Protein AF-A0A967LN74-F1 (afdb_monomer_lite)

Radius of gyration: 33.96 Å; chains: 1; bounding box: 82×92×125 Å

Foldseek 3Di:
DDDDDPDDDDPPPPDVVVVVVVVVVVVVVVVVVVVVVPDAFFAKDKWWQEPVRATDLEHEAELVQWDCPADFFQWFTKGKTFIFMAGADDAWFDFQKKKKKWFPQKFKAAPLRHGADWDDDQQDRIIIGMDGQPDDTRHHPDGTHTRVRGNIIMIIGGGFQWFWDQDPLRATDTDGDDFPDLVVVQWIKMKMWTDDDGNVDIHIDIRTYGYDSVSGDDDRDDGKDDWDKAFAFDDDDDPVQKAWPDKDFFWGDDSNDTFTWIWTWIAGPQGWIWIFIDGPNAGFKIFTRPNPPQFTQKMWGDRNRPNTGGMITTTGHRHGRSNPDPDPSDPPPVVVVVPDDPVVVVVVCPPPPDDDDDDDDDDDDPDPPPPDPDPDDDDDDPPDDDDDDDDDDDDDDDDDDDDDDDDDDDDPDDD

pLDDT: mean 72.59, std 20.06, range [27.53, 96.31]

Sequence (415 aa):
MEFRHLLLRLSPRLDGRWLLGLLLVGALVAAASFIRWSGPAPPLHLLALGPEGQFRDTLRVPASWGDTAVTTAGAEVRVPLILGVRNAGTRPVRPATLSLSVPLRYRLLAAGGEELTVRSVPGSPLVTYILETGLGPVEPQRLPTLLPAHDSVWLEVVIPSYYCVALADSIPEFVPAPPPPLRTLSDVRLFYSFEGGDLGERRTGTLTVLMDTTLVDVSMPDPPPSFPMEIGPAAGPPLGALRYAGSRRTMCGEPESPMELLSTVWETAEGGRFITLDYGGKVRKHLFDLDRDGVIERESWDPDGDGTFEATRRARLELPGFLLPASPAGRYDMARFDTLPNDSLARLDPFRRAMPGPGPVPAAVPDSVPARAPARTGLPSMDSLPQPRIRPTAPLGRPVPRDTTPRPPPDTGGG

Secondary structure (DSSP, 8-state):
---------------HHHHHHHHHHHHHHHHHHHHHHSSPPPPEEEEEE-TTS-EESEEEE-GGG-B----STTEEEEEEE-EEEEE-SSS-B---EEEEEEETTEEEEETTSPBPPEE--TT-SEEEEEEE-----B-BTSPPEE-TT-S-EEEEEE--SEEEEE-TT--EEEEEPPPPPHHHHHEEEEEEEEESTT-SS-EEEEEEEEE-GGG---PPPPPPPP--EEES------GGGPEEEEEEEEEES-TTSPEEEEEEEEE-TTS-EEEEEESSSSEEEEEEESSSSSEEEEEEE-SSSSS---EEEEEEEE--GGGSPPPPS----HHHHTTS-HHHHTTS-GGGG-PPP-PPPPPPPS-------------------PPP-PPPPPPPPPPPPPP-PPPPPPP----

Structure (mmCIF, N/CA/C/O backbone):
data_AF-A0A967LN74-F1
#
_entry.id   AF-A0A967LN74-F1
#
loop_
_atom_site.group_PDB
_atom_site.id
_atom_site.type_symbol
_atom_site.label_atom_id
_atom_site.label_alt_id
_atom_site.label_comp_id
_atom_site.label_asym_id
_atom_site.label_entity_id
_atom_sit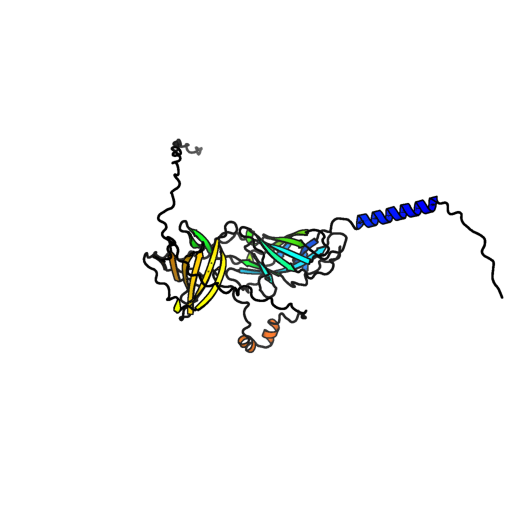e.label_seq_id
_atom_site.pdbx_PDB_ins_code
_atom_site.Cartn_x
_atom_site.Cartn_y
_atom_site.Cartn_z
_atom_site.occupancy
_atom_site.B_iso_or_equiv
_atom_site.auth_seq_id
_atom_site.auth_comp_id
_atom_site.auth_asym_id
_atom_site.auth_atom_id
_atom_site.pdbx_PDB_model_num
ATOM 1 N N . MET A 1 1 ? -28.730 -33.485 84.396 1.00 38.38 1 MET A N 1
ATOM 2 C CA . MET A 1 1 ? -28.916 -34.200 83.113 1.00 38.38 1 MET A CA 1
ATOM 3 C C . MET A 1 1 ? -30.399 -34.532 83.038 1.00 38.38 1 MET A C 1
ATOM 5 O O . MET A 1 1 ? -30.870 -35.095 84.008 1.00 38.38 1 MET A O 1
ATOM 9 N N . GLU A 1 2 ? -31.242 -34.147 82.085 1.00 36.47 2 GLU A N 1
ATOM 10 C CA . GLU A 1 2 ? -31.172 -33.543 80.744 1.00 36.47 2 GLU A CA 1
ATOM 11 C C . GLU A 1 2 ? -32.495 -32.745 80.585 1.00 36.47 2 GLU A C 1
ATOM 13 O O . GLU A 1 2 ? -33.540 -33.213 81.019 1.00 36.47 2 GLU A O 1
ATOM 18 N N . PHE A 1 3 ? -32.534 -31.466 80.203 1.00 43.34 3 PHE A N 1
ATOM 19 C CA . PHE A 1 3 ? -32.578 -30.947 78.825 1.00 43.34 3 PHE A CA 1
ATOM 20 C C . PHE A 1 3 ? -33.157 -31.893 77.761 1.00 43.34 3 PHE A C 1
ATOM 22 O O . PHE A 1 3 ? -32.421 -32.391 76.919 1.00 43.34 3 PHE A O 1
ATOM 29 N N . ARG A 1 4 ? -34.483 -32.083 77.729 1.00 47.34 4 ARG A N 1
ATOM 30 C CA . ARG A 1 4 ? -35.212 -32.396 76.484 1.00 47.34 4 ARG A CA 1
ATOM 31 C C . ARG A 1 4 ? -36.722 -32.226 76.658 1.00 47.34 4 ARG A C 1
ATOM 33 O O . ARG A 1 4 ? -37.280 -32.613 77.673 1.00 47.34 4 ARG A O 1
ATOM 40 N N . HIS A 1 5 ? -37.350 -31.673 75.621 1.00 46.25 5 HIS A N 1
ATOM 41 C CA . HIS A 1 5 ? -38.800 -31.505 75.417 1.00 46.25 5 HIS A CA 1
ATOM 42 C C . HIS A 1 5 ? -39.425 -30.166 75.829 1.00 46.25 5 HIS A C 1
ATOM 44 O O . HIS A 1 5 ? -40.548 -30.087 76.311 1.00 46.25 5 HIS A O 1
ATOM 50 N N . LEU A 1 6 ? -38.732 -29.085 75.478 1.00 48.00 6 LEU A N 1
ATOM 51 C CA . LEU A 1 6 ? -39.341 -27.798 75.148 1.00 48.00 6 LEU A CA 1
ATOM 52 C C . LEU A 1 6 ? -39.075 -27.583 73.656 1.00 48.00 6 LEU A C 1
ATOM 54 O O . LEU A 1 6 ? -37.973 -27.179 73.326 1.00 48.00 6 LEU A O 1
ATOM 58 N N . LEU A 1 7 ? -39.999 -27.991 72.772 1.00 43.41 7 LEU A N 1
ATOM 59 C CA . LEU A 1 7 ? -40.081 -27.620 71.340 1.00 43.41 7 LEU A CA 1
ATOM 60 C C . LEU A 1 7 ? -41.210 -28.423 70.660 1.00 43.41 7 LEU A C 1
ATOM 62 O O . LEU A 1 7 ? -40.970 -29.331 69.877 1.00 43.41 7 LEU A O 1
ATOM 66 N N . LEU A 1 8 ? -42.465 -28.113 70.990 1.00 45.69 8 LEU A N 1
ATOM 67 C CA . LEU A 1 8 ? -43.645 -28.569 70.237 1.00 45.69 8 LEU A CA 1
ATOM 68 C C . LEU A 1 8 ? -44.738 -27.495 70.317 1.00 45.69 8 LEU A C 1
ATOM 70 O O . LEU A 1 8 ? -45.850 -27.717 70.783 1.00 45.69 8 LEU A O 1
ATOM 74 N N . ARG A 1 9 ? -44.402 -26.274 69.899 1.00 49.94 9 ARG A N 1
ATOM 75 C CA . ARG A 1 9 ? -45.380 -25.245 69.533 1.00 49.94 9 ARG A CA 1
ATOM 76 C C . ARG A 1 9 ? -44.821 -24.451 68.363 1.00 49.94 9 ARG A C 1
ATOM 78 O O . ARG A 1 9 ? -43.650 -24.096 68.391 1.00 49.94 9 ARG A O 1
ATOM 85 N N . LEU A 1 10 ? -45.708 -24.159 67.409 1.00 42.78 10 LEU A N 1
ATOM 86 C CA . LEU A 1 10 ? -45.518 -23.405 66.161 1.00 42.78 10 LEU A CA 1
ATOM 87 C C . LEU A 1 10 ? -45.159 -24.270 64.946 1.00 42.78 10 LEU A C 1
ATOM 89 O O . LEU A 1 10 ? -44.082 -24.175 64.373 1.00 42.78 10 LEU A O 1
ATOM 93 N N . SER A 1 11 ? -46.130 -25.062 64.495 1.00 45.09 11 SER A N 1
ATOM 94 C CA . SER A 1 11 ? -46.269 -25.364 63.069 1.00 45.09 11 SER A CA 1
ATOM 95 C C . SER A 1 11 ? -47.081 -24.219 62.452 1.00 45.09 11 SER A C 1
ATOM 97 O O . SER A 1 11 ? -48.302 -24.197 62.638 1.00 45.09 11 SER A O 1
ATOM 99 N N . PRO A 1 12 ? -46.478 -23.227 61.771 1.00 50.47 12 PRO A N 1
ATOM 100 C CA . PRO A 1 12 ? -47.277 -22.309 60.986 1.00 50.47 12 PRO A CA 1
ATOM 101 C C . PRO A 1 12 ? -47.835 -23.115 59.814 1.00 50.47 12 PRO A C 1
ATOM 103 O O . PRO A 1 12 ? -47.089 -23.725 59.046 1.00 50.47 12 PRO A O 1
ATOM 106 N N . ARG A 1 13 ? -49.164 -23.145 59.691 1.00 53.09 13 ARG A N 1
ATOM 107 C CA . ARG A 1 13 ? -49.825 -23.467 58.427 1.00 53.09 13 ARG A CA 1
ATOM 108 C C . ARG A 1 13 ? -49.354 -22.418 57.420 1.00 53.09 13 ARG A C 1
ATOM 110 O O . ARG A 1 13 ? -49.910 -21.329 57.348 1.00 53.09 13 ARG A O 1
ATOM 117 N N . LEU A 1 14 ? -48.264 -22.716 56.721 1.00 50.72 14 LEU A N 1
ATOM 118 C CA . LEU A 1 14 ? -47.824 -21.964 55.559 1.00 50.72 14 LEU A CA 1
ATOM 119 C C . LEU A 1 14 ? -48.865 -22.215 54.472 1.00 50.72 14 LEU A C 1
ATOM 121 O O . LEU A 1 14 ? -48.844 -23.243 53.799 1.00 50.72 14 LEU A O 1
ATOM 125 N N . ASP A 1 15 ? -49.821 -21.294 54.367 1.00 58.06 15 ASP A N 1
ATOM 126 C CA . ASP A 1 15 ? -50.773 -21.238 53.266 1.00 58.06 15 ASP A CA 1
ATOM 127 C C . ASP A 1 15 ? -50.006 -21.363 51.946 1.00 58.06 15 ASP A C 1
ATOM 129 O O . ASP A 1 15 ? -49.142 -20.537 51.641 1.00 58.06 15 ASP A O 1
ATOM 133 N N . GLY A 1 16 ? -50.338 -22.373 51.133 1.00 57.47 16 GLY A N 1
ATOM 134 C CA . GLY A 1 16 ? -49.679 -22.646 49.845 1.00 57.47 16 GLY A CA 1
ATOM 135 C C . GLY A 1 16 ? -49.675 -21.458 48.870 1.00 57.47 16 GLY A C 1
ATOM 136 O O . GLY A 1 16 ? -48.902 -21.433 47.917 1.00 57.47 16 GLY A O 1
ATOM 137 N N . ARG A 1 17 ? -50.476 -20.424 49.152 1.00 63.50 17 ARG A N 1
ATOM 138 C CA . ARG A 1 17 ? -50.481 -19.129 48.461 1.00 63.50 17 ARG A CA 1
ATOM 139 C C . ARG A 1 17 ? -49.173 -18.343 48.614 1.00 63.50 17 ARG A C 1
ATOM 141 O O . ARG A 1 17 ? -48.766 -17.685 47.662 1.00 63.50 17 ARG A O 1
ATOM 148 N N . TRP A 1 18 ? -48.485 -18.442 49.753 1.00 64.25 18 TRP A N 1
ATOM 149 C CA . TRP A 1 18 ? -47.198 -17.764 49.972 1.00 64.25 18 TRP A CA 1
ATOM 150 C C . TRP A 1 18 ? -46.050 -18.420 49.200 1.00 64.25 18 TRP A C 1
ATOM 152 O O . TRP A 1 18 ? -45.214 -17.725 48.625 1.00 64.25 18 TRP A O 1
ATOM 162 N N . LEU A 1 19 ? -46.047 -19.754 49.125 1.00 70.50 19 LEU A N 1
ATOM 163 C CA . LEU A 1 19 ? -45.091 -20.510 48.310 1.00 70.50 19 LEU A CA 1
ATOM 164 C C . LEU A 1 19 ? -45.270 -20.219 46.817 1.00 70.50 19 LEU A C 1
ATOM 166 O O . LEU A 1 19 ? -44.281 -20.034 46.108 1.00 70.50 19 LEU A O 1
ATOM 170 N N . LEU A 1 20 ? -46.519 -20.105 46.352 1.00 74.50 20 LEU A N 1
ATOM 171 C CA . LEU A 1 20 ? -46.808 -19.729 44.970 1.00 74.50 20 LEU A CA 1
ATOM 172 C C . LEU A 1 20 ? -46.324 -18.304 44.659 1.00 74.50 20 LEU A C 1
ATOM 174 O O . LEU A 1 20 ? -45.722 -18.079 43.614 1.00 74.50 20 LEU A O 1
ATOM 178 N N . GLY A 1 21 ? -46.532 -17.359 45.583 1.00 75.06 21 GLY A N 1
ATOM 179 C CA . GLY A 1 21 ? -46.047 -15.983 45.452 1.00 75.06 21 GLY A CA 1
ATOM 180 C C . GLY A 1 21 ? -44.521 -15.895 45.353 1.00 75.06 21 GLY A C 1
ATOM 181 O O . GLY A 1 21 ? -44.004 -15.212 44.473 1.00 75.06 21 GLY A O 1
ATOM 182 N N . LEU A 1 22 ? -43.793 -16.639 46.191 1.00 80.50 22 LEU A N 1
ATOM 183 C CA . LEU A 1 22 ? -42.326 -16.690 46.150 1.00 80.50 22 LEU A CA 1
ATOM 184 C C . LEU A 1 22 ? -41.790 -17.338 44.869 1.00 80.50 22 LEU A C 1
ATOM 186 O O . LEU A 1 22 ? -40.816 -16.841 44.308 1.00 80.50 22 LEU A O 1
ATOM 190 N N . LEU A 1 23 ? -42.433 -18.398 44.372 1.00 81.44 23 LEU A N 1
ATOM 191 C CA . LEU A 1 23 ? -42.076 -19.015 43.090 1.00 81.44 23 LEU A CA 1
ATOM 192 C C . LEU A 1 23 ? -42.296 -18.061 41.916 1.00 81.44 23 LEU A C 1
ATOM 194 O O . LEU A 1 23 ? -41.466 -18.006 41.015 1.00 81.44 23 LEU A O 1
ATOM 198 N N . LEU A 1 24 ? -43.380 -17.285 41.935 1.00 82.31 24 LEU A N 1
ATOM 199 C CA . LEU A 1 24 ? -43.713 -16.349 40.863 1.00 82.31 24 LEU A CA 1
ATOM 200 C C . LEU A 1 24 ? -42.767 -15.140 40.859 1.00 82.31 24 LEU A C 1
ATOM 202 O O . LEU A 1 24 ? -42.302 -14.728 39.800 1.00 82.31 24 LEU A O 1
ATOM 206 N N . VAL A 1 25 ? -42.401 -14.630 42.041 1.00 81.31 25 VAL A N 1
ATOM 207 C CA . VAL A 1 25 ? -41.353 -13.606 42.189 1.00 81.31 25 VAL A CA 1
ATOM 208 C C . VAL A 1 25 ? -39.992 -14.160 41.771 1.00 81.31 25 VAL A C 1
ATOM 210 O O . VAL A 1 25 ? -39.283 -13.507 41.012 1.00 81.31 25 VAL A O 1
ATOM 213 N N . GLY A 1 26 ? -39.640 -15.376 42.192 1.00 80.94 26 GLY A N 1
ATOM 214 C CA . GLY A 1 26 ? -38.407 -16.045 41.777 1.00 80.94 26 GLY A CA 1
ATOM 215 C C . GLY A 1 26 ? -38.332 -16.242 40.262 1.00 80.94 26 GLY A C 1
ATOM 216 O O . GLY A 1 26 ? -37.307 -15.940 39.659 1.00 80.94 26 GLY A O 1
ATOM 217 N N . ALA A 1 27 ? -39.432 -16.658 39.631 1.00 80.81 27 ALA A N 1
ATOM 218 C CA . ALA A 1 27 ? -39.539 -16.811 38.184 1.00 80.81 27 ALA A CA 1
ATOM 219 C C . ALA A 1 27 ? -39.460 -15.466 37.449 1.00 80.81 27 ALA A C 1
ATOM 221 O O . ALA A 1 27 ? -38.787 -15.381 36.429 1.00 80.81 27 ALA A O 1
ATOM 222 N N . LEU A 1 28 ? -40.080 -14.403 37.973 1.00 80.50 28 LEU A N 1
ATOM 223 C CA . LEU A 1 28 ? -39.976 -13.051 37.414 1.00 80.50 28 LEU A CA 1
ATOM 224 C C . LEU A 1 28 ? -38.556 -12.488 37.530 1.00 80.50 28 LEU A C 1
ATOM 226 O O . LEU A 1 28 ? -38.051 -11.912 36.571 1.00 80.50 28 LEU A O 1
ATOM 230 N N . VAL A 1 29 ? -37.891 -12.684 38.670 1.00 78.06 29 VAL A N 1
ATOM 231 C CA . VAL A 1 29 ? -36.498 -12.261 38.879 1.00 78.06 29 VAL A CA 1
ATOM 232 C C . VAL A 1 29 ? -35.555 -13.062 37.982 1.00 78.06 29 VAL A C 1
ATOM 234 O O . VAL A 1 29 ? -34.687 -12.469 37.342 1.00 78.06 29 VAL A O 1
ATOM 237 N N . ALA A 1 30 ? -35.747 -14.380 37.871 1.00 71.94 30 ALA A N 1
ATOM 238 C CA . ALA A 1 30 ? -34.986 -15.245 36.973 1.00 71.94 30 ALA A CA 1
ATOM 239 C C . ALA A 1 30 ? -35.209 -14.867 35.501 1.00 71.94 30 ALA A C 1
ATOM 241 O O . ALA A 1 30 ? -34.246 -14.705 34.762 1.00 71.94 30 ALA A O 1
ATOM 242 N N . ALA A 1 31 ? -36.454 -14.634 35.079 1.00 69.38 31 ALA A N 1
ATOM 243 C CA . ALA A 1 31 ? -36.774 -14.194 33.724 1.00 69.38 31 ALA A CA 1
ATOM 244 C C . ALA A 1 31 ? -36.171 -12.813 33.419 1.00 69.38 31 ALA A C 1
ATOM 246 O O . ALA A 1 31 ? -35.540 -12.638 32.380 1.00 69.38 31 ALA A O 1
ATOM 247 N N . ALA A 1 32 ? -36.276 -11.848 34.337 1.00 66.25 32 ALA A N 1
ATOM 248 C CA . ALA A 1 32 ? -35.689 -10.518 34.173 1.00 66.25 32 ALA A CA 1
ATOM 249 C C . ALA A 1 32 ? -34.150 -10.556 34.096 1.00 66.25 32 ALA A C 1
ATOM 251 O O . ALA A 1 32 ? -33.546 -9.810 33.323 1.00 66.25 32 ALA A O 1
ATOM 252 N N . SER A 1 33 ? -33.504 -11.445 34.855 1.00 61.72 33 SER A N 1
ATOM 253 C CA . SER A 1 33 ? -32.050 -11.639 34.793 1.00 61.72 33 SER A CA 1
ATOM 254 C C . SER A 1 33 ? -31.606 -12.406 33.540 1.00 61.72 33 SER A C 1
ATOM 256 O O . SER A 1 33 ? -30.584 -12.050 32.955 1.00 61.72 33 SER A O 1
ATOM 258 N N . PHE A 1 34 ? -32.401 -13.358 33.043 1.00 58.50 34 PHE A N 1
ATOM 259 C CA . PHE A 1 34 ? -32.134 -14.073 31.787 1.00 58.50 34 PHE A CA 1
ATOM 260 C C . PHE A 1 34 ? -32.322 -13.183 30.545 1.00 58.50 34 PHE A C 1
ATOM 262 O O . PHE A 1 34 ? -31.518 -13.236 29.613 1.00 58.50 34 PHE A O 1
ATOM 269 N N . ILE A 1 35 ? -33.329 -12.300 30.543 1.00 56.91 35 ILE A N 1
ATOM 270 C CA . ILE A 1 35 ? -33.555 -11.303 29.478 1.00 56.91 35 ILE A CA 1
ATOM 271 C C . ILE A 1 35 ? -32.405 -10.284 29.433 1.00 56.91 35 ILE A C 1
ATOM 273 O O . ILE A 1 35 ? -31.958 -9.891 28.359 1.00 56.91 35 ILE A O 1
ATOM 277 N N . ARG A 1 36 ? -31.848 -9.905 30.592 1.00 52.25 36 ARG A N 1
ATOM 278 C CA . ARG A 1 36 ? -30.664 -9.032 30.657 1.00 52.25 36 ARG A CA 1
ATOM 279 C C . ARG A 1 36 ? -29.393 -9.709 30.121 1.00 52.25 36 ARG A C 1
ATOM 281 O O . ARG A 1 36 ? -28.495 -9.012 29.656 1.00 52.25 36 ARG A O 1
ATOM 288 N N . TRP A 1 37 ? -29.319 -11.042 30.164 1.00 51.75 37 TRP A N 1
ATOM 289 C CA . TRP A 1 37 ? -28.162 -11.819 29.699 1.00 51.75 37 TRP A CA 1
ATOM 290 C C . TRP A 1 37 ? -28.236 -12.199 28.207 1.00 51.75 37 TRP A C 1
ATOM 292 O O . TRP A 1 37 ? -27.202 -12.370 27.565 1.00 51.75 37 TRP A O 1
ATOM 302 N N . SER A 1 38 ? -29.441 -12.272 27.637 1.00 53.00 38 SER A N 1
ATOM 303 C CA . SER A 1 38 ? -29.702 -12.649 26.234 1.00 53.00 38 SER A CA 1
ATOM 304 C C . SER A 1 38 ? -29.822 -11.459 25.269 1.00 53.00 38 SER A C 1
ATOM 306 O O . SER A 1 38 ? -30.220 -11.627 24.117 1.00 53.00 38 SER A O 1
ATOM 308 N N . GLY A 1 39 ? -29.460 -10.252 25.714 1.00 53.56 39 GLY A N 1
ATOM 309 C CA . GLY A 1 39 ? -29.414 -9.070 24.855 1.00 53.56 39 GLY A CA 1
ATOM 310 C C . GLY A 1 39 ? -28.334 -9.159 23.761 1.00 53.56 39 GLY A C 1
ATOM 311 O O . GLY A 1 39 ? -27.355 -9.897 23.914 1.00 53.56 39 GLY A O 1
ATOM 312 N N . PRO A 1 40 ? -28.478 -8.392 22.661 1.00 57.09 40 PRO A N 1
ATOM 313 C CA . PRO A 1 40 ? -27.506 -8.371 21.571 1.00 57.09 40 PRO A CA 1
ATOM 314 C C . PRO A 1 40 ? -26.100 -8.047 22.090 1.00 57.09 40 PRO A C 1
ATOM 316 O O . PRO A 1 40 ? -25.928 -7.246 23.013 1.00 57.09 40 PRO A O 1
ATOM 319 N N . ALA A 1 41 ? -25.077 -8.674 21.497 1.00 56.47 41 ALA A N 1
ATOM 320 C CA . ALA A 1 41 ? -23.695 -8.442 21.903 1.00 56.47 41 ALA A CA 1
ATOM 321 C C . ALA A 1 41 ? -23.347 -6.944 21.818 1.00 56.47 41 ALA A C 1
ATOM 323 O O . ALA A 1 41 ? -23.737 -6.281 20.851 1.00 56.47 41 ALA A O 1
ATOM 324 N N . PRO A 1 42 ? -22.645 -6.405 22.821 1.00 63.47 42 PRO A N 1
ATOM 325 C CA . PRO A 1 42 ? -22.455 -4.972 22.969 1.00 63.47 42 PRO A CA 1
ATOM 326 C C . PRO A 1 42 ? -21.636 -4.374 21.809 1.00 63.47 42 PRO A C 1
ATOM 328 O O . PRO A 1 42 ? -20.799 -5.073 21.231 1.00 63.47 42 PRO A O 1
ATOM 331 N N . PRO A 1 43 ? -21.854 -3.097 21.443 1.00 81.44 43 PRO A N 1
ATOM 332 C CA . PRO A 1 43 ? -21.051 -2.439 20.420 1.00 81.44 43 PRO A CA 1
ATOM 333 C C . PRO A 1 43 ? -19.602 -2.289 20.900 1.00 81.44 43 PRO A C 1
ATOM 335 O O . PRO A 1 43 ? -19.332 -1.713 21.959 1.00 81.44 43 PRO A O 1
ATOM 338 N N . LEU A 1 44 ? -18.670 -2.823 20.109 1.00 91.00 44 LEU A N 1
ATOM 339 C CA . LEU A 1 44 ? -17.241 -2.574 20.260 1.00 91.00 44 LEU A CA 1
ATOM 340 C C . LEU A 1 44 ? -16.832 -1.418 19.358 1.00 91.00 44 LEU A C 1
ATOM 342 O O . LEU A 1 44 ? -17.155 -1.414 18.171 1.00 91.00 44 LEU A O 1
ATOM 346 N N . HIS A 1 45 ? -16.080 -0.480 19.922 1.00 93.56 45 HIS A N 1
ATOM 347 C CA . HIS A 1 45 ? -15.513 0.639 19.188 1.00 93.56 45 HIS A CA 1
ATOM 348 C C . HIS A 1 45 ? -13.996 0.551 19.172 1.00 93.56 45 HIS A C 1
ATOM 350 O O . HIS A 1 45 ? -13.371 0.476 20.231 1.00 93.56 45 HIS A O 1
ATOM 356 N N . LEU A 1 46 ? -13.417 0.602 17.975 1.00 94.06 46 LEU A N 1
ATOM 357 C CA . LEU A 1 46 ? -11.997 0.866 17.801 1.00 94.06 46 LEU A CA 1
ATOM 358 C C . LEU A 1 46 ? -11.759 2.373 17.923 1.00 94.06 46 LEU A C 1
ATOM 360 O O . LEU A 1 46 ? -12.479 3.172 17.327 1.00 94.06 46 LEU A O 1
ATOM 364 N N . LEU A 1 47 ? -10.759 2.739 18.709 1.00 93.81 47 LEU A N 1
ATOM 365 C CA . LEU A 1 47 ? -10.326 4.105 18.967 1.00 93.81 47 LEU A CA 1
ATOM 366 C C . LEU A 1 47 ? -8.812 4.180 18.754 1.00 93.81 47 LEU A C 1
ATOM 368 O O . LEU A 1 47 ? -8.122 3.167 18.856 1.00 93.81 47 LEU A O 1
ATOM 372 N N . ALA A 1 48 ? -8.287 5.378 18.531 1.00 90.75 48 ALA A N 1
ATOM 373 C CA . ALA A 1 48 ? -6.853 5.637 18.505 1.00 90.75 48 ALA A CA 1
ATOM 374 C C . ALA A 1 48 ? -6.473 6.711 19.529 1.00 90.75 48 ALA A C 1
ATOM 376 O O . ALA A 1 48 ? -7.266 7.614 19.811 1.00 90.75 48 ALA A O 1
ATOM 377 N N . LEU A 1 49 ? -5.281 6.588 20.110 1.00 86.50 49 LEU A N 1
ATOM 378 C CA . LEU A 1 49 ? -4.730 7.557 21.055 1.00 86.50 49 LEU A CA 1
ATOM 379 C C . LEU A 1 49 ? -4.218 8.789 20.299 1.00 86.50 49 LEU A C 1
ATOM 381 O O . LEU A 1 49 ? -3.322 8.670 19.468 1.00 86.50 49 LEU A O 1
ATOM 385 N N . GLY A 1 50 ? -4.785 9.957 20.595 1.00 83.25 50 GLY A N 1
ATOM 386 C CA . GLY A 1 50 ? -4.361 11.242 20.041 1.00 83.25 50 GLY A CA 1
ATOM 387 C C . GLY A 1 50 ? -3.169 11.875 20.767 1.00 83.25 50 GLY A C 1
ATOM 388 O O . GLY A 1 50 ? -2.803 11.435 21.864 1.00 83.25 50 GLY A O 1
ATOM 389 N N . PRO A 1 51 ? -2.574 12.938 20.193 1.00 77.62 51 PRO A N 1
ATOM 390 C CA . PRO A 1 51 ? -1.475 13.696 20.806 1.00 77.62 51 PRO A CA 1
ATOM 391 C C . PRO A 1 51 ? -1.844 14.327 22.153 1.00 77.62 51 PRO A C 1
ATOM 393 O O . PRO A 1 51 ? -0.978 14.548 22.994 1.00 77.62 51 PRO A O 1
ATOM 396 N N . GLU A 1 52 ? -3.131 14.567 22.396 1.00 84.19 52 GLU A N 1
ATOM 397 C CA . GLU A 1 52 ? -3.675 15.020 23.675 1.00 84.19 52 GLU A CA 1
ATOM 398 C C . GLU A 1 52 ? -3.725 13.924 24.759 1.00 84.19 52 GLU A C 1
ATOM 400 O O . GLU A 1 52 ? -4.191 14.176 25.871 1.00 84.19 52 GLU A O 1
ATOM 405 N N . GLY A 1 53 ? -3.297 12.696 24.443 1.00 83.00 53 GLY A N 1
ATOM 406 C CA . GLY A 1 53 ? -3.326 11.555 25.359 1.00 83.00 53 GLY A CA 1
ATOM 407 C C . GLY A 1 53 ? -4.723 10.968 25.576 1.00 83.00 53 GLY A C 1
ATOM 408 O O . GLY A 1 53 ? -4.962 10.301 26.582 1.00 83.00 53 GLY A O 1
ATOM 409 N N . GLN A 1 54 ? -5.664 11.213 24.659 1.00 86.31 54 GLN A N 1
ATOM 410 C CA . GLN A 1 54 ? -7.043 10.728 24.752 1.00 86.31 54 GLN A CA 1
ATOM 411 C C . GLN A 1 54 ? -7.389 9.809 23.584 1.00 86.31 54 GLN A C 1
ATOM 413 O O . GLN A 1 54 ? -6.953 10.020 22.458 1.00 86.31 54 GLN A O 1
ATOM 418 N N . PHE A 1 55 ? -8.208 8.794 23.850 1.00 87.50 55 PHE A N 1
ATOM 419 C CA . PHE A 1 55 ? -8.710 7.900 22.811 1.00 87.50 55 PHE A CA 1
ATOM 420 C C . PHE A 1 55 ? -9.928 8.492 22.112 1.00 87.50 55 PHE A C 1
ATOM 422 O O . PHE A 1 55 ? -10.915 8.853 22.762 1.00 87.50 55 PHE A O 1
ATOM 429 N N . ARG A 1 56 ? -9.881 8.527 20.781 1.00 92.06 56 ARG A N 1
ATOM 430 C CA . ARG A 1 56 ? -10.934 9.065 19.917 1.00 92.06 56 ARG A CA 1
ATOM 431 C C . ARG A 1 56 ? -11.202 8.122 18.743 1.00 92.06 56 ARG A C 1
ATOM 433 O O . ARG A 1 56 ? -10.342 7.343 18.350 1.00 92.06 56 ARG A O 1
ATOM 440 N N . ASP A 1 57 ? -12.409 8.190 18.198 1.00 92.19 57 ASP A N 1
ATOM 441 C CA . ASP A 1 57 ? -12.790 7.554 16.926 1.00 92.19 57 ASP A CA 1
ATOM 442 C C . ASP A 1 57 ? -12.375 8.396 15.705 1.00 92.19 57 ASP A C 1
ATOM 444 O O . ASP A 1 57 ? -12.407 7.924 14.571 1.00 92.19 57 ASP A O 1
ATOM 448 N N . THR A 1 58 ? -11.958 9.640 15.948 1.00 95.75 58 THR A N 1
ATOM 449 C CA . THR A 1 58 ? -11.319 10.530 14.983 1.00 95.75 58 THR A CA 1
ATOM 450 C C . THR A 1 58 ? -9.965 10.964 15.535 1.00 95.75 58 THR A C 1
ATOM 452 O O . THR A 1 58 ? -9.903 11.741 16.488 1.00 95.75 58 THR A O 1
ATOM 455 N N . LEU A 1 59 ? -8.884 10.463 14.945 1.00 91.62 59 LEU A N 1
ATOM 456 C CA . LEU A 1 59 ? -7.508 10.800 15.293 1.00 91.62 59 LEU A CA 1
ATOM 457 C C . LEU A 1 59 ? -7.048 12.007 14.478 1.00 91.62 59 LEU A C 1
ATOM 459 O O . LEU A 1 59 ? -7.127 11.975 13.257 1.00 91.62 59 LEU A O 1
ATOM 463 N N . ARG A 1 60 ? -6.527 13.049 15.128 1.00 91.56 60 ARG A N 1
ATOM 464 C CA . ARG A 1 60 ? -5.819 14.143 14.446 1.00 91.56 60 ARG A CA 1
ATOM 465 C C . ARG A 1 60 ? -4.322 13.918 14.589 1.00 91.56 60 ARG A C 1
ATOM 467 O O . ARG A 1 60 ? -3.817 13.935 15.708 1.00 91.56 60 ARG A O 1
ATOM 474 N N . VAL A 1 61 ? -3.637 13.700 13.474 1.00 87.88 61 VAL A N 1
ATOM 475 C CA . VAL A 1 61 ? -2.201 13.415 13.446 1.00 87.88 61 VAL A CA 1
ATOM 476 C C . VAL A 1 61 ? -1.439 14.710 13.160 1.00 87.88 61 VAL A C 1
ATOM 478 O O . VAL A 1 61 ? -1.611 15.273 12.077 1.00 87.88 61 VAL A O 1
ATOM 481 N N . PRO A 1 62 ? -0.625 15.209 14.108 1.00 85.06 62 PRO A N 1
ATOM 482 C CA . PRO A 1 62 ? 0.174 16.409 13.897 1.00 85.06 62 PRO A CA 1
ATOM 483 C C . PRO A 1 62 ? 1.389 16.123 13.006 1.00 85.06 62 PRO A C 1
ATOM 485 O O . PRO A 1 62 ? 1.888 14.999 12.967 1.00 85.06 62 PRO A O 1
ATOM 488 N N . ALA A 1 63 ? 1.934 17.169 12.380 1.00 82.88 63 ALA A N 1
ATOM 489 C CA . ALA A 1 63 ? 3.142 17.074 11.556 1.00 82.88 63 ALA A CA 1
ATOM 490 C C . ALA A 1 63 ? 4.350 16.442 12.284 1.00 82.88 63 ALA A C 1
ATOM 492 O O . ALA A 1 63 ? 5.161 15.748 11.683 1.00 82.88 63 ALA A O 1
ATOM 493 N N . SER A 1 64 ? 4.452 16.623 13.603 1.00 80.25 64 SER A N 1
ATOM 494 C CA . SER A 1 64 ? 5.550 16.082 14.416 1.00 80.25 64 SER A CA 1
ATOM 495 C C . SER A 1 64 ? 5.538 14.559 14.588 1.00 80.25 64 SER A C 1
ATOM 497 O O . SER A 1 64 ? 6.493 14.011 15.130 1.00 80.25 64 SER A O 1
ATOM 499 N N . TRP A 1 65 ? 4.462 13.879 14.185 1.00 83.19 65 TRP A N 1
ATOM 500 C CA . TRP A 1 65 ? 4.361 12.416 14.218 1.00 83.19 65 TRP A CA 1
ATOM 501 C C . TRP A 1 65 ? 4.818 11.753 12.921 1.00 83.19 65 TRP A C 1
ATOM 503 O O . TRP A 1 65 ? 4.910 10.526 12.881 1.00 83.19 65 TRP A O 1
ATOM 513 N N . GLY A 1 66 ? 5.070 12.546 11.876 1.00 80.94 66 GLY A N 1
ATOM 514 C CA . GLY A 1 66 ? 5.579 12.049 10.610 1.00 80.94 66 GLY A CA 1
ATOM 515 C C . GLY A 1 66 ? 6.959 11.447 10.778 1.00 80.94 66 GLY A C 1
ATOM 516 O O . GLY A 1 66 ? 7.878 12.106 11.263 1.00 80.94 66 GLY A O 1
ATOM 517 N N . ASP A 1 67 ? 7.095 10.202 10.350 1.00 78.50 67 ASP A N 1
ATOM 518 C CA . ASP A 1 67 ? 8.380 9.549 10.188 1.00 78.50 67 ASP A CA 1
ATOM 519 C C . ASP A 1 67 ? 8.619 9.292 8.696 1.00 78.50 67 ASP A C 1
ATOM 521 O O . ASP A 1 67 ? 7.798 8.663 8.025 1.00 78.50 67 ASP A O 1
ATOM 525 N N . THR A 1 68 ? 9.738 9.805 8.184 1.00 68.19 68 THR A N 1
ATOM 526 C CA . THR A 1 68 ? 10.193 9.633 6.797 1.00 68.19 68 THR A CA 1
ATOM 527 C C . THR A 1 68 ? 11.250 8.536 6.666 1.00 68.19 68 THR A C 1
ATOM 529 O O . THR A 1 68 ? 11.831 8.364 5.595 1.00 68.19 68 THR A O 1
ATOM 532 N N . ALA A 1 69 ? 11.508 7.757 7.727 1.00 61.94 69 ALA A N 1
ATOM 533 C CA . ALA A 1 69 ? 12.262 6.508 7.653 1.00 61.94 69 ALA A CA 1
ATOM 534 C C . ALA A 1 69 ? 11.436 5.449 6.903 1.00 61.94 69 ALA A C 1
ATOM 536 O O . ALA A 1 69 ? 10.885 4.502 7.471 1.00 61.94 69 ALA A O 1
ATOM 537 N N . VAL A 1 70 ? 11.315 5.670 5.601 1.00 61.94 70 VAL A N 1
ATOM 538 C CA . VAL A 1 70 ? 10.517 4.891 4.672 1.00 61.94 70 VAL A CA 1
ATOM 539 C C . VAL A 1 70 ? 11.288 3.642 4.257 1.00 61.94 70 VAL A C 1
ATOM 541 O O . VAL A 1 70 ? 12.493 3.675 4.013 1.00 61.94 70 VAL A O 1
ATOM 544 N N . THR A 1 71 ? 10.577 2.520 4.168 1.00 54.44 71 THR A N 1
ATOM 545 C CA . THR A 1 71 ? 11.157 1.215 3.805 1.00 54.44 71 THR A CA 1
ATOM 546 C C . THR A 1 71 ? 10.742 0.735 2.413 1.00 54.44 71 THR A C 1
ATOM 548 O O . THR A 1 71 ? 11.287 -0.251 1.918 1.00 54.44 71 THR A O 1
ATOM 551 N N . THR A 1 72 ? 9.796 1.425 1.765 1.00 62.47 72 THR A N 1
ATOM 552 C CA . THR A 1 72 ? 9.187 1.015 0.492 1.00 62.47 72 THR A CA 1
ATOM 553 C C . THR A 1 72 ? 9.239 2.142 -0.538 1.00 62.47 72 THR A C 1
ATOM 555 O O . THR A 1 72 ? 9.050 3.306 -0.211 1.00 62.47 72 THR A O 1
ATOM 558 N N . ALA A 1 73 ? 9.474 1.805 -1.805 1.00 61.69 73 ALA A N 1
ATOM 559 C CA . ALA A 1 73 ? 9.448 2.785 -2.889 1.00 61.69 73 ALA A CA 1
ATOM 560 C C . ALA A 1 73 ? 8.065 3.444 -3.038 1.00 61.69 73 ALA A C 1
ATOM 562 O O . ALA A 1 73 ? 7.048 2.747 -3.040 1.00 61.69 73 ALA A O 1
ATOM 563 N N . GLY A 1 74 ? 8.048 4.769 -3.202 1.00 68.19 74 GLY A N 1
ATOM 564 C CA . GLY A 1 74 ? 6.824 5.571 -3.291 1.00 68.19 74 GLY A CA 1
ATOM 565 C C . GLY A 1 74 ? 6.094 5.753 -1.959 1.00 68.19 74 GLY A C 1
ATOM 566 O O . GLY A 1 74 ? 4.978 6.256 -1.950 1.00 68.19 74 GLY A O 1
ATOM 567 N N . ALA A 1 75 ? 6.656 5.312 -0.831 1.00 75.44 75 ALA A N 1
ATOM 568 C CA . ALA A 1 75 ? 6.137 5.730 0.463 1.00 75.44 75 ALA A CA 1
ATOM 569 C C . ALA A 1 75 ? 6.726 7.096 0.840 1.00 75.44 75 ALA A C 1
ATOM 571 O O . ALA A 1 75 ? 7.913 7.346 0.653 1.00 75.44 75 ALA A O 1
ATOM 572 N N . GLU A 1 76 ? 5.872 7.977 1.350 1.00 79.69 76 GLU A N 1
ATOM 573 C CA . GLU A 1 76 ? 6.236 9.374 1.631 1.00 79.69 76 GLU A CA 1
ATOM 574 C C . GLU A 1 76 ? 6.430 9.608 3.127 1.00 79.69 76 GLU A C 1
ATOM 576 O O . GLU A 1 76 ? 7.385 10.233 3.584 1.00 79.69 76 GLU A O 1
ATOM 581 N N . VAL A 1 77 ? 5.503 9.072 3.918 1.00 85.19 77 VAL A N 1
ATOM 582 C CA . VAL A 1 77 ? 5.463 9.266 5.362 1.00 85.19 77 VAL A CA 1
ATOM 583 C C . VAL A 1 77 ? 4.716 8.115 6.012 1.00 85.19 77 VAL A C 1
ATOM 585 O O . VAL A 1 77 ? 3.753 7.578 5.454 1.00 85.19 77 VAL A O 1
ATOM 588 N N . ARG A 1 78 ? 5.123 7.759 7.227 1.00 87.38 78 ARG A N 1
ATOM 589 C CA . ARG A 1 78 ? 4.357 6.870 8.098 1.00 87.38 78 ARG A CA 1
ATOM 590 C C . ARG A 1 78 ? 4.016 7.554 9.410 1.00 87.38 78 ARG A C 1
ATOM 592 O O . ARG A 1 78 ? 4.787 8.362 9.925 1.00 87.38 78 ARG A O 1
ATOM 599 N N . VAL A 1 79 ? 2.854 7.208 9.955 1.00 87.88 79 VAL A N 1
ATOM 600 C CA . VAL A 1 79 ? 2.354 7.755 11.220 1.00 87.88 79 VAL A CA 1
ATOM 601 C C . VAL A 1 79 ? 1.918 6.631 12.161 1.00 87.88 79 VAL A C 1
ATOM 603 O O . VAL A 1 79 ? 1.324 5.646 11.709 1.00 87.88 79 VAL A O 1
ATOM 606 N N . PRO A 1 80 ? 2.192 6.741 13.471 1.00 87.69 80 PRO A N 1
ATOM 607 C CA . PRO A 1 80 ? 1.828 5.703 14.419 1.00 87.69 80 PRO A CA 1
ATOM 608 C C . PRO A 1 80 ? 0.328 5.748 14.734 1.00 87.69 80 PRO A C 1
ATOM 610 O O . PRO A 1 80 ? -0.246 6.796 15.032 1.00 87.69 80 PRO A O 1
ATOM 613 N N . LEU A 1 81 ? -0.299 4.577 14.735 1.00 88.81 81 LEU A N 1
ATOM 614 C CA . LEU A 1 81 ? -1.654 4.320 15.204 1.00 88.81 81 LEU A CA 1
ATOM 615 C C . LEU A 1 81 ? -1.586 3.464 16.473 1.00 88.81 81 LEU A C 1
ATOM 617 O O . LEU A 1 81 ? -1.404 2.245 16.432 1.00 88.81 81 LEU A O 1
ATOM 621 N N . ILE A 1 82 ? -1.762 4.112 17.623 1.00 88.25 82 ILE A N 1
ATOM 622 C CA . ILE A 1 82 ? -1.890 3.425 18.912 1.00 88.25 82 ILE A CA 1
ATOM 623 C C . ILE A 1 82 ? -3.368 3.118 19.125 1.00 88.25 82 ILE A C 1
ATOM 625 O O . ILE A 1 82 ? -4.163 4.003 19.450 1.00 88.25 82 ILE A O 1
ATOM 629 N N . LEU A 1 83 ? -3.741 1.862 18.898 1.00 89.75 83 LEU A N 1
ATOM 630 C CA . LEU A 1 83 ? -5.132 1.435 18.840 1.00 89.75 83 LEU A CA 1
ATOM 631 C C . LEU A 1 83 ? -5.637 0.920 20.196 1.00 89.75 83 LEU A C 1
ATOM 633 O O . LEU A 1 83 ? -4.953 0.190 20.914 1.00 89.75 83 LEU A O 1
ATOM 637 N N . GLY A 1 84 ? -6.878 1.270 20.522 1.00 90.62 84 GLY A N 1
ATOM 638 C CA . GLY A 1 84 ? -7.580 0.815 21.714 1.00 90.62 84 GLY A CA 1
ATOM 639 C C . GLY A 1 84 ? -9.009 0.384 21.407 1.00 90.62 84 GLY A C 1
ATOM 640 O O . GLY A 1 84 ? -9.642 0.867 20.470 1.00 90.62 84 GLY A O 1
ATOM 641 N N . VAL A 1 85 ? -9.537 -0.525 22.218 1.00 92.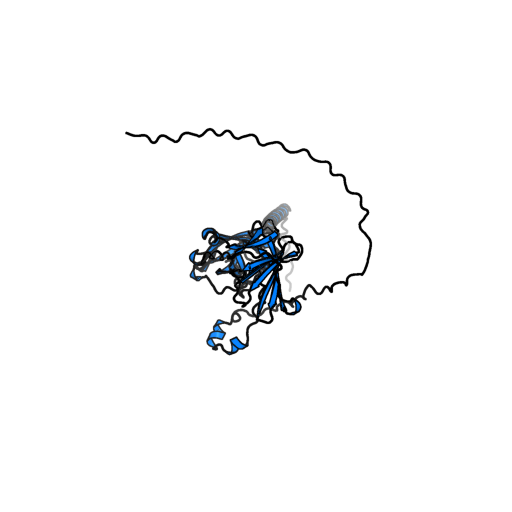88 85 VAL A N 1
ATOM 642 C CA . VAL A 1 85 ? -10.889 -1.068 22.079 1.00 92.88 85 VAL A CA 1
ATOM 643 C C . VAL A 1 85 ? -11.736 -0.636 23.267 1.00 92.88 85 VAL A C 1
ATOM 645 O O . VAL A 1 85 ? -11.366 -0.839 24.424 1.00 92.88 85 VAL A O 1
ATOM 648 N N . ARG A 1 86 ? -12.898 -0.045 22.985 1.00 92.81 86 ARG A N 1
ATOM 649 C CA . ARG A 1 86 ? -13.899 0.329 23.987 1.00 92.81 86 ARG A CA 1
ATOM 650 C C . ARG A 1 86 ? -15.142 -0.532 23.833 1.00 92.81 86 ARG A C 1
ATOM 652 O O . ARG A 1 86 ? -15.751 -0.564 22.767 1.00 92.81 86 ARG A O 1
ATOM 659 N N . ASN A 1 87 ? -15.557 -1.157 24.927 1.00 92.88 87 ASN A N 1
ATOM 660 C CA . ASN A 1 87 ? -16.836 -1.844 25.017 1.00 92.88 87 ASN A CA 1
ATOM 661 C C . ASN A 1 87 ? -17.910 -0.875 25.530 1.00 92.88 87 ASN A C 1
ATOM 663 O O . ASN A 1 87 ? -17.870 -0.445 26.684 1.00 92.88 87 ASN A O 1
ATOM 667 N N . ALA A 1 88 ? -18.848 -0.508 24.657 1.00 88.94 88 ALA A N 1
ATOM 668 C CA . ALA A 1 88 ? -19.909 0.449 24.967 1.00 88.94 88 ALA A CA 1
ATOM 669 C C . ALA A 1 88 ? -21.237 -0.201 25.379 1.00 88.94 88 ALA A C 1
ATOM 671 O O . ALA A 1 88 ? -22.216 0.513 25.585 1.00 88.94 88 ALA A O 1
ATOM 672 N N . GLY A 1 89 ? -21.310 -1.528 25.511 1.00 86.00 89 GLY A N 1
ATOM 673 C CA . GLY A 1 89 ? -22.508 -2.157 26.067 1.00 86.00 89 GLY A CA 1
ATOM 674 C C . GLY A 1 89 ? -22.322 -2.626 27.502 1.00 86.00 89 GLY A C 1
ATOM 675 O O . GLY A 1 89 ? -21.699 -1.942 28.307 1.00 86.00 89 GLY A O 1
ATOM 676 N N . THR A 1 90 ? -22.958 -3.742 27.858 1.00 84.12 90 THR A N 1
ATOM 677 C CA . THR A 1 90 ? -23.275 -4.059 29.263 1.00 84.12 90 THR A CA 1
ATOM 678 C C . THR A 1 90 ? -22.613 -5.322 29.803 1.00 84.12 90 THR A C 1
ATOM 680 O O . THR A 1 90 ? -22.708 -5.577 31.002 1.00 84.12 90 THR A O 1
ATOM 683 N N . ARG A 1 91 ? -21.949 -6.110 28.950 1.00 86.75 91 ARG A N 1
ATOM 684 C CA . ARG A 1 91 ? -21.271 -7.360 29.322 1.00 86.75 91 ARG A CA 1
ATOM 685 C C . ARG A 1 91 ? -19.837 -7.388 28.790 1.00 86.75 91 ARG A C 1
ATOM 687 O O . ARG A 1 91 ? -19.616 -6.809 27.725 1.00 86.75 91 ARG A O 1
ATOM 694 N N . PRO A 1 92 ? -18.890 -8.058 29.466 1.00 89.75 92 PRO A N 1
ATOM 695 C CA . PRO A 1 92 ? -17.541 -8.248 28.942 1.00 89.75 92 PRO A CA 1
ATOM 696 C C . PRO A 1 92 ? -17.574 -9.050 27.639 1.00 89.75 92 PRO A C 1
ATOM 698 O O . PRO A 1 92 ? -18.418 -9.933 27.477 1.00 89.75 92 PRO A O 1
ATOM 701 N N . VAL A 1 93 ? -16.662 -8.750 26.716 1.00 90.88 93 VAL A N 1
ATOM 702 C CA . VAL A 1 93 ? -16.505 -9.502 25.461 1.00 90.88 93 VAL A CA 1
ATOM 703 C C . VAL A 1 93 ? -15.035 -9.693 25.128 1.00 90.88 93 VAL A C 1
ATOM 705 O O . VAL A 1 93 ? -14.219 -8.814 25.397 1.00 90.88 93 VAL A O 1
ATOM 708 N N . ARG A 1 94 ? -14.701 -10.826 24.513 1.00 92.06 94 ARG A N 1
ATOM 709 C CA . ARG A 1 94 ? -13.345 -11.140 24.067 1.00 92.06 94 ARG A CA 1
ATOM 710 C C . ARG A 1 94 ? -13.309 -11.285 22.541 1.00 92.06 94 ARG A C 1
ATOM 712 O O . ARG A 1 94 ? -13.599 -12.374 22.052 1.00 92.06 94 ARG A O 1
ATOM 719 N N . PRO A 1 95 ? -13.023 -10.217 21.776 1.00 91.44 95 PRO A N 1
ATOM 720 C CA . PRO A 1 95 ? -12.821 -10.339 20.333 1.00 91.44 95 PRO A CA 1
ATOM 721 C C . PRO A 1 95 ? -11.539 -11.126 20.055 1.00 91.44 95 PRO A C 1
ATOM 723 O O . PRO A 1 95 ? -10.515 -10.825 20.663 1.00 91.44 95 PRO A O 1
ATOM 726 N N . ALA A 1 96 ? -11.565 -12.090 19.135 1.00 90.75 96 ALA A N 1
ATOM 727 C CA . ALA A 1 96 ? -10.367 -12.855 18.771 1.00 90.75 96 ALA A CA 1
ATOM 728 C C . ALA A 1 96 ? -9.560 -12.158 17.666 1.00 90.75 96 ALA A C 1
ATOM 730 O O . ALA A 1 96 ? -8.333 -12.100 17.725 1.00 90.75 96 ALA A O 1
ATOM 731 N N . THR A 1 97 ? -10.259 -11.590 16.683 1.00 91.62 97 THR A N 1
ATOM 732 C CA . THR A 1 97 ? -9.648 -10.983 15.498 1.00 91.62 97 THR A CA 1
ATOM 733 C C . THR A 1 97 ? -10.178 -9.578 15.254 1.00 91.62 97 THR A C 1
ATOM 735 O O . THR A 1 97 ? -11.359 -9.292 15.470 1.00 91.62 97 THR A O 1
ATOM 738 N N . LEU A 1 98 ? -9.302 -8.716 14.748 1.00 92.19 98 LEU A N 1
ATOM 739 C CA . LEU A 1 98 ? -9.608 -7.392 14.230 1.00 92.19 98 LEU A CA 1
ATOM 740 C C . LEU A 1 98 ? -9.202 -7.354 12.757 1.00 92.19 98 LEU A C 1
ATOM 742 O O . LEU A 1 98 ? -8.034 -7.527 12.428 1.00 92.19 98 LEU A O 1
ATOM 746 N N . SER A 1 99 ? -10.153 -7.107 11.865 1.00 92.31 99 SER A N 1
ATOM 747 C CA . SER A 1 99 ? -9.839 -6.764 10.478 1.00 92.31 99 SER A CA 1
ATOM 748 C C . SER A 1 99 ? -9.837 -5.251 10.314 1.00 92.31 99 SER A C 1
ATOM 750 O O . SER A 1 99 ? -10.779 -4.596 10.760 1.00 92.31 99 SER A O 1
ATOM 752 N N . LEU A 1 100 ? -8.818 -4.709 9.653 1.00 93.19 100 LEU A N 1
ATOM 753 C CA . LEU A 1 100 ? -8.700 -3.296 9.296 1.00 93.19 100 LEU A CA 1
ATOM 754 C C . LEU A 1 100 ? -8.643 -3.172 7.781 1.00 93.19 100 LEU A C 1
ATOM 756 O O . LEU A 1 100 ? -7.737 -3.707 7.158 1.00 93.19 100 LEU A O 1
ATOM 760 N N . SER A 1 101 ? -9.603 -2.477 7.185 1.00 91.44 101 SER A N 1
ATOM 761 C CA . SER A 1 101 ? -9.615 -2.193 5.753 1.00 91.44 101 SER A CA 1
ATOM 762 C C . SER A 1 101 ? -9.275 -0.730 5.519 1.00 91.44 101 SER A C 1
ATOM 764 O O . SER A 1 101 ? -9.964 0.155 6.031 1.00 91.44 101 SER A O 1
ATOM 766 N N . VAL A 1 102 ? -8.214 -0.494 4.757 1.00 91.69 102 VAL A N 1
ATOM 767 C CA . VAL A 1 102 ? -7.694 0.834 4.409 1.00 91.69 102 VAL A CA 1
ATOM 768 C C . VAL A 1 102 ? -7.766 1.036 2.895 1.00 91.69 102 VAL A C 1
ATOM 770 O O . VAL A 1 102 ? -7.768 0.044 2.163 1.00 91.69 102 VAL A O 1
ATOM 773 N N . PRO A 1 103 ? -7.822 2.281 2.393 1.00 86.69 103 PRO A N 1
ATOM 774 C CA . PRO A 1 103 ? -7.695 2.530 0.960 1.00 86.69 103 PRO A CA 1
ATOM 775 C C . PRO A 1 103 ? -6.355 2.013 0.418 1.00 86.69 103 PRO A C 1
ATOM 777 O O . PRO A 1 103 ? -5.349 2.083 1.116 1.00 86.69 103 PRO A O 1
ATOM 780 N N . LEU A 1 104 ? -6.329 1.557 -0.839 1.00 79.06 104 LEU A N 1
ATOM 781 C CA . LEU A 1 104 ? -5.150 0.975 -1.513 1.00 79.06 104 LEU A CA 1
ATOM 782 C C . LEU A 1 104 ? -3.872 1.835 -1.483 1.00 79.06 104 LEU A C 1
ATOM 784 O O . LEU A 1 104 ? -2.776 1.315 -1.654 1.00 79.06 104 LEU A O 1
ATOM 788 N N . ARG A 1 105 ? -4.012 3.145 -1.269 1.00 81.56 105 ARG A N 1
ATOM 789 C CA . ARG A 1 105 ? -2.907 4.113 -1.166 1.00 81.56 105 ARG A CA 1
ATOM 790 C C . ARG A 1 105 ? -2.254 4.143 0.220 1.00 81.56 105 ARG A C 1
ATOM 792 O O . ARG A 1 105 ? -1.372 4.957 0.465 1.00 81.56 105 ARG A O 1
ATOM 799 N N . TYR A 1 106 ? -2.707 3.291 1.132 1.00 87.56 106 TYR A N 1
ATOM 800 C CA . TYR A 1 106 ? -2.175 3.179 2.479 1.00 87.56 106 TYR A CA 1
ATOM 801 C C . TYR A 1 106 ? -1.794 1.742 2.776 1.00 87.56 106 TYR A C 1
ATOM 803 O O . TYR A 1 106 ? -2.463 0.802 2.344 1.00 87.56 106 TYR A O 1
ATOM 811 N N . ARG A 1 107 ? -0.752 1.589 3.585 1.00 88.50 107 ARG A N 1
ATOM 812 C CA . ARG A 1 107 ? -0.322 0.298 4.112 1.00 88.50 107 ARG A CA 1
ATOM 813 C C . ARG A 1 107 ? -0.315 0.327 5.622 1.00 88.50 107 ARG A C 1
ATOM 815 O O . ARG A 1 107 ? -0.078 1.369 6.233 1.00 88.50 107 ARG A O 1
ATOM 822 N N . LEU A 1 108 ? -0.592 -0.827 6.217 1.00 89.62 108 LEU A N 1
ATOM 823 C CA . LEU A 1 108 ? -0.449 -1.014 7.651 1.00 89.62 108 LEU A CA 1
ATOM 824 C C . LEU A 1 108 ? 0.800 -1.842 7.929 1.00 89.62 108 LEU A C 1
ATOM 826 O O . LEU A 1 108 ? 0.908 -2.991 7.495 1.00 89.62 108 LEU A O 1
ATOM 830 N N . LEU A 1 109 ? 1.731 -1.250 8.667 1.00 86.00 109 LEU A N 1
ATOM 831 C CA . LEU A 1 109 ? 2.974 -1.889 9.074 1.00 86.00 109 LEU A CA 1
ATOM 832 C C . LEU A 1 109 ? 2.935 -2.219 10.567 1.00 86.00 109 LEU A C 1
ATOM 834 O O . LEU A 1 109 ? 2.301 -1.529 11.370 1.00 86.00 109 LEU A O 1
ATOM 838 N N . ALA A 1 110 ? 3.643 -3.272 10.952 1.00 83.19 110 ALA A N 1
ATOM 839 C CA . ALA A 1 110 ? 3.991 -3.521 12.339 1.00 83.19 110 ALA A CA 1
ATOM 840 C C . ALA A 1 110 ? 5.019 -2.484 12.826 1.00 83.19 110 ALA A C 1
ATOM 842 O O . ALA A 1 110 ? 5.677 -1.811 12.033 1.00 83.19 110 ALA A O 1
ATOM 843 N N . ALA A 1 111 ? 5.228 -2.405 14.142 1.00 74.56 111 ALA A N 1
ATOM 844 C CA . ALA A 1 111 ? 6.233 -1.523 14.744 1.00 74.56 111 ALA A CA 1
ATOM 845 C C . ALA A 1 111 ? 7.659 -1.720 14.184 1.00 74.56 111 ALA A C 1
ATOM 847 O O . ALA A 1 111 ? 8.441 -0.775 14.153 1.00 74.56 111 ALA A O 1
ATOM 848 N N . GLY A 1 112 ? 7.990 -2.933 13.724 1.00 71.00 112 GLY A N 1
ATOM 849 C CA . GLY A 1 112 ? 9.279 -3.257 13.101 1.00 71.00 112 GLY A CA 1
ATOM 850 C C . GLY A 1 112 ? 9.423 -2.829 11.635 1.00 71.00 112 GLY A C 1
ATOM 851 O O . GLY A 1 112 ? 10.478 -3.054 11.056 1.00 71.00 112 GLY A O 1
ATOM 852 N N . GLY A 1 113 ? 8.389 -2.239 11.025 1.00 72.62 113 GLY A N 1
ATOM 853 C CA . GLY A 1 113 ? 8.377 -1.838 9.612 1.00 72.62 113 GLY A CA 1
ATOM 854 C C . GLY A 1 113 ? 7.919 -2.928 8.637 1.00 72.62 113 GLY A C 1
ATOM 855 O O . GLY A 1 113 ? 7.678 -2.628 7.473 1.00 72.62 113 GLY A O 1
ATOM 856 N N . GLU A 1 114 ? 7.742 -4.165 9.105 1.00 78.88 114 GLU A N 1
ATOM 857 C CA . GLU A 1 114 ? 7.165 -5.258 8.314 1.00 78.88 114 GLU A CA 1
ATOM 858 C C . GLU A 1 114 ? 5.701 -4.974 7.967 1.00 78.88 114 GLU A C 1
ATOM 860 O O . GLU A 1 114 ? 4.923 -4.549 8.826 1.00 78.88 114 GLU A O 1
ATOM 865 N N . GLU A 1 115 ? 5.295 -5.256 6.730 1.00 77.25 115 GLU A N 1
ATOM 866 C CA . GLU A 1 115 ? 3.885 -5.166 6.354 1.00 77.25 115 GLU A CA 1
ATOM 867 C C . GLU A 1 115 ? 3.060 -6.244 7.069 1.00 77.25 115 GLU A C 1
ATOM 869 O O . GLU A 1 115 ? 3.446 -7.412 7.152 1.00 77.25 115 GLU A O 1
ATOM 874 N N . LEU A 1 116 ? 1.901 -5.848 7.600 1.00 82.81 116 LEU A N 1
ATOM 875 C CA . LEU A 1 116 ? 0.983 -6.772 8.261 1.00 82.81 116 LEU A CA 1
ATOM 876 C C . LEU A 1 116 ? 0.356 -7.735 7.245 1.00 82.81 116 LEU A C 1
ATOM 878 O O . LEU A 1 116 ? 0.265 -7.441 6.058 1.00 82.81 116 LEU A O 1
ATOM 882 N N . THR A 1 117 ? -0.119 -8.896 7.702 1.00 79.00 117 THR A N 1
ATOM 883 C CA . THR A 1 117 ? -0.701 -9.900 6.796 1.00 79.00 117 THR A CA 1
ATOM 884 C C . THR A 1 117 ? -1.923 -9.342 6.060 1.00 79.00 117 THR A C 1
ATOM 886 O O . THR A 1 117 ? -2.933 -8.980 6.673 1.00 79.00 117 THR A O 1
ATOM 889 N N . VAL A 1 118 ? -1.820 -9.299 4.730 1.00 80.12 118 VAL A N 1
ATOM 890 C CA . VAL A 1 118 ? -2.818 -8.733 3.819 1.00 80.12 118 VAL A CA 1
ATOM 891 C C . VAL A 1 118 ? -3.764 -9.807 3.291 1.00 80.12 118 VAL A C 1
ATOM 893 O O . VAL A 1 118 ? -3.353 -10.882 2.859 1.00 80.12 118 VAL A O 1
ATOM 896 N N . ARG A 1 119 ? -5.045 -9.453 3.217 1.00 74.00 119 ARG A N 1
ATOM 897 C CA . ARG A 1 119 ? -6.045 -10.066 2.349 1.00 74.00 119 ARG A CA 1
ATOM 898 C C . ARG A 1 119 ? -6.533 -9.008 1.359 1.00 74.00 119 ARG A C 1
ATOM 900 O O . ARG A 1 119 ? -7.382 -8.180 1.687 1.00 74.00 119 ARG A O 1
ATOM 907 N N . SER A 1 120 ? -5.990 -9.031 0.148 1.00 66.69 120 SER A N 1
ATOM 908 C CA . SER A 1 120 ? -6.455 -8.195 -0.958 1.00 66.69 120 SER A CA 1
ATOM 909 C C . SER A 1 120 ? -7.433 -8.978 -1.833 1.00 66.69 120 SER A C 1
ATOM 911 O O . SER A 1 120 ? -7.331 -10.196 -1.989 1.00 66.69 120 SER A O 1
ATOM 913 N N . VAL A 1 121 ? -8.418 -8.271 -2.384 1.00 65.88 121 VAL A N 1
ATOM 914 C CA . VAL A 1 121 ? -9.334 -8.804 -3.396 1.00 65.88 121 VAL A CA 1
ATOM 915 C C . VAL A 1 121 ? -9.121 -7.975 -4.659 1.00 65.88 121 VAL A C 1
ATOM 917 O O . VAL A 1 121 ? -9.239 -6.750 -4.577 1.00 65.88 121 VAL A O 1
ATOM 920 N N . PRO A 1 122 ? -8.792 -8.586 -5.811 1.00 59.84 122 PRO A N 1
ATOM 921 C CA . PRO A 1 122 ? -8.653 -7.851 -7.065 1.00 59.84 122 PRO A CA 1
ATOM 922 C C . PRO A 1 122 ? -9.891 -6.989 -7.360 1.00 59.84 122 PRO A C 1
ATOM 924 O O . PRO A 1 122 ? -11.021 -7.456 -7.213 1.00 59.84 122 PRO A O 1
ATOM 927 N N . GLY A 1 123 ? -9.677 -5.726 -7.741 1.00 61.25 123 GLY A N 1
ATOM 928 C CA . GLY A 1 123 ? -10.745 -4.753 -8.013 1.00 61.25 123 GLY A CA 1
ATOM 929 C C . GLY A 1 123 ? -11.390 -4.114 -6.773 1.00 61.25 123 GLY A C 1
ATOM 930 O O . GLY A 1 123 ? -12.297 -3.298 -6.914 1.00 61.25 123 GLY A O 1
ATOM 931 N N . SER A 1 124 ? -10.946 -4.456 -5.558 1.00 71.31 124 SER A N 1
ATOM 932 C CA . SER A 1 124 ? -11.353 -3.750 -4.339 1.00 71.31 124 SER A CA 1
ATOM 933 C C . SER A 1 124 ? -10.514 -2.481 -4.157 1.00 71.31 124 SER A C 1
ATOM 935 O O . SER A 1 124 ? -9.290 -2.592 -4.115 1.00 71.31 124 SER A O 1
ATOM 937 N N . PRO A 1 125 ? -11.125 -1.302 -3.926 1.00 75.31 125 PRO A N 1
ATOM 938 C CA . PRO A 1 125 ? -10.386 -0.085 -3.584 1.00 75.31 125 PRO A CA 1
ATOM 939 C C . PRO A 1 125 ? -9.772 -0.136 -2.171 1.00 75.31 125 PRO A C 1
ATOM 941 O O . PRO A 1 125 ? -9.051 0.779 -1.766 1.00 75.31 125 PRO A O 1
ATOM 944 N N . LEU A 1 126 ? -10.090 -1.186 -1.403 1.00 83.31 126 LEU A N 1
ATOM 945 C CA . LEU A 1 126 ? -9.642 -1.405 -0.035 1.00 83.31 126 LEU A CA 1
ATOM 946 C C . LEU A 1 126 ? -8.743 -2.638 0.072 1.00 83.31 126 LEU A C 1
ATOM 948 O O . LEU A 1 126 ? -9.035 -3.687 -0.510 1.00 83.31 126 LEU A O 1
ATOM 952 N N . VAL A 1 127 ? -7.721 -2.524 0.915 1.00 84.00 127 VAL A N 1
ATOM 953 C CA . VAL A 1 127 ? -6.865 -3.623 1.368 1.00 84.00 127 VAL A CA 1
ATOM 954 C C . VAL A 1 127 ? -7.240 -3.960 2.801 1.00 84.00 127 VAL A C 1
ATOM 956 O O . VAL A 1 127 ? -7.270 -3.071 3.652 1.00 84.00 127 VAL A O 1
ATOM 959 N N . THR A 1 128 ? -7.532 -5.232 3.078 1.00 87.81 128 THR A N 1
ATOM 960 C CA . THR A 1 128 ? -7.890 -5.685 4.424 1.00 87.81 128 THR A CA 1
ATOM 961 C C . THR A 1 128 ? -6.710 -6.379 5.090 1.00 87.81 128 THR A C 1
ATOM 963 O O . THR A 1 128 ? -6.187 -7.360 4.578 1.00 87.81 128 THR A O 1
ATOM 966 N N . TYR A 1 129 ? -6.341 -5.917 6.275 1.00 90.62 129 TYR A N 1
ATOM 967 C CA . TYR A 1 129 ? -5.341 -6.509 7.155 1.00 90.62 129 TYR A CA 1
ATOM 968 C C . TYR A 1 129 ? -6.043 -7.265 8.280 1.00 90.62 129 TYR A C 1
ATOM 970 O O . TYR A 1 129 ? -7.022 -6.763 8.839 1.00 90.62 129 TYR A O 1
ATOM 978 N N . ILE A 1 130 ? -5.574 -8.468 8.612 1.00 89.44 130 ILE A N 1
ATOM 979 C CA . ILE A 1 130 ? -6.143 -9.285 9.694 1.00 89.44 130 ILE A CA 1
ATOM 980 C C . ILE A 1 130 ? -5.151 -9.324 10.851 1.00 89.44 130 ILE A C 1
ATOM 982 O O . ILE A 1 130 ? -3.997 -9.700 10.672 1.00 89.44 130 ILE A O 1
ATOM 986 N N . LEU A 1 131 ? -5.625 -8.939 12.032 1.00 88.69 131 LEU A N 1
ATOM 987 C CA . LEU A 1 131 ? -4.847 -8.846 13.258 1.00 88.69 131 LEU A CA 1
ATOM 988 C C . LEU A 1 131 ? -5.443 -9.764 14.319 1.00 88.69 131 LEU A C 1
ATOM 990 O O . LEU A 1 131 ? -6.655 -9.746 14.563 1.00 88.69 131 LEU A O 1
ATOM 994 N N . GLU A 1 132 ? -4.589 -10.535 14.980 1.00 89.25 132 GLU A N 1
ATOM 995 C CA . GLU A 1 132 ? -4.960 -11.192 16.228 1.00 89.25 132 GLU A CA 1
ATOM 996 C C . GLU A 1 132 ? -4.999 -10.134 17.327 1.00 89.25 132 GLU A C 1
ATOM 998 O O . GLU A 1 132 ? -4.072 -9.344 17.486 1.00 89.25 132 GLU A O 1
ATOM 1003 N N . THR A 1 133 ? -6.090 -10.065 18.086 1.00 86.69 133 THR A N 1
ATOM 1004 C CA . THR A 1 133 ? -6.217 -8.989 19.079 1.00 86.69 133 THR A CA 1
ATOM 1005 C C . THR A 1 133 ? -5.340 -9.241 20.303 1.00 86.69 133 THR A C 1
ATOM 1007 O O . THR A 1 133 ? -4.878 -8.289 20.928 1.00 86.69 133 THR A O 1
ATOM 1010 N N . GLY A 1 134 ? -5.164 -10.510 20.696 1.00 85.44 134 GLY A N 1
ATOM 1011 C CA . GLY A 1 134 ? -4.548 -10.899 21.969 1.00 85.44 134 GLY A CA 1
ATOM 1012 C C . GLY A 1 134 ? -5.288 -10.369 23.207 1.00 85.44 134 GLY A C 1
ATOM 1013 O O . GLY A 1 134 ? -4.746 -10.397 24.311 1.00 85.44 134 GLY A O 1
ATOM 1014 N N . LEU A 1 135 ? -6.508 -9.847 23.046 1.00 87.12 135 LEU A N 1
ATOM 1015 C CA . LEU A 1 135 ? -7.237 -9.178 24.118 1.00 87.12 135 LEU A CA 1
ATOM 1016 C C . LEU A 1 135 ? -7.804 -10.186 25.124 1.00 87.12 135 LEU A C 1
ATOM 1018 O O . LEU A 1 135 ? -8.396 -11.206 24.766 1.00 87.12 135 LEU A O 1
ATOM 1022 N N . GLY A 1 136 ? -7.691 -9.847 26.411 1.00 89.12 136 GLY A N 1
ATOM 1023 C CA . GLY A 1 136 ? -8.547 -10.421 27.449 1.00 89.12 136 GLY A CA 1
ATOM 1024 C C . GLY A 1 136 ? -10.000 -9.927 27.327 1.00 89.12 136 GLY A C 1
ATOM 1025 O O . GLY A 1 136 ? -10.348 -9.230 26.371 1.00 89.12 136 GLY A O 1
ATOM 1026 N N . PRO A 1 137 ? -10.880 -10.261 28.289 1.00 90.44 137 PRO A N 1
ATOM 1027 C CA . PRO A 1 137 ? -12.222 -9.686 28.343 1.00 90.44 137 PRO A CA 1
ATOM 1028 C C . PRO A 1 137 ? -12.167 -8.153 28.390 1.00 90.44 137 PRO A C 1
ATOM 1030 O O . PRO A 1 137 ? -11.589 -7.568 29.305 1.00 90.44 137 PRO A O 1
ATOM 1033 N N . VAL A 1 138 ? -12.783 -7.499 27.405 1.00 90.81 138 VAL A N 1
ATOM 1034 C CA . VAL A 1 138 ? -12.930 -6.043 27.362 1.00 90.81 138 VAL A CA 1
ATOM 1035 C C . VAL A 1 138 ? -14.149 -5.669 28.194 1.00 90.81 138 VAL A C 1
ATOM 1037 O O . VAL A 1 138 ? -15.294 -5.886 27.788 1.00 90.81 138 VAL A O 1
ATOM 1040 N N . GLU A 1 139 ? -13.896 -5.128 29.379 1.00 91.12 139 GLU A N 1
ATOM 1041 C CA . GLU A 1 139 ? -14.929 -4.748 30.343 1.00 91.12 139 GLU A CA 1
ATOM 1042 C C . GLU A 1 139 ? -15.727 -3.512 29.881 1.00 91.12 139 GLU A C 1
ATOM 1044 O O . GLU A 1 139 ? -15.148 -2.564 29.337 1.00 91.12 139 GLU A O 1
ATOM 1049 N N . PRO A 1 140 ? -17.050 -3.473 30.113 1.00 88.75 140 PRO A N 1
ATOM 1050 C CA . PRO A 1 140 ? -17.862 -2.296 29.832 1.00 88.75 140 PRO A CA 1
ATOM 1051 C C . PRO A 1 140 ? -17.511 -1.126 30.766 1.00 88.75 140 PRO A C 1
ATOM 1053 O O . PRO A 1 140 ? -17.072 -1.325 31.898 1.00 88.75 140 PRO A O 1
ATOM 1056 N N . GLN A 1 141 ? -17.731 0.109 30.298 1.00 75.88 141 GLN A N 1
ATOM 1057 C CA . GLN A 1 141 ? -17.538 1.362 31.061 1.00 75.88 141 GLN A CA 1
ATOM 1058 C C . GLN A 1 141 ? -16.117 1.608 31.606 1.00 75.88 141 GLN A C 1
ATOM 1060 O O . GLN A 1 141 ? -15.906 2.528 32.397 1.00 75.88 141 GLN A O 1
ATOM 1065 N N . ARG A 1 142 ? -15.124 0.827 31.174 1.00 80.56 142 ARG A N 1
ATOM 1066 C CA . ARG A 1 142 ? -13.712 1.087 31.465 1.00 80.56 142 ARG A CA 1
ATOM 1067 C C . ARG A 1 142 ? -13.075 1.982 30.407 1.00 80.56 142 ARG A C 1
ATOM 1069 O O . ARG A 1 142 ? -13.628 2.209 29.328 1.00 80.56 142 ARG A O 1
ATOM 1076 N N . LEU A 1 143 ? -11.883 2.479 30.736 1.00 86.25 143 LEU A N 1
ATOM 1077 C CA . LEU A 1 143 ? -11.001 3.100 29.755 1.00 86.25 143 LEU A CA 1
ATOM 1078 C C . LEU A 1 143 ? -10.720 2.122 28.599 1.00 86.25 143 LEU A C 1
ATOM 1080 O O . LEU A 1 143 ? -10.730 0.905 28.817 1.00 86.25 143 LEU A O 1
ATOM 1084 N N . PRO A 1 144 ? -10.471 2.633 27.381 1.00 87.38 144 PRO A N 1
ATOM 1085 C CA . PRO A 1 144 ? -10.146 1.788 26.238 1.00 87.38 144 PRO A CA 1
ATOM 1086 C C . PRO A 1 144 ? -8.970 0.857 26.539 1.00 87.38 144 PRO A C 1
ATOM 1088 O O . PRO A 1 144 ? -7.962 1.273 27.107 1.00 87.38 144 PRO A O 1
ATOM 1091 N N . THR A 1 145 ? -9.121 -0.413 26.172 1.00 88.69 145 THR A N 1
ATOM 1092 C CA . THR A 1 145 ? -8.080 -1.432 26.342 1.00 88.69 145 THR A CA 1
ATOM 1093 C C . THR A 1 145 ? -7.175 -1.411 25.117 1.00 88.69 145 THR A C 1
ATOM 1095 O O . THR A 1 145 ? -7.666 -1.575 24.002 1.00 88.69 145 THR A O 1
ATOM 1098 N N . LEU A 1 146 ? -5.877 -1.182 25.311 1.00 87.31 146 LEU A N 1
ATOM 1099 C CA . LEU A 1 146 ? -4.880 -1.232 24.237 1.00 87.31 146 LEU A CA 1
ATOM 1100 C C . LEU A 1 146 ? -4.835 -2.619 23.592 1.00 87.31 146 LEU A C 1
ATOM 1102 O O . LEU A 1 146 ? -5.069 -3.609 24.279 1.00 87.31 146 LEU A O 1
ATOM 1106 N N . LEU A 1 147 ? -4.520 -2.684 22.298 1.00 82.81 147 LEU A N 1
ATOM 1107 C CA . LEU A 1 147 ? -4.299 -3.942 21.578 1.00 82.81 147 LEU A CA 1
ATOM 1108 C C . LEU A 1 147 ? -2.884 -4.485 21.871 1.00 82.81 147 LEU A C 1
ATOM 1110 O O . LEU A 1 147 ? -1.921 -3.955 21.327 1.00 82.81 147 LEU A O 1
ATOM 1114 N N . PRO A 1 148 ? -2.730 -5.528 22.710 1.00 66.12 148 PRO A N 1
ATOM 1115 C CA . PRO A 1 148 ? -1.424 -5.969 23.209 1.00 66.12 148 PRO A CA 1
ATOM 1116 C C . PRO A 1 148 ? -0.555 -6.666 22.158 1.00 66.12 148 PRO A C 1
ATOM 1118 O O . PRO A 1 148 ? 0.662 -6.671 22.284 1.00 66.12 148 PRO A O 1
ATOM 1121 N N . ALA A 1 149 ? -1.155 -7.277 21.132 1.00 60.59 149 ALA A N 1
ATOM 1122 C CA . ALA A 1 149 ? -0.401 -7.966 20.082 1.00 60.59 149 ALA A CA 1
ATOM 1123 C C . ALA A 1 149 ? 0.319 -6.994 19.127 1.00 60.59 149 ALA A C 1
ATOM 1125 O O . ALA A 1 149 ? 1.231 -7.387 18.402 1.00 60.59 149 ALA A O 1
ATOM 1126 N N . HIS A 1 150 ? -0.093 -5.724 19.121 1.00 61.47 150 HIS A N 1
ATOM 1127 C CA . HIS A 1 150 ? 0.387 -4.711 18.194 1.00 61.47 150 HIS A CA 1
ATOM 1128 C C . HIS A 1 150 ? 0.572 -3.387 18.946 1.00 61.47 150 HIS A C 1
ATOM 1130 O O . HIS A 1 150 ? -0.266 -2.493 18.841 1.00 61.47 150 HIS A O 1
ATOM 1136 N N . ASP A 1 151 ? 1.675 -3.274 19.701 1.00 62.25 151 ASP A N 1
ATOM 1137 C CA . ASP A 1 151 ? 2.039 -2.083 20.497 1.00 62.25 151 ASP A CA 1
ATOM 1138 C C . ASP A 1 151 ? 1.871 -0.769 19.716 1.00 62.25 151 ASP A C 1
ATOM 1140 O O . ASP A 1 151 ? 1.423 0.246 20.251 1.00 62.25 151 ASP A O 1
ATOM 1144 N N . SER A 1 152 ? 2.211 -0.798 18.427 1.00 71.19 152 SER A N 1
ATOM 1145 C CA . SER A 1 152 ? 1.834 0.228 17.460 1.00 71.19 152 SER A CA 1
ATOM 1146 C C . SER A 1 152 ? 1.648 -0.402 16.082 1.00 71.19 152 SER A C 1
ATOM 1148 O O . SER A 1 152 ? 2.469 -1.206 15.634 1.00 71.19 152 SER A O 1
ATOM 1150 N N . VAL A 1 153 ? 0.555 -0.032 15.419 1.00 87.44 153 VAL A N 1
ATOM 1151 C CA . VAL A 1 153 ? 0.384 -0.220 13.975 1.00 87.44 153 VAL A CA 1
ATOM 1152 C C . VAL A 1 153 ? 0.796 1.087 13.317 1.00 87.44 153 VAL A C 1
ATOM 1154 O O . VAL A 1 153 ? 0.480 2.149 13.838 1.00 87.44 153 VAL A O 1
ATOM 1157 N N . TRP A 1 154 ? 1.484 1.046 12.189 1.00 89.44 154 TRP A N 1
ATOM 1158 C CA . TRP A 1 154 ? 1.869 2.244 11.451 1.00 89.44 154 TRP A CA 1
ATOM 1159 C C . TRP A 1 154 ? 1.046 2.358 10.182 1.00 89.44 154 TRP A C 1
ATOM 1161 O O . TRP A 1 154 ? 0.919 1.387 9.444 1.00 89.44 154 TRP A O 1
ATOM 1171 N N . LEU A 1 155 ? 0.491 3.540 9.939 1.00 90.69 155 LEU A N 1
ATOM 1172 C CA . LEU A 1 155 ? -0.166 3.881 8.686 1.00 90.69 155 LEU A CA 1
ATOM 1173 C C . LEU A 1 155 ? 0.866 4.550 7.780 1.00 90.69 155 LEU A C 1
ATOM 1175 O O . LEU A 1 155 ? 1.293 5.667 8.061 1.00 90.69 155 LEU A O 1
ATOM 1179 N N . GLU A 1 156 ? 1.280 3.859 6.725 1.00 90.19 156 GLU A N 1
ATOM 1180 C CA . GLU A 1 156 ? 2.213 4.362 5.715 1.00 90.19 156 GLU A CA 1
ATOM 1181 C C . GLU A 1 156 ? 1.429 4.863 4.498 1.00 90.19 156 GLU A C 1
ATOM 1183 O O . GLU A 1 156 ? 0.551 4.162 3.988 1.00 90.19 156 GLU A O 1
ATOM 1188 N N . VAL A 1 157 ? 1.728 6.083 4.052 1.00 87.94 157 VAL A N 1
ATOM 1189 C CA . VAL A 1 157 ? 1.146 6.696 2.852 1.00 87.94 157 VAL A CA 1
ATOM 1190 C C . VAL A 1 157 ? 1.994 6.312 1.651 1.00 87.94 157 VAL A C 1
ATOM 1192 O O . VAL A 1 157 ? 3.192 6.588 1.639 1.00 87.94 157 VAL A O 1
ATOM 1195 N N . VAL A 1 158 ? 1.365 5.716 0.639 1.00 83.12 158 VAL A N 1
ATOM 1196 C CA . VAL A 1 158 ? 2.017 5.293 -0.602 1.00 83.12 158 VAL A CA 1
ATOM 1197 C C . VAL A 1 158 ? 1.489 6.129 -1.765 1.00 83.12 158 VAL A C 1
ATOM 1199 O O . VAL A 1 158 ? 0.330 6.004 -2.174 1.00 83.12 158 VAL A O 1
ATOM 1202 N N . ILE A 1 159 ? 2.356 6.976 -2.310 1.00 79.12 159 ILE A N 1
ATOM 1203 C CA . ILE A 1 159 ? 2.126 7.773 -3.510 1.00 79.12 159 ILE A CA 1
ATOM 1204 C C . ILE A 1 159 ? 3.047 7.228 -4.603 1.00 79.12 159 ILE A C 1
ATOM 1206 O O . ILE A 1 159 ? 4.251 7.462 -4.583 1.00 79.12 159 ILE A O 1
ATOM 1210 N N . PRO A 1 160 ? 2.517 6.451 -5.560 1.00 73.75 160 PRO A N 1
ATOM 1211 C CA . PRO A 1 160 ? 3.351 5.964 -6.644 1.00 73.75 160 PRO A CA 1
ATOM 1212 C C . PRO A 1 160 ? 3.772 7.138 -7.533 1.00 73.75 160 PRO A C 1
ATOM 1214 O O . PRO A 1 160 ? 2.937 7.976 -7.855 1.00 73.75 160 PRO A O 1
ATOM 1217 N N . SER A 1 161 ? 5.025 7.156 -7.993 1.00 72.75 161 SER A N 1
ATOM 1218 C CA . SER A 1 161 ? 5.485 8.112 -9.016 1.00 72.75 161 SER A CA 1
ATOM 1219 C C . SER A 1 161 ? 4.922 7.788 -10.406 1.00 72.75 161 SER A C 1
ATOM 1221 O O . SER A 1 161 ? 4.792 8.668 -11.253 1.00 72.75 161 SER A O 1
ATOM 1223 N N . TYR A 1 162 ? 4.549 6.524 -10.645 1.00 77.81 162 TYR A N 1
ATOM 1224 C CA . TYR A 1 162 ? 4.019 6.036 -11.921 1.00 77.81 162 TYR A CA 1
ATOM 1225 C C . TYR A 1 162 ? 2.856 5.066 -11.716 1.00 77.81 162 TYR A C 1
ATOM 1227 O O . TYR A 1 162 ? 2.906 4.196 -10.844 1.00 77.81 162 TYR A O 1
ATOM 1235 N N . TYR A 1 163 ? 1.849 5.154 -12.583 1.00 78.56 163 TYR A N 1
ATOM 1236 C CA . TYR A 1 163 ? 0.885 4.079 -12.805 1.00 78.56 163 TYR A CA 1
ATOM 1237 C C . TYR A 1 163 ? 1.263 3.288 -14.049 1.00 78.56 163 TYR A C 1
ATOM 1239 O O . TYR A 1 163 ? 1.971 3.785 -14.924 1.00 78.56 163 TYR A O 1
ATOM 1247 N N . CYS A 1 164 ? 0.754 2.064 -14.148 1.00 84.31 164 CYS A N 1
ATOM 1248 C CA . CYS A 1 164 ? 0.816 1.332 -15.399 1.00 84.31 164 CYS A CA 1
ATOM 1249 C C . CYS A 1 164 ? -0.515 1.422 -16.139 1.00 84.31 164 CYS A C 1
ATOM 1251 O O . CYS A 1 164 ? -1.578 1.331 -15.525 1.00 84.31 164 CYS A O 1
ATOM 1253 N N . VAL A 1 165 ? -0.447 1.474 -17.461 1.00 85.81 165 VAL A N 1
ATOM 1254 C CA . VAL A 1 165 ? -1.585 1.238 -18.350 1.00 85.81 165 VAL A CA 1
ATOM 1255 C C . VAL A 1 165 ? -1.190 0.196 -19.390 1.00 85.81 165 VAL A C 1
ATOM 1257 O O . VAL A 1 165 ? -0.030 0.129 -19.785 1.00 85.81 165 VAL A O 1
ATOM 1260 N N . ALA A 1 166 ? -2.143 -0.618 -19.835 1.00 80.75 166 ALA A N 1
ATOM 1261 C CA . ALA A 1 166 ? -1.979 -1.390 -21.061 1.00 80.75 166 ALA A CA 1
ATOM 1262 C C . ALA A 1 166 ? -2.565 -0.577 -22.216 1.00 80.75 166 ALA A C 1
ATOM 1264 O O . ALA A 1 166 ? -3.735 -0.184 -22.167 1.00 80.75 166 ALA A O 1
ATOM 1265 N N . LEU A 1 167 ? -1.762 -0.315 -23.245 1.00 76.25 167 LEU A N 1
ATOM 1266 C CA . LEU A 1 167 ? -2.263 0.267 -24.488 1.00 76.25 167 LEU A CA 1
ATOM 1267 C C . LEU A 1 167 ? -2.989 -0.801 -25.328 1.00 76.25 167 LEU A C 1
ATOM 1269 O O . LEU A 1 167 ? -3.109 -1.963 -24.935 1.00 76.25 167 LEU A O 1
ATOM 1273 N N . ALA A 1 168 ? -3.527 -0.406 -26.486 1.00 73.62 168 ALA A N 1
ATOM 1274 C CA . ALA A 1 168 ? -4.305 -1.297 -27.357 1.00 73.62 168 ALA A CA 1
A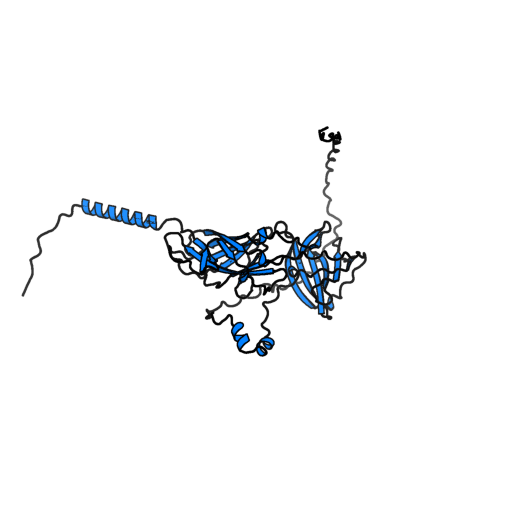TOM 1275 C C . ALA A 1 168 ? -3.517 -2.532 -27.849 1.00 73.62 168 ALA A C 1
ATOM 1277 O O . ALA A 1 168 ? -4.113 -3.547 -28.199 1.00 73.62 168 ALA A O 1
ATOM 1278 N N . ASP A 1 169 ? -2.191 -2.451 -27.842 1.00 77.31 169 ASP A N 1
ATOM 1279 C CA . ASP A 1 169 ? -1.230 -3.513 -28.165 1.00 77.31 169 ASP A CA 1
ATOM 1280 C C . ASP A 1 169 ? -0.919 -4.444 -26.973 1.00 77.31 169 ASP A C 1
ATOM 1282 O O . ASP A 1 169 ? -0.159 -5.401 -27.102 1.00 77.31 169 ASP A O 1
ATOM 1286 N N . SER A 1 170 ? -1.557 -4.228 -25.816 1.00 81.06 170 SER A N 1
ATOM 1287 C CA . SER A 1 170 ? -1.290 -4.950 -24.564 1.00 81.06 170 SER A CA 1
ATOM 1288 C C . SER A 1 170 ? 0.133 -4.752 -24.028 1.00 81.06 170 SER A C 1
ATOM 1290 O O . SER A 1 170 ? 0.637 -5.614 -23.306 1.00 81.06 170 SER A O 1
ATOM 1292 N N . ILE A 1 171 ? 0.789 -3.639 -24.360 1.00 89.12 171 ILE A N 1
ATOM 1293 C CA . ILE A 1 171 ? 2.116 -3.313 -23.837 1.00 89.12 171 ILE A CA 1
ATOM 1294 C C . ILE A 1 171 ? 1.966 -2.504 -22.545 1.00 89.12 171 ILE A C 1
ATOM 1296 O O . ILE A 1 171 ? 1.287 -1.472 -22.549 1.00 89.12 171 ILE A O 1
ATOM 1300 N N . PRO A 1 172 ? 2.583 -2.945 -21.430 1.00 89.88 172 PRO A N 1
ATOM 1301 C CA . PRO A 1 172 ? 2.613 -2.165 -20.200 1.00 89.88 172 PRO A CA 1
ATOM 1302 C C . PRO A 1 172 ? 3.436 -0.879 -20.369 1.00 89.88 172 PRO A C 1
ATOM 1304 O O . PRO A 1 172 ? 4.658 -0.916 -20.534 1.00 89.88 172 PRO A O 1
ATOM 1307 N N . GLU A 1 173 ? 2.775 0.269 -20.267 1.00 89.00 173 GLU A N 1
ATOM 1308 C CA . GLU A 1 173 ? 3.400 1.591 -20.262 1.00 89.00 173 GLU A CA 1
ATOM 1309 C C . GLU A 1 173 ? 3.321 2.231 -18.879 1.00 89.00 173 GLU A C 1
ATOM 1311 O O . GLU A 1 173 ? 2.295 2.148 -18.199 1.00 89.00 173 GLU A O 1
ATOM 1316 N N . PHE A 1 174 ? 4.410 2.889 -18.479 1.00 86.62 174 PHE A N 1
ATOM 1317 C CA . PHE A 1 174 ? 4.490 3.629 -17.226 1.00 86.62 174 PHE A CA 1
ATOM 1318 C C . PHE A 1 174 ? 4.170 5.093 -17.488 1.00 86.62 174 PHE A C 1
ATOM 1320 O O . PHE A 1 174 ? 4.868 5.773 -18.238 1.00 86.62 174 PHE A O 1
ATOM 1327 N N . VAL A 1 175 ? 3.106 5.577 -16.863 1.00 82.75 175 VAL A N 1
ATOM 1328 C CA . VAL A 1 175 ? 2.647 6.957 -16.994 1.00 82.75 175 VAL A CA 1
ATOM 1329 C C . VAL A 1 175 ? 2.871 7.651 -15.657 1.00 82.75 175 VAL A C 1
ATOM 1331 O O . VAL A 1 175 ? 2.486 7.076 -14.634 1.00 82.75 175 VAL A O 1
ATOM 1334 N N . PRO A 1 176 ? 3.480 8.853 -15.633 1.00 79.12 176 PRO A N 1
ATOM 1335 C CA . PRO A 1 176 ? 3.603 9.638 -14.413 1.00 79.12 176 PRO A CA 1
ATOM 1336 C C . PRO A 1 176 ? 2.258 9.732 -13.693 1.00 79.12 176 PRO A C 1
ATOM 1338 O O . PRO A 1 176 ? 1.241 10.101 -14.287 1.00 79.12 176 PRO A O 1
ATOM 1341 N N . ALA A 1 177 ? 2.242 9.350 -12.423 1.00 77.25 177 ALA A N 1
ATOM 1342 C CA . ALA A 1 177 ? 1.042 9.390 -11.613 1.00 77.25 177 ALA A CA 1
ATOM 1343 C C . ALA A 1 177 ? 0.759 10.846 -11.221 1.00 77.25 177 ALA A C 1
ATOM 1345 O O . ALA A 1 177 ? 1.610 11.475 -10.586 1.00 77.25 177 ALA A O 1
ATOM 1346 N N . PRO A 1 178 ? -0.413 11.414 -11.563 1.00 76.62 178 PRO A N 1
ATOM 1347 C CA . PRO A 1 178 ? -0.757 12.730 -11.062 1.00 76.62 178 PRO A CA 1
ATOM 1348 C C . PRO A 1 178 ? -0.813 12.694 -9.528 1.00 76.62 178 PRO A C 1
ATOM 1350 O O . PRO A 1 178 ? -1.345 11.735 -8.950 1.00 76.62 178 PRO A O 1
ATOM 1353 N N . PRO A 1 179 ? -0.302 13.737 -8.858 1.00 75.00 179 PRO A N 1
ATOM 1354 C CA . PRO A 1 179 ? -0.336 13.815 -7.412 1.00 75.00 179 PRO A CA 1
ATOM 1355 C C . PRO A 1 179 ? -1.793 13.812 -6.932 1.00 75.00 179 PRO A C 1
ATOM 1357 O O . PRO A 1 179 ? -2.615 14.581 -7.448 1.00 75.00 179 PRO A O 1
ATOM 1360 N N . PRO A 1 180 ? -2.159 12.961 -5.959 1.00 77.69 180 PRO A N 1
ATOM 1361 C CA . PRO A 1 180 ? -3.518 12.944 -5.446 1.00 77.69 180 PRO A CA 1
ATOM 1362 C C . PRO A 1 180 ? -3.829 14.269 -4.728 1.00 77.69 180 PRO A C 1
ATOM 1364 O O . PRO A 1 180 ? -2.948 14.858 -4.095 1.00 77.69 180 PRO A O 1
ATOM 1367 N N . PRO A 1 181 ? -5.084 14.758 -4.765 1.00 82.38 181 PRO A N 1
ATOM 1368 C CA . PRO A 1 181 ? -5.457 15.960 -4.028 1.00 82.38 181 PRO A CA 1
ATOM 1369 C C . PRO A 1 181 ? -5.133 15.803 -2.536 1.00 82.38 181 PRO A C 1
ATOM 1371 O O . PRO A 1 181 ? -5.603 14.850 -1.915 1.00 82.38 181 PRO A O 1
ATOM 1374 N N . LEU A 1 182 ? -4.429 16.759 -1.919 1.00 82.12 182 LEU A N 1
ATOM 1375 C CA . LEU A 1 182 ? -4.025 16.680 -0.499 1.00 82.12 182 LEU A CA 1
ATOM 1376 C C . LEU A 1 182 ? -5.188 16.385 0.466 1.00 82.12 182 LEU A C 1
ATOM 1378 O O . LEU A 1 182 ? -5.004 15.718 1.477 1.00 82.12 182 LEU A O 1
ATOM 1382 N N . ARG A 1 183 ? -6.411 16.826 0.138 1.00 79.75 183 ARG A N 1
ATOM 1383 C CA . ARG A 1 183 ? -7.624 16.510 0.919 1.00 79.75 183 ARG A CA 1
ATOM 1384 C C . ARG A 1 183 ? -7.953 15.017 0.963 1.00 79.75 183 ARG A C 1
ATOM 1386 O O . ARG A 1 183 ? -8.493 14.546 1.953 1.00 79.75 183 ARG A O 1
ATOM 1393 N N . THR A 1 184 ? -7.668 14.296 -0.119 1.00 80.94 184 THR A N 1
ATOM 1394 C CA . THR A 1 184 ? -7.867 12.839 -0.190 1.00 80.94 184 THR A CA 1
ATOM 1395 C C . THR A 1 184 ? -6.789 12.087 0.574 1.00 80.94 184 THR A C 1
ATOM 1397 O O . THR A 1 184 ? -7.050 10.988 1.046 1.00 80.94 184 THR A O 1
ATOM 1400 N N . LEU A 1 185 ? -5.614 12.704 0.742 1.00 83.25 185 LEU A N 1
ATOM 1401 C CA . LEU A 1 185 ? -4.559 12.172 1.588 1.00 83.25 185 LEU A CA 1
ATOM 1402 C C . LEU A 1 185 ? -4.829 12.425 3.072 1.00 83.25 185 LEU A C 1
ATOM 1404 O O . LEU A 1 185 ? -4.459 11.591 3.887 1.00 83.25 185 LEU A O 1
ATOM 1408 N N . SER A 1 186 ? -5.469 13.542 3.432 1.00 86.69 186 SER A N 1
ATOM 1409 C CA . SER A 1 186 ? -5.651 13.931 4.832 1.00 86.69 186 SER A CA 1
ATOM 1410 C C . SER A 1 186 ? -6.843 13.297 5.545 1.00 86.69 186 SER A C 1
ATOM 1412 O O . SER A 1 186 ? -6.752 13.140 6.755 1.00 86.69 186 SER A O 1
ATOM 1414 N N . ASP A 1 187 ? -7.935 12.927 4.865 1.00 91.94 187 ASP A N 1
ATOM 1415 C CA . ASP A 1 187 ? -9.094 12.237 5.472 1.00 91.94 187 ASP A CA 1
ATOM 1416 C C . ASP A 1 187 ? -9.057 10.733 5.169 1.00 91.94 187 ASP A C 1
ATOM 1418 O O . ASP A 1 187 ? -9.615 10.263 4.174 1.00 91.94 187 ASP A O 1
ATOM 1422 N N . VAL A 1 188 ? -8.390 9.966 6.036 1.00 92.56 188 VAL A N 1
ATOM 1423 C CA . VAL A 1 188 ? -8.268 8.511 5.889 1.00 92.56 188 VAL A CA 1
ATOM 1424 C C . VAL A 1 188 ? -9.340 7.809 6.709 1.00 92.56 188 VAL A C 1
ATOM 1426 O O . VAL A 1 188 ? -9.430 7.975 7.926 1.00 92.56 188 VAL A O 1
ATOM 1429 N N . ARG A 1 189 ? -10.132 6.952 6.061 1.00 92.88 189 ARG A N 1
ATOM 1430 C CA . ARG A 1 189 ? -11.164 6.149 6.729 1.00 92.88 189 ARG A CA 1
ATOM 1431 C C . ARG A 1 189 ? -10.746 4.693 6.798 1.00 92.88 189 ARG A C 1
ATOM 1433 O O . ARG A 1 189 ? -10.649 4.021 5.774 1.00 92.88 189 ARG A O 1
ATOM 1440 N N . LEU A 1 190 ? -10.538 4.211 8.018 1.00 94.00 190 LEU A N 1
ATOM 1441 C CA . LEU A 1 190 ? -10.235 2.818 8.307 1.00 94.00 190 LEU A CA 1
ATOM 1442 C C . LEU A 1 190 ? -11.532 2.117 8.701 1.00 94.00 190 LEU A C 1
ATOM 1444 O O . LEU A 1 190 ? -12.132 2.425 9.734 1.00 94.00 190 LEU A O 1
ATOM 1448 N N . PHE A 1 191 ? -11.969 1.158 7.892 1.00 93.56 191 PHE A N 1
ATOM 1449 C CA . PHE A 1 191 ? -13.123 0.325 8.216 1.00 93.56 191 PHE A CA 1
ATOM 1450 C C . PHE A 1 191 ? -12.657 -0.861 9.040 1.00 93.56 191 PHE A C 1
ATOM 1452 O O . PHE A 1 191 ? -11.804 -1.624 8.593 1.00 93.56 191 PHE A O 1
ATOM 1459 N N . TYR A 1 192 ? -13.219 -1.042 10.230 1.00 94.00 192 TYR A N 1
ATOM 1460 C CA . TYR A 1 192 ? -12.831 -2.148 11.092 1.00 94.00 192 TYR A CA 1
ATOM 1461 C C . TYR A 1 192 ? -13.955 -3.149 11.297 1.00 94.00 192 TYR A C 1
ATOM 1463 O O . TYR A 1 192 ? -15.144 -2.818 11.238 1.00 94.00 192 TYR A O 1
ATOM 1471 N N . SER A 1 193 ? -13.563 -4.378 11.613 1.00 92.44 193 SER A N 1
ATOM 1472 C CA . SER A 1 193 ? -14.471 -5.391 12.127 1.00 92.44 193 SER A CA 1
ATOM 1473 C C . SER A 1 193 ? -13.824 -6.277 13.177 1.00 92.44 193 SER A C 1
ATOM 1475 O O . SER A 1 193 ? -12.776 -6.863 12.926 1.00 92.44 193 SER A O 1
ATOM 1477 N N . PHE A 1 194 ? -14.493 -6.424 14.315 1.00 92.56 194 PHE A N 1
ATOM 1478 C CA . PHE A 1 194 ? -14.176 -7.418 15.328 1.00 92.56 194 PHE A CA 1
ATOM 1479 C C . PHE A 1 194 ? -14.988 -8.690 15.102 1.00 92.56 194 PHE A C 1
ATOM 1481 O O . PHE A 1 194 ? -16.200 -8.627 14.867 1.00 92.56 194 PHE A O 1
ATOM 1488 N N . GLU A 1 195 ? -14.320 -9.834 15.208 1.00 90.50 195 GLU A N 1
ATOM 1489 C CA . GLU A 1 195 ? -14.914 -11.161 15.050 1.00 90.50 195 GLU A CA 1
ATOM 1490 C C . GLU A 1 195 ? -14.324 -12.161 16.063 1.00 90.50 195 GLU A C 1
ATOM 1492 O O . GLU A 1 195 ? -13.291 -11.919 16.698 1.00 90.50 195 GLU A O 1
ATOM 1497 N N . GLY A 1 196 ? -15.012 -13.295 16.219 1.00 87.06 196 GLY A N 1
ATOM 1498 C CA . GLY A 1 196 ? -14.574 -14.422 17.040 1.00 87.06 196 GLY A CA 1
ATOM 1499 C C . GLY A 1 196 ? -14.706 -14.228 18.555 1.00 87.06 196 GLY A C 1
ATOM 1500 O O . GLY A 1 196 ? -15.219 -13.219 19.046 1.00 87.06 196 GLY A O 1
ATOM 1501 N N . GLY A 1 197 ? -14.261 -15.251 19.288 1.00 85.31 197 GLY A N 1
ATOM 1502 C CA . GLY A 1 197 ? -14.373 -15.337 20.744 1.00 85.31 197 GLY A CA 1
ATOM 1503 C C . GLY A 1 197 ? -15.824 -15.261 21.224 1.00 85.31 197 GLY A C 1
ATOM 1504 O O . GLY A 1 197 ? -16.668 -16.028 20.765 1.00 85.31 197 GLY A O 1
ATOM 1505 N N . ASP A 1 198 ? -16.120 -14.319 22.122 1.00 84.44 198 ASP A N 1
ATOM 1506 C CA . ASP A 1 198 ? -17.426 -14.226 22.802 1.00 84.44 198 ASP A CA 1
ATOM 1507 C C . ASP A 1 198 ? -18.441 -13.320 22.078 1.00 84.44 198 ASP A C 1
ATOM 1509 O O . ASP A 1 198 ? -19.539 -13.063 22.584 1.00 84.44 198 ASP A O 1
ATOM 1513 N N . LEU A 1 199 ? -18.077 -12.769 20.913 1.00 81.38 199 LEU A N 1
ATOM 1514 C CA . LEU A 1 199 ? -18.864 -11.721 20.261 1.00 81.38 199 LEU A CA 1
ATOM 1515 C C . LEU A 1 199 ? -20.207 -12.200 19.701 1.00 81.38 199 LEU A C 1
ATOM 1517 O O . LEU A 1 199 ? -21.112 -11.380 19.559 1.00 81.38 199 LEU A O 1
ATOM 1521 N N . GLY A 1 200 ? -20.370 -13.494 19.411 1.00 75.62 200 GLY A N 1
ATOM 1522 C CA . GLY A 1 200 ? -21.582 -14.083 18.819 1.00 75.62 200 GLY A CA 1
ATOM 1523 C C . GLY A 1 200 ? -21.882 -13.633 17.378 1.00 75.62 200 GLY A C 1
ATOM 1524 O O . GLY A 1 200 ? -22.374 -14.423 16.584 1.00 75.62 200 GLY A O 1
ATOM 1525 N N . GLU A 1 201 ? -21.535 -12.396 17.022 1.00 81.31 201 GLU A N 1
ATOM 1526 C CA . GLU A 1 201 ? -21.698 -11.768 15.714 1.00 81.31 201 GLU A CA 1
ATOM 1527 C C . GLU A 1 201 ? -20.538 -10.808 15.425 1.00 81.31 201 GLU A C 1
ATOM 1529 O O . GLU A 1 201 ? -19.909 -10.263 16.336 1.00 81.31 201 GLU A O 1
ATOM 1534 N N . ARG A 1 202 ? -20.309 -10.523 14.141 1.00 86.69 202 ARG A N 1
ATOM 1535 C CA . ARG A 1 202 ? -19.374 -9.484 13.698 1.00 86.69 202 ARG A CA 1
ATOM 1536 C C . ARG A 1 202 ? -19.809 -8.106 14.210 1.00 86.69 202 ARG A C 1
ATOM 1538 O O . ARG A 1 202 ? -20.989 -7.746 14.157 1.00 86.69 202 ARG A O 1
ATOM 1545 N N . ARG A 1 203 ? -18.844 -7.299 14.658 1.00 88.44 203 ARG A N 1
ATOM 1546 C CA . ARG A 1 203 ? -19.054 -5.892 15.038 1.00 88.44 203 ARG A CA 1
ATOM 1547 C C . ARG A 1 203 ? -18.172 -4.986 14.202 1.00 88.44 203 ARG A C 1
ATOM 1549 O O . ARG A 1 203 ? -16.962 -5.160 14.189 1.00 88.44 203 ARG A O 1
ATOM 1556 N N . THR A 1 204 ? -18.776 -4.036 13.500 1.00 90.56 204 THR A N 1
ATOM 1557 C CA . THR A 1 204 ? -18.094 -3.186 12.518 1.00 90.56 204 THR A CA 1
ATOM 1558 C C . THR A 1 204 ? -18.166 -1.717 12.893 1.00 90.56 204 THR A C 1
ATOM 1560 O O . THR A 1 204 ? -19.104 -1.290 13.565 1.00 90.56 204 THR A O 1
ATOM 1563 N N . GLY A 1 205 ? -17.232 -0.926 12.382 1.00 91.06 205 GLY A N 1
ATOM 1564 C CA . GLY A 1 205 ? -17.295 0.525 12.478 1.00 91.06 205 GLY A CA 1
ATOM 1565 C C . GLY A 1 205 ? -16.220 1.198 11.641 1.00 91.06 205 GLY A C 1
ATOM 1566 O O . GLY A 1 205 ? -15.614 0.581 10.762 1.00 91.06 205 GLY A O 1
ATOM 1567 N N . THR A 1 206 ? -15.990 2.477 11.919 1.00 93.31 206 THR A N 1
ATOM 1568 C CA . THR A 1 206 ? -14.995 3.285 11.214 1.00 93.31 206 THR A CA 1
ATOM 1569 C C . THR A 1 206 ? -14.150 4.058 12.215 1.00 93.31 206 THR A C 1
ATOM 1571 O O . THR A 1 206 ? -14.674 4.560 13.208 1.00 93.31 206 THR A O 1
ATOM 1574 N N . LEU A 1 207 ? -12.848 4.107 11.956 1.00 94.19 207 LEU A N 1
ATOM 1575 C CA . LEU A 1 207 ? -11.880 4.980 12.607 1.00 94.19 207 LEU A CA 1
ATOM 1576 C C . LEU A 1 207 ? -11.416 5.991 11.556 1.00 94.19 207 LEU A C 1
ATOM 1578 O O . LEU A 1 207 ? -10.955 5.595 10.484 1.00 94.19 207 LEU A O 1
ATOM 1582 N N . THR A 1 208 ? -11.549 7.278 11.850 1.00 96.31 208 THR A N 1
ATOM 1583 C CA . THR A 1 208 ? -11.111 8.349 10.949 1.00 96.31 208 THR A CA 1
ATOM 1584 C C . THR A 1 208 ? -9.745 8.857 11.390 1.00 96.31 208 THR A C 1
ATOM 1586 O O . THR A 1 208 ? -9.544 9.147 12.568 1.00 96.31 208 THR A O 1
ATOM 1589 N N . VAL A 1 209 ? -8.808 8.997 10.458 1.0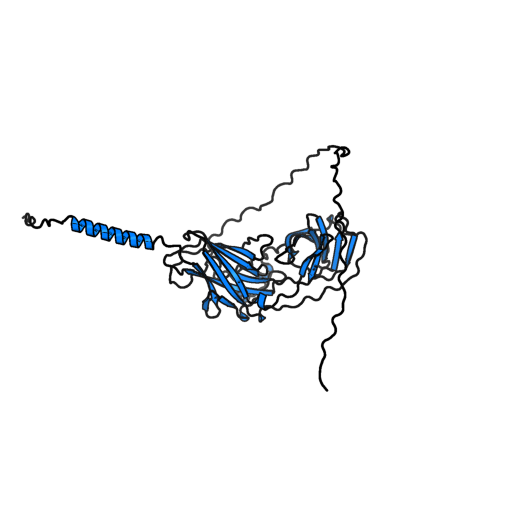0 94.12 209 VAL A N 1
ATOM 1590 C CA . VAL A 1 209 ? -7.479 9.567 10.689 1.00 94.12 209 VAL A CA 1
ATOM 1591 C C . VAL A 1 209 ? -7.356 10.826 9.841 1.00 94.12 209 VAL A C 1
ATOM 1593 O O . VAL A 1 209 ? -7.381 10.770 8.617 1.00 94.12 209 VAL A O 1
ATOM 1596 N N . LEU A 1 210 ? -7.252 11.964 10.519 1.00 94.12 210 LEU A N 1
ATOM 1597 C CA . LEU A 1 210 ? -7.076 13.289 9.945 1.00 94.12 210 LEU A CA 1
ATOM 1598 C C . LEU A 1 210 ? -5.594 13.655 10.002 1.00 94.12 210 LEU A C 1
ATOM 1600 O O . LEU A 1 210 ? -5.104 14.063 11.058 1.00 94.12 210 LEU A O 1
ATOM 1604 N N . MET A 1 211 ? -4.886 13.489 8.891 1.00 89.88 211 MET A N 1
ATOM 1605 C CA . MET A 1 211 ? -3.464 13.813 8.798 1.00 89.88 211 MET A CA 1
ATOM 1606 C C . MET A 1 211 ? -3.248 15.283 8.447 1.00 89.88 211 MET A C 1
ATOM 1608 O O . MET A 1 211 ? -3.953 15.848 7.608 1.00 89.88 211 MET A O 1
ATOM 1612 N N . ASP A 1 212 ? -2.253 15.902 9.076 1.00 87.00 212 ASP A N 1
ATOM 1613 C CA . ASP A 1 212 ? -1.747 17.199 8.645 1.00 87.00 212 ASP A CA 1
ATOM 1614 C C . ASP A 1 212 ? -1.209 17.092 7.209 1.00 87.00 212 ASP A C 1
ATOM 1616 O O . ASP A 1 212 ? -0.374 16.243 6.909 1.00 87.00 212 ASP A O 1
ATOM 1620 N N . THR A 1 213 ? -1.685 17.941 6.299 1.00 81.81 213 THR A N 1
ATOM 1621 C CA . THR A 1 213 ? -1.278 17.897 4.887 1.00 81.81 213 THR A CA 1
ATOM 1622 C C . THR A 1 213 ? 0.188 18.256 4.670 1.00 81.81 213 THR A C 1
ATOM 1624 O O . THR A 1 213 ? 0.717 17.966 3.607 1.00 81.81 213 THR A O 1
ATOM 1627 N N . THR A 1 214 ? 0.843 18.882 5.651 1.00 85.00 214 THR A N 1
ATOM 1628 C CA . THR A 1 214 ? 2.282 19.187 5.603 1.00 85.00 214 THR A CA 1
ATOM 1629 C C . THR A 1 214 ? 3.171 17.958 5.823 1.00 85.00 214 THR A C 1
ATOM 1631 O O . THR A 1 214 ? 4.372 18.043 5.595 1.00 85.00 214 THR A O 1
ATOM 1634 N N . LEU A 1 215 ? 2.598 16.820 6.240 1.00 81.44 215 LEU A N 1
ATOM 1635 C CA . LEU A 1 215 ? 3.310 15.545 6.401 1.00 81.44 215 LEU A CA 1
ATOM 1636 C C . LEU A 1 215 ? 3.719 14.898 5.081 1.00 81.44 215 LEU A C 1
ATOM 1638 O O . LEU A 1 215 ? 4.601 14.046 5.081 1.00 81.44 215 LEU A O 1
ATOM 1642 N N . VAL A 1 216 ? 3.032 15.236 3.993 1.00 79.12 216 VAL A N 1
ATOM 1643 C CA . VAL A 1 216 ? 3.257 14.624 2.689 1.00 79.12 216 VAL A CA 1
ATOM 1644 C C . VAL A 1 216 ? 3.875 15.670 1.781 1.00 79.12 216 VAL A C 1
ATOM 1646 O O . VAL A 1 216 ? 3.220 16.656 1.435 1.00 79.12 216 VAL A O 1
ATOM 1649 N N . ASP A 1 217 ? 5.122 15.443 1.388 1.00 74.00 217 ASP A N 1
ATOM 1650 C CA . ASP A 1 217 ? 5.738 16.213 0.320 1.00 74.00 217 ASP A CA 1
ATOM 1651 C C . ASP A 1 217 ? 5.333 15.583 -1.011 1.00 74.00 217 ASP A C 1
ATOM 1653 O O . ASP A 1 217 ? 5.725 14.468 -1.335 1.00 74.00 217 ASP A O 1
ATOM 1657 N N . VAL A 1 218 ? 4.462 16.260 -1.755 1.00 69.12 218 VAL A N 1
ATOM 1658 C CA . VAL A 1 218 ? 3.981 15.746 -3.034 1.00 69.12 218 VAL A CA 1
ATOM 1659 C C . VAL A 1 218 ? 4.653 16.526 -4.151 1.00 69.12 218 VAL A C 1
ATOM 1661 O O . VAL A 1 218 ? 4.169 17.578 -4.573 1.00 69.12 218 VAL A O 1
ATOM 1664 N N . SER A 1 219 ? 5.765 15.993 -4.645 1.00 66.31 219 SER A N 1
ATOM 1665 C CA . SER A 1 219 ? 6.416 16.505 -5.848 1.00 66.31 219 SER A CA 1
ATOM 1666 C C . SER A 1 219 ? 5.800 15.865 -7.092 1.00 66.31 219 SER A C 1
ATOM 1668 O O . SER A 1 219 ? 5.573 14.657 -7.132 1.00 66.31 219 SER A O 1
ATOM 1670 N N . MET A 1 220 ? 5.507 16.668 -8.123 1.00 66.25 220 MET A N 1
ATOM 1671 C CA . MET A 1 220 ? 5.161 16.098 -9.427 1.00 66.25 220 MET A CA 1
ATOM 1672 C C . MET A 1 220 ? 6.425 15.499 -10.043 1.00 66.25 220 MET A C 1
ATOM 1674 O O . MET A 1 220 ? 7.403 16.236 -10.181 1.00 66.25 220 MET A O 1
ATOM 1678 N N . PRO A 1 221 ? 6.419 14.215 -10.439 1.00 66.69 221 PRO A N 1
ATOM 1679 C CA . PRO A 1 221 ? 7.514 13.678 -11.226 1.00 66.69 221 PRO A CA 1
ATOM 1680 C C . PRO A 1 221 ? 7.588 14.434 -12.556 1.00 66.69 221 PRO A C 1
ATOM 1682 O O . PRO A 1 221 ? 6.563 14.663 -13.211 1.00 66.69 221 PRO A O 1
ATOM 1685 N N . ASP A 1 222 ? 8.799 14.827 -12.950 1.00 70.69 222 ASP A N 1
ATOM 1686 C CA . ASP A 1 222 ? 9.022 15.401 -14.272 1.00 70.69 222 ASP A CA 1
ATOM 1687 C C . ASP A 1 222 ? 8.604 14.379 -15.341 1.00 70.69 222 ASP A C 1
ATOM 1689 O O . ASP A 1 222 ? 8.870 13.179 -15.192 1.00 70.69 222 ASP A O 1
ATOM 1693 N N . PRO A 1 223 ? 7.946 14.811 -16.433 1.00 70.38 223 PRO A N 1
ATOM 1694 C CA . PRO A 1 223 ? 7.636 13.897 -17.515 1.00 70.38 223 PRO A CA 1
ATOM 1695 C C . PRO A 1 223 ? 8.949 13.318 -18.064 1.00 70.38 223 PRO A C 1
ATOM 1697 O O . PRO A 1 223 ? 9.889 14.081 -18.322 1.00 70.38 223 PRO A O 1
ATOM 1700 N N . PRO A 1 224 ? 9.036 11.992 -18.271 1.00 71.81 224 PRO A N 1
ATOM 1701 C CA . PRO A 1 224 ? 10.252 11.396 -18.793 1.00 71.81 224 PRO A CA 1
ATOM 1702 C C . PRO A 1 224 ? 10.558 11.988 -20.177 1.00 71.81 224 PRO A C 1
ATOM 1704 O O . PRO A 1 224 ? 9.639 12.211 -20.976 1.00 71.81 224 PRO A O 1
ATOM 1707 N N . PRO A 1 225 ? 11.836 12.256 -20.494 1.00 80.19 225 PRO A N 1
ATOM 1708 C CA . PRO A 1 225 ? 12.210 12.770 -21.802 1.00 80.19 225 PRO A CA 1
ATOM 1709 C C . PRO A 1 225 ? 11.785 11.789 -22.900 1.00 80.19 225 PRO A C 1
ATOM 1711 O O . PRO A 1 225 ? 11.995 10.580 -22.793 1.00 80.19 225 PRO A O 1
ATOM 1714 N N . SER A 1 226 ? 11.195 12.307 -23.978 1.00 81.62 226 SER A N 1
ATOM 1715 C CA . SER A 1 226 ? 10.798 11.483 -25.117 1.00 81.62 226 SER A CA 1
ATOM 1716 C C . SER A 1 226 ? 12.013 11.156 -25.980 1.00 81.62 226 SER A C 1
ATOM 1718 O O . SER A 1 226 ? 12.637 12.058 -26.545 1.00 81.62 226 SER A O 1
ATOM 1720 N N . PHE A 1 227 ? 12.311 9.872 -26.135 1.00 87.06 227 PHE A N 1
ATOM 1721 C CA . PHE A 1 227 ? 13.319 9.393 -27.075 1.00 87.06 227 PHE A CA 1
ATOM 1722 C C . PHE A 1 227 ? 12.656 8.760 -28.303 1.00 87.06 227 PHE A C 1
ATOM 1724 O O . PHE A 1 227 ? 11.580 8.169 -28.177 1.00 87.06 227 PHE A O 1
ATOM 1731 N N . PRO A 1 228 ? 13.275 8.873 -29.493 1.00 88.81 228 PRO A N 1
ATOM 1732 C CA . PRO A 1 228 ? 12.769 8.218 -30.691 1.00 88.81 228 PRO A CA 1
ATOM 1733 C C . PRO A 1 228 ? 12.776 6.696 -30.516 1.00 88.81 228 PRO A C 1
ATOM 1735 O O . PRO A 1 228 ? 13.676 6.129 -29.895 1.00 88.81 228 PRO A O 1
ATOM 1738 N N . MET A 1 229 ? 11.759 6.054 -31.085 1.00 90.75 229 MET A N 1
ATOM 1739 C CA . MET A 1 229 ? 11.663 4.603 -31.176 1.00 90.75 229 MET A CA 1
ATOM 1740 C C . MET A 1 229 ? 12.469 4.105 -32.377 1.00 90.75 229 MET A C 1
ATOM 1742 O O . MET A 1 229 ? 12.373 4.655 -33.475 1.00 90.75 229 MET A O 1
ATOM 1746 N N . GLU A 1 230 ? 13.215 3.032 -32.166 1.00 91.50 230 GLU A N 1
ATOM 1747 C CA . GLU A 1 230 ? 13.925 2.277 -33.189 1.00 91.50 230 GLU A CA 1
ATOM 1748 C C . GLU A 1 230 ? 13.175 0.961 -33.435 1.00 91.50 230 GLU A C 1
ATOM 1750 O O . GLU A 1 230 ? 12.850 0.244 -32.485 1.00 91.50 230 GLU A O 1
ATOM 1755 N N . ILE A 1 231 ? 12.886 0.662 -34.706 1.00 89.19 231 ILE A N 1
ATOM 1756 C CA . ILE A 1 231 ? 12.263 -0.599 -35.126 1.00 89.19 231 ILE A CA 1
ATOM 1757 C C . ILE A 1 231 ? 13.352 -1.517 -35.677 1.00 89.19 231 ILE A C 1
ATOM 1759 O O . ILE A 1 231 ? 14.082 -1.151 -36.600 1.00 89.19 231 ILE A O 1
ATOM 1763 N N . GLY A 1 232 ? 13.449 -2.709 -35.109 1.00 85.06 232 GLY A N 1
ATOM 1764 C CA . GLY A 1 232 ? 14.427 -3.732 -35.440 1.00 85.06 232 GLY A CA 1
ATOM 1765 C C . GLY A 1 232 ? 14.660 -4.671 -34.255 1.00 85.06 232 GLY A C 1
ATOM 1766 O O . GLY A 1 232 ? 14.320 -4.329 -33.122 1.00 85.06 232 GLY A O 1
ATOM 1767 N N . PRO A 1 233 ? 15.252 -5.854 -34.488 1.00 81.19 233 PRO A N 1
ATOM 1768 C CA . PRO A 1 233 ? 15.451 -6.844 -33.439 1.00 81.19 233 PRO A CA 1
ATOM 1769 C C . PRO A 1 233 ? 16.270 -6.257 -32.284 1.00 81.19 233 PRO A C 1
ATOM 1771 O O . PRO A 1 233 ? 17.431 -5.872 -32.440 1.00 81.19 233 PRO A O 1
ATOM 1774 N N . ALA A 1 234 ? 15.655 -6.215 -31.109 1.00 81.00 234 ALA A N 1
ATOM 1775 C CA . ALA A 1 234 ? 16.264 -5.768 -29.877 1.00 81.00 234 ALA A CA 1
ATOM 1776 C C . ALA A 1 234 ? 17.101 -6.907 -29.296 1.00 81.00 234 ALA A C 1
ATOM 1778 O O . ALA A 1 234 ? 16.579 -7.928 -28.841 1.00 81.00 234 ALA A O 1
ATOM 1779 N N . ALA A 1 235 ? 18.421 -6.736 -29.282 1.00 73.00 235 ALA A N 1
ATOM 1780 C CA . ALA A 1 235 ? 19.293 -7.685 -28.610 1.00 73.00 235 ALA A CA 1
ATOM 1781 C C . ALA A 1 235 ? 19.084 -7.599 -27.088 1.00 73.00 235 ALA A C 1
ATOM 1783 O O . ALA A 1 235 ? 19.393 -6.587 -26.452 1.00 73.00 235 ALA A O 1
ATOM 1784 N N . GLY A 1 236 ? 18.567 -8.679 -26.503 1.00 71.88 236 GLY A N 1
ATOM 1785 C CA . GLY A 1 236 ? 18.599 -8.891 -25.061 1.00 71.88 236 GLY A CA 1
ATOM 1786 C C . GLY A 1 236 ? 20.011 -9.250 -24.578 1.00 71.88 236 GLY A C 1
ATOM 1787 O O . GLY A 1 236 ? 20.857 -9.668 -25.375 1.00 71.88 236 GLY A O 1
ATOM 1788 N N . PRO A 1 237 ? 20.287 -9.120 -23.272 1.00 73.81 237 PRO A N 1
ATOM 1789 C CA . PRO A 1 237 ? 21.518 -9.642 -22.711 1.00 73.81 237 PRO A CA 1
ATOM 1790 C C . PRO A 1 237 ? 21.500 -11.176 -22.832 1.00 73.81 237 PRO A C 1
ATOM 1792 O O . PRO A 1 237 ? 20.428 -11.788 -22.764 1.00 73.81 237 PRO A O 1
ATOM 1795 N N . PRO A 1 238 ? 22.657 -11.829 -23.025 1.00 75.06 238 PRO A N 1
ATOM 1796 C CA . PRO A 1 238 ? 22.704 -13.279 -23.135 1.00 75.06 238 PRO A CA 1
ATOM 1797 C C . PRO A 1 238 ? 22.162 -13.908 -21.846 1.00 75.06 238 PRO A C 1
ATOM 1799 O O . PRO A 1 238 ? 22.761 -13.763 -20.783 1.00 75.06 238 PRO A O 1
ATOM 1802 N N . LEU A 1 239 ? 21.038 -14.626 -21.944 1.00 70.00 239 LEU A N 1
ATOM 1803 C CA . LEU A 1 239 ? 20.304 -15.146 -20.781 1.00 70.00 239 LEU A CA 1
ATOM 1804 C C . LEU A 1 239 ? 21.170 -16.028 -19.865 1.00 70.00 239 LEU A C 1
ATOM 1806 O O . LEU A 1 239 ? 20.995 -16.016 -18.652 1.00 70.00 239 LEU A O 1
ATOM 1810 N N . GLY A 1 240 ? 22.141 -16.755 -20.429 1.00 69.62 240 GLY A N 1
ATOM 1811 C CA . GLY A 1 240 ? 23.073 -17.595 -19.666 1.00 69.62 240 GLY A CA 1
ATOM 1812 C C . GLY A 1 240 ? 24.072 -16.826 -18.790 1.00 69.62 240 GLY A C 1
ATOM 1813 O O . GLY A 1 240 ? 24.712 -17.438 -17.941 1.00 69.62 240 GLY A O 1
ATOM 1814 N N . ALA A 1 241 ? 24.209 -15.510 -18.976 1.00 80.69 241 ALA A N 1
ATOM 1815 C CA . ALA A 1 241 ? 25.054 -14.637 -18.158 1.00 80.69 241 ALA A CA 1
ATOM 1816 C C . ALA A 1 241 ? 24.267 -13.896 -17.062 1.00 80.69 241 ALA A C 1
ATOM 1818 O O . ALA A 1 241 ? 24.844 -13.095 -16.326 1.00 80.69 241 ALA A O 1
ATOM 1819 N N . LEU A 1 242 ? 22.956 -14.133 -16.969 1.00 88.56 242 LEU A N 1
ATOM 1820 C CA . LEU A 1 242 ? 22.076 -13.459 -16.029 1.00 88.56 242 LEU A CA 1
ATOM 1821 C C . LEU A 1 242 ? 21.900 -14.269 -14.745 1.00 88.56 242 LEU A C 1
ATOM 1823 O O . LEU A 1 242 ? 21.649 -15.475 -14.771 1.00 88.56 242 LEU A O 1
ATOM 1827 N N . ARG A 1 243 ? 21.959 -13.585 -13.604 1.00 91.00 243 ARG A N 1
ATOM 1828 C CA . ARG A 1 243 ? 21.654 -14.158 -12.293 1.00 91.00 243 ARG A CA 1
ATOM 1829 C C . ARG A 1 243 ? 20.227 -13.805 -11.899 1.00 91.00 243 ARG A C 1
ATOM 1831 O O . ARG A 1 243 ? 19.884 -12.632 -11.817 1.00 91.00 243 ARG A O 1
ATOM 1838 N N . TYR A 1 244 ? 19.397 -14.803 -11.615 1.00 90.19 244 TYR A N 1
ATOM 1839 C CA . TYR A 1 244 ? 18.043 -14.562 -11.109 1.00 90.19 244 TYR A CA 1
ATOM 1840 C C . TYR A 1 244 ? 18.096 -13.848 -9.750 1.00 90.19 244 TYR A C 1
ATOM 1842 O O . TYR A 1 244 ? 18.708 -14.358 -8.807 1.00 90.19 244 TYR A O 1
ATOM 1850 N N . ALA A 1 245 ? 17.462 -12.679 -9.654 1.00 89.19 245 ALA A N 1
ATOM 1851 C CA . ALA A 1 245 ? 17.405 -11.881 -8.429 1.00 89.19 245 ALA A CA 1
ATOM 1852 C C . ALA A 1 245 ? 16.063 -12.021 -7.699 1.00 89.19 245 ALA A C 1
ATOM 1854 O O . ALA A 1 245 ? 15.997 -11.845 -6.485 1.00 89.19 245 ALA A O 1
ATOM 1855 N N . GLY A 1 246 ? 14.999 -12.366 -8.423 1.00 89.19 246 GLY A N 1
ATOM 1856 C CA . GLY A 1 246 ? 13.675 -12.583 -7.857 1.00 89.19 246 GLY A CA 1
ATOM 1857 C C . GLY A 1 246 ? 12.573 -12.254 -8.849 1.00 89.19 246 GLY A C 1
ATOM 1858 O O . GLY A 1 246 ? 12.813 -11.702 -9.920 1.00 89.19 246 GLY A O 1
ATOM 1859 N N . SER A 1 247 ? 11.343 -12.568 -8.469 1.00 88.81 247 SER A N 1
ATOM 1860 C CA . SER A 1 247 ? 10.153 -12.159 -9.205 1.00 88.81 247 SER A CA 1
ATOM 1861 C C . SER A 1 247 ? 9.071 -11.701 -8.244 1.00 88.81 247 SER A C 1
ATOM 1863 O O . SER A 1 247 ? 9.085 -12.027 -7.053 1.00 88.81 247 SER A O 1
ATOM 1865 N N . ARG A 1 248 ? 8.144 -10.904 -8.765 1.00 85.94 248 ARG A N 1
ATOM 1866 C CA . ARG A 1 248 ? 7.009 -10.379 -8.020 1.00 85.94 248 ARG A CA 1
ATOM 1867 C C . ARG A 1 248 ? 5.803 -10.255 -8.938 1.00 85.94 248 ARG A C 1
ATOM 1869 O O . ARG A 1 248 ? 5.877 -9.604 -9.977 1.00 85.94 248 ARG A O 1
ATOM 1876 N N . ARG A 1 249 ? 4.679 -10.833 -8.510 1.00 83.69 249 ARG A N 1
ATOM 1877 C CA . ARG A 1 249 ? 3.361 -10.448 -9.024 1.00 83.69 249 ARG A CA 1
ATOM 1878 C C . ARG A 1 249 ? 2.928 -9.174 -8.324 1.00 83.69 249 ARG A C 1
ATOM 1880 O O . ARG A 1 249 ? 2.982 -9.090 -7.096 1.00 83.69 249 ARG A O 1
ATOM 1887 N N . THR A 1 250 ? 2.551 -8.180 -9.105 1.00 77.94 250 THR A N 1
ATOM 1888 C CA . THR A 1 250 ? 2.200 -6.857 -8.609 1.00 77.94 250 THR A CA 1
ATOM 1889 C C . THR A 1 250 ? 0.975 -6.332 -9.335 1.00 77.94 250 THR A C 1
ATOM 1891 O O . THR A 1 250 ? 0.721 -6.690 -10.483 1.00 77.94 250 THR A O 1
ATOM 1894 N N . MET A 1 251 ? 0.212 -5.492 -8.644 1.00 78.56 251 MET A N 1
ATOM 1895 C CA . MET A 1 251 ? -0.918 -4.771 -9.212 1.00 78.56 251 MET A CA 1
ATOM 1896 C C . MET A 1 251 ? -0.468 -3.333 -9.431 1.00 78.56 251 MET A C 1
ATOM 1898 O O . MET A 1 251 ? -0.015 -2.685 -8.487 1.00 78.56 251 MET A O 1
ATOM 1902 N N . CYS A 1 252 ? -0.578 -2.835 -10.656 1.00 78.12 252 CYS A N 1
ATOM 1903 C CA . CYS A 1 252 ? -0.311 -1.438 -10.972 1.00 78.12 252 CYS A CA 1
ATOM 1904 C C . CYS A 1 252 ? -1.397 -0.859 -11.879 1.00 78.12 252 CYS A C 1
ATOM 1906 O O . CYS A 1 252 ? -2.145 -1.597 -12.507 1.00 78.12 252 CYS A O 1
ATOM 1908 N N . GLY A 1 253 ? -1.522 0.465 -11.917 1.00 76.81 253 GLY A N 1
ATOM 1909 C CA . GLY A 1 253 ? -2.683 1.133 -12.513 1.00 76.81 253 GLY A CA 1
ATOM 1910 C C . GLY A 1 253 ? -3.625 1.687 -11.448 1.00 76.81 253 GLY A C 1
ATOM 1911 O O . GLY A 1 253 ? -3.295 1.686 -10.260 1.00 76.81 253 GLY A O 1
ATOM 1912 N N . GLU A 1 254 ? -4.777 2.193 -11.878 1.00 71.38 254 GLU A N 1
ATOM 1913 C CA . GLU A 1 254 ? -5.753 2.790 -10.964 1.00 71.38 254 GLU A CA 1
ATOM 1914 C C . GLU A 1 254 ? -6.407 1.729 -10.057 1.00 71.38 254 GLU A C 1
ATOM 1916 O O . GLU A 1 254 ? -6.637 0.598 -10.502 1.00 71.38 254 GLU A O 1
ATOM 1921 N N . PRO A 1 255 ? -6.758 2.074 -8.802 1.00 65.12 255 PRO A N 1
ATOM 1922 C CA . PRO A 1 255 ? -7.428 1.174 -7.859 1.00 65.12 255 PRO A CA 1
ATOM 1923 C C . PRO A 1 255 ? -8.672 0.468 -8.416 1.00 65.12 255 PRO A C 1
ATOM 1925 O O . PRO A 1 255 ? -8.926 -0.694 -8.100 1.00 65.12 255 PRO A O 1
ATOM 1928 N N . GLU A 1 256 ? -9.455 1.162 -9.241 1.00 65.19 256 GLU A N 1
ATOM 1929 C CA . GLU A 1 256 ? -10.705 0.675 -9.829 1.00 65.19 256 GLU A CA 1
ATOM 1930 C C . GLU A 1 256 ? -10.481 -0.219 -11.055 1.00 65.19 256 GLU A C 1
ATOM 1932 O O . GLU A 1 256 ? -11.403 -0.889 -11.523 1.00 65.19 256 GLU A O 1
ATOM 1937 N N . SER A 1 257 ? -9.277 -0.215 -11.625 1.00 73.44 257 SER A N 1
ATOM 1938 C CA . SER A 1 257 ? -8.921 -0.992 -12.815 1.00 73.44 257 SER A CA 1
ATOM 1939 C C . SER A 1 257 ? -7.452 -1.414 -12.756 1.00 73.44 257 SER A C 1
ATOM 1941 O O . SER A 1 257 ? -6.652 -0.991 -13.594 1.00 73.44 257 SER A O 1
ATOM 1943 N N . PRO A 1 258 ? -7.075 -2.238 -11.760 1.00 75.88 258 PRO A N 1
ATOM 1944 C CA . PRO A 1 258 ? -5.691 -2.626 -11.588 1.00 75.88 258 PRO A CA 1
ATOM 1945 C C . PRO A 1 258 ? -5.277 -3.614 -12.682 1.00 75.88 258 PRO A C 1
ATOM 1947 O O . PRO A 1 258 ? -5.999 -4.558 -13.009 1.00 75.88 258 PRO A O 1
ATOM 1950 N N . MET A 1 259 ? -4.078 -3.415 -13.209 1.00 84.19 259 MET A N 1
ATOM 1951 C CA . MET A 1 259 ? -3.391 -4.331 -14.102 1.00 84.19 259 MET A CA 1
ATOM 1952 C C . MET A 1 259 ? -2.446 -5.221 -13.293 1.00 84.19 259 MET A C 1
ATOM 1954 O O . MET A 1 259 ? -1.573 -4.729 -12.578 1.00 84.19 259 MET A O 1
ATOM 1958 N N . GLU A 1 260 ? -2.598 -6.537 -13.425 1.00 86.50 260 GLU A N 1
ATOM 1959 C CA . GLU A 1 260 ? -1.635 -7.488 -12.872 1.00 86.50 260 GLU A CA 1
ATOM 1960 C C . GLU A 1 260 ? -0.431 -7.615 -13.808 1.00 86.50 260 GLU A C 1
ATOM 1962 O O . GLU A 1 260 ? -0.591 -7.903 -14.995 1.00 86.50 260 GLU A O 1
ATOM 1967 N N . LEU A 1 261 ? 0.768 -7.445 -13.259 1.00 89.94 261 LEU A N 1
ATOM 1968 C CA . LEU A 1 261 ? 2.035 -7.707 -13.932 1.00 89.94 261 LEU A CA 1
ATOM 1969 C C . LEU A 1 261 ? 2.835 -8.744 -13.148 1.00 89.94 261 LEU A C 1
ATOM 1971 O O . LEU A 1 261 ? 2.872 -8.721 -11.914 1.00 89.94 261 LEU A O 1
ATOM 1975 N N . LEU A 1 262 ? 3.550 -9.609 -13.862 1.00 92.00 262 LEU A N 1
ATOM 1976 C CA . LEU A 1 262 ? 4.646 -10.381 -13.288 1.00 92.00 262 LEU A CA 1
ATOM 1977 C C . LEU A 1 262 ? 5.965 -9.727 -13.707 1.00 92.00 262 LEU A C 1
ATOM 1979 O O . LEU A 1 262 ? 6.347 -9.755 -14.874 1.00 92.00 262 LEU A O 1
ATOM 1983 N N . SER A 1 263 ? 6.662 -9.149 -12.733 1.00 93.38 263 SER A N 1
ATOM 1984 C CA . SER A 1 263 ? 8.016 -8.633 -12.913 1.00 93.38 263 SER A CA 1
ATOM 1985 C C . SER A 1 263 ? 9.019 -9.706 -12.516 1.00 93.38 263 SER A C 1
ATOM 1987 O O . SER A 1 263 ? 8.930 -10.261 -11.419 1.00 93.38 263 SER A O 1
ATOM 1989 N N . THR A 1 264 ? 9.984 -9.992 -13.386 1.00 93.69 264 THR A N 1
ATOM 1990 C CA . THR A 1 264 ? 11.142 -10.824 -13.042 1.00 93.69 264 THR A CA 1
ATOM 1991 C C . THR A 1 264 ? 12.413 -10.019 -13.201 1.00 93.69 264 THR A C 1
ATOM 1993 O O . THR A 1 264 ? 12.661 -9.453 -14.264 1.00 93.69 264 THR A O 1
ATOM 1996 N N . VAL A 1 265 ? 13.217 -9.983 -12.142 1.00 93.81 265 VAL A N 1
ATOM 1997 C CA . VAL A 1 265 ? 14.466 -9.233 -12.088 1.00 93.81 265 VAL A CA 1
ATOM 1998 C C . VAL A 1 265 ? 15.642 -10.190 -12.193 1.00 93.81 265 VAL A C 1
ATOM 2000 O O . VAL A 1 265 ? 15.756 -11.179 -11.461 1.00 93.81 265 VAL A O 1
ATOM 2003 N N . TRP A 1 266 ? 16.541 -9.840 -13.096 1.00 93.25 266 TRP A N 1
ATOM 2004 C CA . TRP A 1 266 ? 17.799 -10.507 -13.353 1.00 93.25 266 TRP A CA 1
ATOM 2005 C C . TRP A 1 266 ? 18.936 -9.509 -13.166 1.00 93.25 266 TRP A C 1
ATOM 2007 O O . TRP A 1 266 ? 18.789 -8.332 -13.480 1.00 93.25 266 TRP A O 1
ATOM 2017 N N . GLU A 1 267 ? 20.077 -9.972 -12.679 1.00 92.12 267 GLU A N 1
ATOM 2018 C CA . GLU A 1 267 ? 21.294 -9.173 -12.582 1.00 92.12 267 GLU A CA 1
ATOM 2019 C C . GLU A 1 267 ? 22.299 -9.596 -13.654 1.00 92.12 267 GLU A C 1
ATOM 2021 O O . GLU A 1 267 ? 22.481 -10.790 -13.914 1.00 92.12 267 GLU A O 1
ATOM 2026 N N . THR A 1 268 ? 22.958 -8.618 -14.268 1.00 86.88 268 THR A N 1
ATOM 2027 C CA . THR A 1 268 ? 24.069 -8.842 -15.197 1.00 86.88 268 THR A CA 1
ATOM 2028 C C . THR A 1 268 ? 25.378 -9.034 -14.425 1.00 86.88 268 THR A C 1
ATOM 2030 O O . THR A 1 268 ? 25.499 -8.649 -13.261 1.00 86.88 268 THR A O 1
ATOM 2033 N N . ALA A 1 269 ? 26.395 -9.606 -15.076 1.00 84.56 269 ALA A N 1
ATOM 2034 C CA . ALA A 1 269 ? 27.733 -9.738 -14.490 1.00 84.56 269 ALA A CA 1
ATOM 2035 C C . ALA A 1 269 ? 28.387 -8.382 -14.149 1.00 84.56 269 ALA A C 1
ATOM 2037 O O . ALA A 1 269 ? 29.246 -8.314 -13.275 1.00 84.56 269 ALA A O 1
ATOM 2038 N N . GLU A 1 270 ? 27.965 -7.312 -14.825 1.00 83.31 270 GLU A N 1
ATOM 2039 C CA . GLU A 1 270 ? 28.452 -5.940 -14.637 1.00 83.31 270 GLU A CA 1
ATOM 2040 C C . GLU A 1 270 ? 27.705 -5.197 -13.514 1.00 83.31 270 GLU A C 1
ATOM 2042 O O . GLU A 1 270 ? 28.063 -4.074 -13.178 1.00 83.31 270 GLU A O 1
ATOM 2047 N N . GLY A 1 271 ? 26.702 -5.832 -12.893 1.00 83.06 271 GLY A N 1
ATOM 2048 C CA . GLY A 1 271 ? 25.958 -5.290 -11.753 1.00 83.06 271 GLY A CA 1
ATOM 2049 C C . GLY A 1 271 ? 24.624 -4.629 -12.102 1.00 83.06 271 GLY A C 1
ATOM 2050 O O . GLY A 1 271 ? 23.856 -4.341 -11.182 1.00 83.06 271 GLY A O 1
ATOM 2051 N N . GLY A 1 272 ? 24.319 -4.457 -13.390 1.00 89.81 272 GLY A N 1
ATOM 2052 C CA . GLY A 1 272 ? 23.046 -3.921 -13.875 1.00 89.81 272 GLY A CA 1
ATOM 2053 C C . GLY A 1 272 ? 21.859 -4.862 -13.662 1.00 89.81 272 GLY A C 1
ATOM 2054 O O . GLY A 1 272 ? 22.014 -6.060 -13.406 1.00 89.81 272 GLY A O 1
ATOM 2055 N N . ARG A 1 273 ? 20.649 -4.323 -13.798 1.00 93.56 273 ARG A N 1
ATOM 2056 C CA . ARG A 1 273 ? 19.366 -5.024 -13.717 1.00 93.56 273 ARG A CA 1
ATOM 2057 C C . ARG A 1 273 ? 18.711 -5.131 -15.092 1.00 93.56 273 ARG A C 1
ATOM 2059 O O . ARG A 1 273 ? 18.520 -4.152 -15.809 1.00 93.56 273 ARG A O 1
ATOM 2066 N N . PHE A 1 274 ? 18.309 -6.349 -15.429 1.00 94.19 274 PHE A N 1
ATOM 2067 C CA . PHE A 1 274 ? 17.442 -6.661 -16.556 1.00 94.19 274 PHE A CA 1
ATOM 2068 C C . PHE A 1 274 ? 16.096 -7.133 -16.018 1.00 94.19 274 PHE A C 1
ATOM 2070 O O . PHE A 1 274 ? 16.030 -8.083 -15.237 1.00 94.19 274 PHE A O 1
ATOM 2077 N N . ILE A 1 275 ? 15.023 -6.458 -16.412 1.00 94.69 275 ILE A N 1
ATOM 2078 C CA . ILE A 1 275 ? 13.687 -6.693 -15.870 1.00 94.69 275 ILE A CA 1
ATOM 2079 C C . ILE A 1 275 ? 12.768 -7.099 -17.009 1.00 94.69 275 ILE A C 1
ATOM 2081 O O . ILE A 1 275 ? 12.623 -6.376 -17.992 1.00 94.69 275 ILE A O 1
ATOM 2085 N N . THR A 1 276 ? 12.123 -8.249 -16.868 1.00 94.00 276 THR A N 1
ATOM 2086 C CA . THR A 1 276 ? 11.116 -8.725 -17.818 1.00 94.00 276 THR A CA 1
ATOM 2087 C C . THR A 1 276 ? 9.728 -8.509 -17.232 1.00 94.00 276 THR A C 1
ATOM 2089 O O . THR A 1 276 ? 9.474 -8.946 -16.105 1.00 94.00 276 THR A O 1
ATOM 2092 N N . LEU A 1 277 ? 8.834 -7.885 -17.996 1.00 94.06 277 LEU A N 1
ATOM 2093 C CA . LEU A 1 277 ? 7.436 -7.685 -17.629 1.00 94.06 277 LEU A CA 1
ATOM 2094 C C . LEU A 1 277 ? 6.549 -8.644 -18.415 1.00 94.06 277 LEU A C 1
ATOM 2096 O O . LEU A 1 277 ? 6.456 -8.549 -19.642 1.00 94.06 277 LEU A O 1
ATOM 2100 N N . ASP A 1 278 ? 5.879 -9.538 -17.700 1.00 92.44 278 ASP A N 1
ATOM 2101 C CA . ASP A 1 278 ? 4.825 -10.383 -18.245 1.00 92.44 278 ASP A CA 1
ATOM 2102 C C . ASP A 1 278 ? 3.450 -9.757 -17.989 1.00 92.44 278 ASP A C 1
ATOM 2104 O O . ASP A 1 278 ? 3.125 -9.359 -16.863 1.00 92.44 278 ASP A O 1
ATOM 2108 N N . TYR A 1 279 ? 2.664 -9.674 -19.064 1.00 89.44 279 TYR A N 1
ATOM 2109 C CA . TYR A 1 279 ? 1.263 -9.286 -19.053 1.00 89.44 279 TYR A CA 1
ATOM 2110 C C . TYR A 1 279 ? 0.448 -10.227 -19.947 1.00 89.44 279 TYR A C 1
ATOM 2112 O O . TYR A 1 279 ? 0.743 -10.412 -21.131 1.00 89.44 279 TYR A O 1
ATOM 2120 N N . GLY A 1 280 ? -0.603 -10.824 -19.378 1.00 84.88 280 GLY A N 1
ATOM 2121 C CA . GLY A 1 280 ? -1.438 -11.797 -20.085 1.00 84.88 280 GLY A CA 1
ATOM 2122 C C . GLY A 1 280 ? -0.764 -13.157 -20.321 1.00 84.88 280 GLY A C 1
ATOM 2123 O O . GLY A 1 280 ? -1.182 -13.881 -21.223 1.00 84.88 280 GLY A O 1
ATOM 2124 N N . GLY A 1 281 ? 0.260 -13.515 -19.534 1.00 85.81 281 GLY A N 1
ATOM 2125 C CA . GLY A 1 281 ? 0.992 -14.783 -19.651 1.00 85.81 281 GLY A CA 1
ATOM 2126 C C . GLY A 1 281 ? 2.065 -14.776 -20.741 1.00 85.81 281 GLY A C 1
ATOM 2127 O O . GLY A 1 281 ? 2.455 -15.839 -21.227 1.00 85.81 281 GLY A O 1
ATOM 2128 N N . LYS A 1 282 ? 2.487 -13.585 -21.170 1.00 90.12 282 LYS A N 1
ATOM 2129 C CA . LYS A 1 282 ? 3.529 -13.360 -22.172 1.00 90.12 282 LYS A CA 1
ATOM 2130 C C . LYS A 1 282 ? 4.437 -12.239 -21.701 1.00 90.12 282 LYS A C 1
ATOM 2132 O O . LYS A 1 282 ? 3.949 -11.215 -21.228 1.00 90.12 282 LYS A O 1
ATOM 2137 N N . VAL A 1 283 ? 5.744 -12.387 -21.907 1.00 91.31 283 VAL A N 1
ATOM 2138 C CA . VAL A 1 283 ? 6.684 -11.277 -21.714 1.00 91.31 283 VAL A CA 1
ATOM 2139 C C . VAL A 1 283 ? 6.432 -10.248 -22.809 1.00 91.31 283 VAL A C 1
ATOM 2141 O O . VAL A 1 283 ? 6.575 -10.555 -23.985 1.00 91.31 283 VAL A O 1
ATOM 2144 N N . ARG A 1 284 ? 6.026 -9.041 -22.417 1.00 92.00 284 ARG A N 1
ATOM 2145 C CA . ARG A 1 284 ? 5.675 -7.954 -23.341 1.00 92.00 284 ARG A CA 1
ATOM 2146 C C . ARG A 1 284 ? 6.728 -6.868 -23.411 1.00 92.00 284 ARG A C 1
ATOM 2148 O O . ARG A 1 284 ? 6.825 -6.176 -24.418 1.00 92.00 284 ARG A O 1
ATOM 2155 N N . LYS A 1 285 ? 7.494 -6.691 -22.333 1.00 93.44 285 LYS A N 1
ATOM 2156 C CA . LYS A 1 285 ? 8.437 -5.581 -22.204 1.00 93.44 285 LYS A CA 1
ATOM 2157 C C . LYS A 1 285 ? 9.682 -5.992 -21.431 1.00 93.44 285 LYS A C 1
ATOM 2159 O O . LYS A 1 285 ? 9.614 -6.743 -20.458 1.00 93.44 285 LYS A O 1
ATOM 2164 N N . HIS A 1 286 ? 10.811 -5.464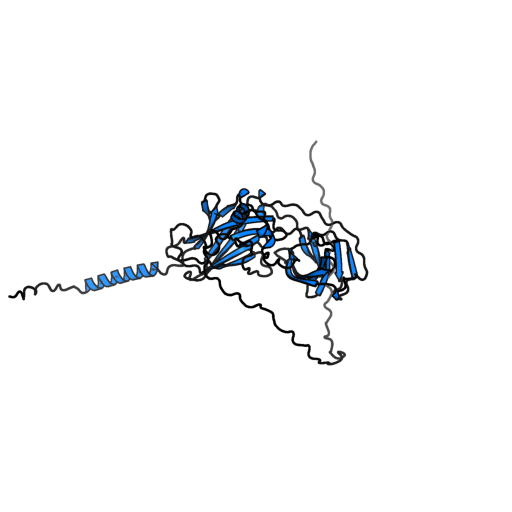 -21.864 1.00 94.50 286 HIS A N 1
ATOM 2165 C CA . HIS A 1 286 ? 12.101 -5.534 -21.211 1.00 94.50 286 HIS A CA 1
ATOM 2166 C C . HIS A 1 286 ? 12.511 -4.136 -20.768 1.00 94.50 286 HIS A C 1
ATOM 2168 O O . HIS A 1 286 ? 12.439 -3.1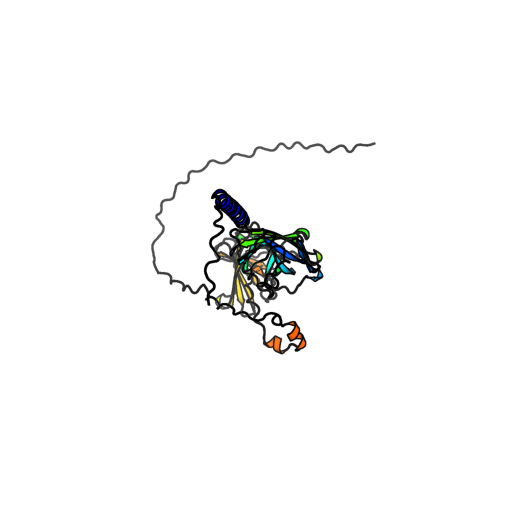90 -21.552 1.00 94.50 286 HIS A O 1
ATOM 2174 N N . LEU A 1 287 ? 12.974 -4.022 -19.529 1.00 94.69 287 LEU A N 1
ATOM 2175 C CA . LEU A 1 287 ? 13.543 -2.804 -18.970 1.00 94.69 287 LEU A CA 1
ATOM 2176 C C . LEU A 1 287 ? 14.995 -3.066 -18.589 1.00 94.69 287 LEU A C 1
ATOM 2178 O O . LEU A 1 287 ? 15.345 -4.149 -18.107 1.00 94.69 287 LEU A O 1
ATOM 2182 N N . PHE A 1 288 ? 15.822 -2.058 -18.796 1.00 93.94 288 PHE A N 1
ATOM 2183 C CA . PHE A 1 288 ? 17.240 -2.082 -18.493 1.00 93.94 288 PHE A CA 1
ATOM 2184 C C . PHE A 1 288 ? 17.539 -0.937 -17.543 1.00 93.94 288 PHE A C 1
ATOM 2186 O O . PHE A 1 288 ? 17.221 0.192 -17.891 1.00 93.94 288 PHE A O 1
ATOM 2193 N N . ASP A 1 289 ? 18.097 -1.273 -16.385 1.00 93.44 289 ASP A N 1
ATOM 2194 C CA . ASP A 1 289 ? 18.733 -0.365 -15.426 1.00 93.44 289 ASP A CA 1
ATOM 2195 C C . ASP A 1 289 ? 20.200 -0.806 -15.351 1.00 93.44 289 ASP A C 1
ATOM 2197 O O . ASP A 1 289 ? 20.557 -1.737 -14.625 1.00 93.44 289 ASP A O 1
ATOM 2201 N N . LEU A 1 290 ? 21.007 -0.293 -16.273 1.00 87.62 290 LEU A N 1
ATOM 2202 C CA . LEU A 1 290 ? 22.318 -0.823 -16.630 1.00 87.62 290 LEU A CA 1
ATOM 2203 C C . LEU A 1 290 ? 23.360 -0.575 -15.543 1.00 87.62 290 LEU A C 1
ATOM 2205 O O . LEU A 1 290 ? 24.230 -1.426 -15.353 1.00 87.62 290 LEU A O 1
ATOM 2209 N N . ASP A 1 291 ? 23.273 0.545 -14.833 1.00 87.88 291 ASP A N 1
ATOM 2210 C CA . ASP A 1 291 ? 24.223 0.928 -13.785 1.00 87.88 291 ASP A CA 1
ATOM 2211 C C . ASP A 1 291 ? 23.717 0.674 -12.353 1.00 87.88 291 ASP A C 1
ATOM 2213 O O . ASP A 1 291 ? 24.481 0.832 -11.395 1.00 87.88 291 ASP A O 1
ATOM 2217 N N . ARG A 1 292 ? 22.475 0.184 -12.205 1.00 88.06 292 ARG A N 1
ATOM 2218 C CA . ARG A 1 292 ? 21.820 -0.094 -10.918 1.00 88.06 292 ARG A CA 1
ATOM 2219 C C . ARG A 1 292 ? 21.568 1.180 -10.104 1.00 88.06 292 ARG A C 1
ATOM 2221 O O . ARG A 1 292 ? 21.410 1.094 -8.881 1.00 88.06 292 ARG A O 1
ATOM 2228 N N . ASP A 1 293 ? 21.497 2.344 -10.741 1.00 86.25 293 ASP A N 1
ATOM 2229 C CA . ASP A 1 293 ? 21.153 3.606 -10.086 1.00 86.25 293 ASP A CA 1
ATOM 2230 C C . ASP A 1 293 ? 19.639 3.747 -9.829 1.00 86.25 293 ASP A C 1
ATOM 2232 O O . ASP A 1 293 ? 19.211 4.615 -9.065 1.00 86.25 293 ASP A O 1
ATOM 2236 N N . GLY A 1 294 ? 18.828 2.832 -10.378 1.00 87.19 294 GLY A N 1
ATOM 2237 C CA . GLY A 1 294 ? 17.373 2.881 -10.253 1.00 87.19 294 GLY A CA 1
ATOM 2238 C C . GLY A 1 294 ? 16.701 3.731 -11.325 1.00 87.19 294 GLY A C 1
ATOM 2239 O O . GLY A 1 294 ? 15.536 4.086 -11.159 1.00 87.19 294 GLY A O 1
ATOM 2240 N N . VAL A 1 295 ? 17.387 4.017 -12.426 1.00 89.19 295 VAL A N 1
ATOM 2241 C CA . VAL A 1 295 ? 16.857 4.649 -13.626 1.00 89.19 295 VAL A CA 1
ATOM 2242 C C . VAL A 1 295 ? 16.897 3.639 -14.765 1.00 89.19 295 VAL A C 1
ATOM 2244 O O . VAL A 1 295 ? 17.911 3.041 -15.087 1.00 89.19 295 VAL A O 1
ATOM 2247 N N . ILE A 1 296 ? 15.756 3.451 -15.414 1.00 91.81 296 ILE A N 1
ATOM 2248 C CA . ILE A 1 296 ? 15.649 2.645 -16.622 1.00 91.81 296 ILE A CA 1
ATOM 2249 C C . ILE A 1 296 ? 16.171 3.480 -17.793 1.00 91.81 296 ILE A C 1
ATOM 2251 O O . ILE A 1 296 ? 15.549 4.485 -18.161 1.00 91.81 296 ILE A O 1
ATOM 2255 N N . GLU A 1 297 ? 17.278 3.062 -18.405 1.00 92.88 297 GLU A N 1
ATOM 2256 C CA . GLU A 1 297 ? 17.917 3.770 -19.522 1.00 92.88 297 GLU A CA 1
ATOM 2257 C C . GLU A 1 297 ? 17.508 3.215 -20.889 1.00 92.88 297 GLU A C 1
ATOM 2259 O O . GLU A 1 297 ? 17.704 3.862 -21.927 1.00 92.88 297 GLU A O 1
ATOM 2264 N N . ARG A 1 298 ? 16.917 2.017 -20.923 1.00 92.56 298 ARG A N 1
ATOM 2265 C CA . ARG A 1 298 ? 16.398 1.413 -22.153 1.00 92.56 298 ARG A CA 1
ATOM 2266 C C . ARG A 1 298 ? 15.161 0.570 -21.891 1.00 92.56 298 ARG A C 1
ATOM 2268 O O . ARG A 1 298 ? 15.066 -0.144 -20.897 1.00 92.56 298 ARG A O 1
ATOM 2275 N N . GLU A 1 299 ? 14.255 0.600 -22.858 1.00 93.94 299 GLU A N 1
ATOM 2276 C CA . GLU A 1 299 ? 13.091 -0.274 -22.918 1.00 93.94 299 GLU A CA 1
ATOM 2277 C C . GLU A 1 299 ? 13.025 -0.944 -24.288 1.00 93.94 299 GLU A C 1
ATOM 2279 O O . GLU A 1 299 ? 13.303 -0.304 -25.305 1.00 93.94 299 GLU A O 1
ATOM 2284 N N . SER A 1 300 ? 12.624 -2.211 -24.325 1.00 94.06 300 SER A N 1
ATOM 2285 C CA . SER A 1 300 ? 12.200 -2.866 -25.561 1.00 94.06 300 SER A CA 1
ATOM 2286 C C . SER A 1 300 ? 10.907 -3.639 -25.356 1.00 94.06 300 SER A C 1
ATOM 2288 O O . SER A 1 300 ? 10.636 -4.109 -24.254 1.00 94.06 300 SER A O 1
ATOM 2290 N N . TRP A 1 301 ? 10.085 -3.755 -26.391 1.00 93.56 301 TRP A N 1
ATOM 2291 C CA . TRP A 1 301 ? 8.798 -4.438 -26.312 1.00 93.56 301 TRP A CA 1
ATOM 2292 C C . TRP A 1 301 ? 8.483 -5.247 -27.562 1.00 93.56 301 TRP A C 1
ATOM 2294 O O . TRP A 1 301 ? 9.054 -5.041 -28.634 1.00 93.56 301 TRP A O 1
ATOM 2304 N N . ASP A 1 302 ? 7.569 -6.185 -27.355 1.00 91.19 302 ASP A N 1
ATOM 2305 C CA . ASP A 1 302 ? 6.995 -7.085 -28.342 1.00 91.19 302 ASP A CA 1
ATOM 2306 C C . ASP A 1 302 ? 5.563 -6.596 -28.666 1.00 91.19 302 ASP A C 1
ATOM 2308 O O . ASP A 1 302 ? 4.631 -6.853 -27.884 1.00 91.19 302 ASP A O 1
ATOM 2312 N N . PRO A 1 303 ? 5.391 -5.816 -29.755 1.00 84.50 303 PRO A N 1
ATOM 2313 C CA . PRO A 1 303 ? 4.122 -5.174 -30.085 1.00 84.50 303 PRO A CA 1
ATOM 2314 C C . PRO A 1 303 ? 3.040 -6.140 -30.573 1.00 84.50 303 PRO A C 1
ATOM 2316 O O . PRO A 1 303 ? 1.856 -5.849 -30.393 1.00 84.50 303 PRO A O 1
ATOM 2319 N N . ASP A 1 304 ? 3.398 -7.280 -31.162 1.00 86.62 304 ASP A N 1
ATOM 2320 C CA . ASP A 1 304 ? 2.435 -8.237 -31.718 1.00 86.62 304 ASP A CA 1
ATOM 2321 C C . ASP A 1 304 ? 2.253 -9.494 -30.843 1.00 86.62 304 ASP A C 1
ATOM 2323 O O . ASP A 1 304 ? 1.241 -10.198 -30.940 1.00 86.62 304 ASP A O 1
ATOM 2327 N N . GLY A 1 305 ? 3.138 -9.709 -29.872 1.00 83.25 305 GLY A N 1
ATOM 2328 C CA . GLY A 1 305 ? 3.082 -10.814 -28.925 1.00 83.25 305 GLY A CA 1
ATOM 2329 C C . GLY A 1 305 ? 3.611 -12.127 -29.473 1.00 83.25 305 GLY A C 1
ATOM 2330 O O . GLY A 1 305 ? 3.165 -13.181 -28.986 1.00 83.25 305 GLY A O 1
ATOM 2331 N N . ASP A 1 306 ? 4.459 -12.086 -30.496 1.00 87.38 306 ASP A N 1
ATOM 2332 C CA . ASP A 1 306 ? 5.055 -13.259 -31.128 1.00 87.38 306 ASP A CA 1
ATOM 2333 C C . ASP A 1 306 ? 6.315 -13.775 -30.394 1.00 87.38 306 ASP A C 1
ATOM 2335 O O . ASP A 1 306 ? 6.783 -14.885 -30.665 1.00 87.38 306 ASP A O 1
ATOM 2339 N N . GLY A 1 307 ? 6.799 -13.029 -29.392 1.00 85.62 307 GLY A N 1
ATOM 2340 C CA . GLY A 1 307 ? 8.015 -13.297 -28.624 1.00 85.62 307 GLY A CA 1
ATOM 2341 C C . GLY A 1 307 ? 9.264 -12.587 -29.158 1.00 85.62 307 GLY A C 1
ATOM 2342 O O . GLY A 1 307 ? 10.347 -12.746 -28.583 1.00 85.62 307 GLY A O 1
ATOM 2343 N N . THR A 1 308 ? 9.134 -11.805 -30.226 1.00 89.56 308 THR A N 1
ATOM 2344 C CA . THR A 1 308 ? 10.193 -11.030 -30.863 1.00 89.56 308 THR A CA 1
ATOM 2345 C C . THR A 1 308 ? 10.131 -9.586 -30.382 1.00 89.56 308 THR A C 1
ATOM 2347 O O . THR A 1 308 ? 9.205 -8.830 -30.649 1.00 89.56 308 THR A O 1
ATOM 2350 N N . PHE A 1 309 ? 11.175 -9.158 -29.677 1.00 91.56 309 PHE A N 1
ATOM 2351 C CA . PHE A 1 309 ? 11.295 -7.771 -29.237 1.00 91.56 309 PHE A CA 1
ATOM 2352 C C . PHE A 1 309 ? 11.853 -6.948 -30.388 1.00 91.56 309 PHE A C 1
ATOM 2354 O O . PHE A 1 309 ? 13.050 -7.012 -30.660 1.00 91.56 309 PHE A O 1
ATOM 2361 N N . GLU A 1 310 ? 10.998 -6.204 -31.078 1.00 91.38 310 GLU A N 1
ATOM 2362 C CA . GLU A 1 310 ? 11.367 -5.469 -32.294 1.00 91.38 310 GLU A CA 1
ATOM 2363 C C . GLU A 1 310 ? 11.194 -3.951 -32.192 1.00 91.38 310 GLU A C 1
ATOM 2365 O O . GLU A 1 310 ? 11.534 -3.222 -33.121 1.00 91.38 310 GLU A O 1
ATOM 2370 N N . ALA A 1 311 ? 10.705 -3.454 -31.060 1.00 92.00 311 ALA A N 1
ATOM 2371 C CA . ALA A 1 311 ? 10.612 -2.028 -30.799 1.00 92.00 311 ALA A CA 1
ATOM 2372 C C . ALA A 1 311 ? 11.446 -1.677 -29.570 1.00 92.00 311 ALA A C 1
ATOM 2374 O O . ALA A 1 311 ? 11.305 -2.289 -28.512 1.00 92.00 311 ALA A O 1
ATOM 2375 N N . THR A 1 312 ? 12.354 -0.714 -29.720 1.00 93.56 312 THR A N 1
ATOM 2376 C CA . THR A 1 312 ? 13.269 -0.279 -28.657 1.00 93.56 312 THR A CA 1
ATOM 2377 C C . THR A 1 312 ? 13.292 1.235 -28.570 1.00 93.56 312 THR A C 1
ATOM 2379 O O . THR A 1 312 ? 13.229 1.929 -29.582 1.00 93.56 312 THR A O 1
ATOM 2382 N N . ARG A 1 313 ? 13.438 1.774 -27.360 1.00 92.56 313 ARG A N 1
ATOM 2383 C CA . ARG A 1 313 ? 13.780 3.184 -27.159 1.00 92.56 313 ARG A CA 1
ATOM 2384 C C . ARG A 1 313 ? 14.753 3.347 -26.004 1.00 92.56 313 ARG A C 1
ATOM 2386 O O . ARG A 1 313 ? 14.783 2.541 -25.071 1.00 92.56 313 ARG A O 1
ATOM 2393 N N . ARG A 1 314 ? 15.521 4.434 -26.046 1.00 91.50 314 ARG A N 1
ATOM 2394 C CA . ARG A 1 314 ? 16.170 4.949 -24.835 1.00 91.50 314 ARG A CA 1
ATOM 2395 C C . ARG A 1 314 ? 15.096 5.429 -23.868 1.00 91.50 314 ARG A C 1
ATOM 2397 O O . ARG A 1 314 ? 14.045 5.898 -24.294 1.00 91.50 314 ARG A O 1
ATOM 2404 N N . ALA A 1 315 ? 15.367 5.320 -22.584 1.00 88.94 315 ALA A N 1
ATOM 2405 C CA . ALA A 1 315 ? 14.487 5.785 -21.533 1.00 88.94 315 ALA A CA 1
ATOM 2406 C C . ALA A 1 315 ? 15.293 6.574 -20.502 1.00 88.94 315 ALA A C 1
ATOM 2408 O O . ALA A 1 315 ? 16.522 6.602 -20.519 1.00 88.94 315 ALA A O 1
ATOM 2409 N N . ARG A 1 316 ? 14.571 7.285 -19.646 1.00 88.31 316 ARG A N 1
ATOM 2410 C CA . ARG A 1 316 ? 15.099 7.842 -18.405 1.00 88.31 316 ARG A CA 1
ATOM 2411 C C . ARG A 1 316 ? 13.949 7.858 -17.416 1.00 88.31 316 ARG A C 1
ATOM 2413 O O . ARG A 1 316 ? 13.372 8.903 -17.131 1.00 88.31 316 ARG A O 1
ATOM 2420 N N . LEU A 1 317 ? 13.537 6.657 -17.041 1.00 86.00 317 LEU A N 1
ATOM 2421 C CA . LEU A 1 317 ? 12.366 6.417 -16.213 1.00 86.00 317 LEU A CA 1
ATOM 2422 C C . LEU A 1 317 ? 12.839 5.940 -14.843 1.00 86.00 317 LEU A C 1
ATOM 2424 O O . LEU A 1 317 ? 13.545 4.942 -14.772 1.00 86.00 317 LEU A O 1
ATOM 2428 N N . GLU A 1 318 ? 12.454 6.615 -13.763 1.00 85.69 318 GLU A N 1
ATOM 2429 C CA . GLU A 1 318 ? 12.742 6.095 -12.421 1.00 85.69 318 GLU A CA 1
ATOM 2430 C C . GLU A 1 318 ? 12.080 4.729 -12.249 1.00 85.69 318 GLU A C 1
ATOM 2432 O O . GLU A 1 318 ? 10.896 4.559 -12.545 1.00 85.69 318 GLU A O 1
ATOM 2437 N N . LEU A 1 319 ? 12.851 3.754 -11.779 1.00 85.94 319 LEU A N 1
ATOM 2438 C CA . LEU A 1 319 ? 12.425 2.374 -11.650 1.00 85.94 319 LEU A CA 1
ATOM 2439 C C . LEU A 1 319 ? 11.325 2.259 -10.586 1.00 85.94 319 LEU A C 1
ATOM 2441 O O . LEU A 1 319 ? 11.616 2.381 -9.390 1.00 85.94 319 LEU A O 1
ATOM 2445 N N . PRO A 1 320 ? 10.070 1.950 -10.967 1.00 83.62 320 PRO A N 1
ATOM 2446 C CA . PRO A 1 320 ? 9.004 1.840 -9.987 1.00 83.62 320 PRO A CA 1
ATOM 2447 C C . PRO A 1 320 ? 9.268 0.652 -9.060 1.00 83.62 320 PRO A C 1
ATOM 2449 O O . PRO A 1 320 ? 9.347 -0.496 -9.502 1.00 83.62 320 PRO A O 1
ATOM 2452 N N . GLY A 1 321 ? 9.383 0.887 -7.751 1.00 78.75 321 GLY A N 1
ATOM 2453 C CA . GLY A 1 321 ? 9.794 -0.183 -6.833 1.00 78.75 321 GLY A CA 1
ATOM 2454 C C . GLY A 1 321 ? 8.772 -1.313 -6.661 1.00 78.75 321 GLY A C 1
ATOM 2455 O O . GLY A 1 321 ? 9.125 -2.376 -6.155 1.00 78.75 321 GLY A O 1
ATOM 2456 N N . PHE A 1 322 ? 7.534 -1.157 -7.145 1.00 79.00 322 PHE A N 1
ATOM 2457 C CA . PHE A 1 322 ? 6.583 -2.271 -7.241 1.00 79.00 322 PHE A CA 1
ATOM 2458 C C . PHE A 1 322 ? 7.023 -3.358 -8.239 1.00 79.00 322 PHE A C 1
ATOM 2460 O O . PHE A 1 322 ? 6.501 -4.470 -8.179 1.00 79.00 322 PHE A O 1
ATOM 2467 N N . LEU A 1 323 ? 7.974 -3.059 -9.133 1.00 87.19 323 LEU A N 1
ATOM 2468 C CA . LEU A 1 323 ? 8.597 -4.026 -10.042 1.00 87.19 323 LEU A CA 1
ATOM 2469 C C . LEU A 1 323 ? 9.710 -4.835 -9.374 1.00 87.19 323 LEU A C 1
ATOM 2471 O O . LEU A 1 323 ? 10.120 -5.867 -9.904 1.00 87.19 323 LEU A O 1
ATOM 2475 N N . LEU A 1 324 ? 10.224 -4.376 -8.234 1.00 87.06 324 LEU A N 1
ATOM 2476 C CA . LEU A 1 324 ? 11.311 -5.049 -7.541 1.00 87.06 324 LEU A CA 1
ATOM 2477 C C . LEU A 1 324 ? 10.774 -6.193 -6.672 1.00 87.06 324 LEU A C 1
ATOM 2479 O O . LEU A 1 324 ? 9.667 -6.082 -6.122 1.00 87.06 324 LEU A O 1
ATOM 2483 N N . PRO A 1 325 ? 11.549 -7.288 -6.519 1.00 82.00 325 PRO A N 1
ATOM 2484 C CA . PRO A 1 325 ? 11.229 -8.308 -5.535 1.00 82.00 325 PRO A CA 1
ATOM 2485 C C . PRO A 1 325 ? 11.112 -7.647 -4.162 1.00 82.00 325 PRO A C 1
ATOM 2487 O O . PRO A 1 325 ? 11.808 -6.667 -3.886 1.00 82.00 325 PRO A O 1
ATOM 2490 N N . ALA A 1 326 ? 10.241 -8.174 -3.300 1.00 68.44 326 ALA A N 1
ATOM 2491 C CA . ALA A 1 326 ? 10.197 -7.713 -1.920 1.00 68.44 326 ALA A CA 1
ATOM 2492 C C . ALA A 1 326 ? 11.604 -7.838 -1.326 1.00 68.44 326 ALA A C 1
ATOM 2494 O O . ALA A 1 326 ? 12.195 -8.922 -1.361 1.00 68.44 326 ALA A O 1
ATOM 2495 N N . SER A 1 327 ? 12.150 -6.728 -0.823 1.00 56.97 327 SER A N 1
ATOM 2496 C CA . SER A 1 327 ? 13.395 -6.777 -0.071 1.00 56.97 327 SER A CA 1
ATOM 2497 C C . SER A 1 327 ? 13.171 -7.755 1.078 1.00 56.97 327 SER A C 1
ATOM 2499 O O . SER A 1 327 ? 12.226 -7.551 1.844 1.00 56.97 327 SER A O 1
ATOM 2501 N N . PRO A 1 328 ? 13.968 -8.830 1.209 1.00 48.56 328 PRO A N 1
ATOM 2502 C CA . PRO A 1 328 ? 13.915 -9.614 2.427 1.00 48.56 328 PRO A CA 1
ATOM 2503 C C . PRO A 1 328 ? 14.170 -8.636 3.571 1.00 48.56 328 PRO A C 1
ATOM 2505 O O . PRO A 1 328 ? 15.136 -7.871 3.483 1.00 48.56 328 PRO A O 1
ATOM 2508 N N . ALA A 1 329 ? 13.276 -8.634 4.569 1.00 45.62 329 ALA A N 1
ATOM 2509 C CA . ALA A 1 329 ? 13.430 -7.943 5.846 1.00 45.62 329 ALA A CA 1
ATOM 2510 C C . ALA A 1 329 ? 14.917 -7.811 6.155 1.00 45.62 329 ALA A C 1
ATOM 2512 O O . ALA A 1 329 ? 15.599 -8.840 6.253 1.00 45.62 329 ALA A O 1
ATOM 2513 N N . GLY A 1 330 ? 15.433 -6.576 6.120 1.00 40.94 330 GLY A N 1
ATOM 2514 C CA . GLY A 1 330 ? 16.866 -6.327 6.022 1.00 40.94 330 GLY A CA 1
ATOM 2515 C C . GLY A 1 330 ? 17.602 -7.200 7.026 1.00 40.94 330 GLY A C 1
ATOM 2516 O O . GLY A 1 330 ? 17.421 -7.044 8.231 1.00 40.94 330 GLY A O 1
ATOM 2517 N N . ARG A 1 331 ? 18.393 -8.168 6.543 1.00 35.72 331 ARG A N 1
ATOM 2518 C CA . ARG A 1 331 ? 19.277 -8.911 7.438 1.00 35.72 331 ARG A CA 1
ATOM 2519 C C . ARG A 1 331 ? 20.181 -7.866 8.069 1.00 35.72 331 ARG A C 1
ATOM 2521 O O . ARG A 1 331 ? 20.908 -7.186 7.348 1.00 35.72 331 ARG A O 1
ATOM 2528 N N . TYR A 1 332 ? 20.072 -7.708 9.384 1.00 43.56 332 TYR A N 1
ATOM 2529 C CA . TYR A 1 332 ? 20.911 -6.803 10.151 1.00 43.56 332 TYR A CA 1
ATOM 2530 C C . TYR A 1 332 ? 22.373 -7.038 9.761 1.00 43.56 332 TYR A C 1
ATOM 2532 O O . TYR A 1 332 ? 22.892 -8.147 9.903 1.00 43.56 332 TYR A O 1
ATOM 2540 N N . ASP A 1 333 ? 23.017 -6.008 9.216 1.00 43.88 333 ASP A N 1
ATOM 2541 C CA . ASP A 1 333 ? 24.442 -6.049 8.919 1.00 43.88 333 ASP A CA 1
ATOM 2542 C C . ASP A 1 333 ? 25.202 -5.945 10.242 1.00 43.88 333 ASP A C 1
ATOM 2544 O O . ASP A 1 333 ? 25.487 -4.851 10.731 1.00 43.88 333 ASP A O 1
ATOM 2548 N N . MET A 1 334 ? 25.474 -7.102 10.849 1.00 44.34 334 MET A N 1
ATOM 2549 C CA . MET A 1 334 ? 26.165 -7.214 12.137 1.00 44.34 334 MET A CA 1
ATOM 2550 C C . MET A 1 334 ? 27.519 -6.488 12.131 1.00 44.34 334 MET A C 1
ATOM 2552 O O . MET A 1 334 ? 27.905 -5.931 13.154 1.00 44.34 334 MET A O 1
ATOM 2556 N N . ALA A 1 335 ? 28.194 -6.393 10.978 1.00 48.28 335 ALA A N 1
ATOM 2557 C CA . ALA A 1 335 ? 29.460 -5.669 10.862 1.00 48.28 335 ALA A CA 1
ATOM 2558 C C . ALA A 1 335 ? 29.280 -4.149 11.011 1.00 48.28 335 ALA A C 1
ATOM 2560 O O . ALA A 1 335 ? 30.174 -3.453 11.489 1.00 48.28 335 ALA A O 1
ATOM 2561 N N . ARG A 1 336 ? 28.107 -3.620 10.648 1.00 47.84 336 ARG A N 1
ATOM 2562 C CA . ARG A 1 336 ? 27.752 -2.211 10.849 1.00 47.84 336 ARG A CA 1
ATOM 2563 C C . ARG A 1 336 ? 27.421 -1.924 12.315 1.00 47.84 336 ARG A C 1
ATOM 2565 O O . ARG A 1 336 ? 27.778 -0.854 12.804 1.00 47.84 336 ARG A O 1
ATOM 2572 N N . PHE A 1 337 ? 26.821 -2.881 13.030 1.00 49.16 337 PHE A N 1
ATOM 2573 C CA . PHE A 1 337 ? 26.559 -2.776 14.473 1.00 49.16 337 PHE A CA 1
ATOM 2574 C C . PHE A 1 337 ? 27.843 -2.730 15.308 1.00 49.16 337 PHE A C 1
ATOM 2576 O O . PHE A 1 337 ? 27.904 -1.950 16.256 1.00 49.16 337 PHE A O 1
ATOM 2583 N N . ASP A 1 338 ? 28.886 -3.458 14.906 1.00 54.22 338 ASP A N 1
ATOM 2584 C CA . ASP A 1 338 ? 30.190 -3.451 15.589 1.00 54.22 338 ASP A CA 1
ATOM 2585 C C . ASP A 1 338 ? 30.919 -2.096 15.511 1.00 54.22 338 ASP A C 1
ATOM 2587 O O . ASP A 1 338 ? 31.808 -1.811 16.313 1.00 54.22 338 ASP A O 1
ATOM 2591 N N . THR A 1 339 ? 30.538 -1.232 14.563 1.00 55.50 339 THR A N 1
ATOM 2592 C CA . THR A 1 339 ? 31.131 0.109 14.396 1.00 55.50 339 THR A CA 1
ATOM 2593 C C . THR A 1 339 ? 30.364 1.223 15.109 1.00 55.50 339 THR A C 1
ATOM 2595 O O . THR A 1 339 ? 30.828 2.365 15.147 1.00 55.50 339 THR A O 1
ATOM 2598 N N . LEU A 1 340 ? 29.193 0.922 15.677 1.00 53.56 340 LEU A N 1
ATOM 2599 C CA . LEU A 1 340 ? 28.366 1.921 16.343 1.00 53.56 340 LEU A CA 1
ATOM 2600 C C . LEU A 1 340 ? 28.853 2.166 17.782 1.00 53.56 340 LEU A C 1
ATOM 2602 O O . LEU A 1 340 ? 29.079 1.215 18.529 1.00 53.56 340 LEU A O 1
ATOM 2606 N N . PRO A 1 341 ? 28.961 3.434 18.226 1.00 64.25 341 PRO A N 1
ATOM 2607 C CA . PRO A 1 341 ? 29.203 3.743 19.632 1.00 64.25 341 PRO A CA 1
ATOM 2608 C C . PRO A 1 341 ? 28.110 3.127 20.517 1.00 64.25 341 PRO A C 1
ATOM 2610 O O . PRO A 1 341 ? 26.939 3.131 20.131 1.00 64.25 341 PRO A O 1
ATOM 2613 N N . ASN A 1 342 ? 28.455 2.677 21.729 1.00 55.06 342 ASN A N 1
ATOM 2614 C CA . ASN A 1 342 ? 27.507 2.060 22.676 1.00 55.06 342 ASN A CA 1
ATOM 2615 C C . ASN A 1 342 ? 26.232 2.899 22.906 1.00 55.06 342 ASN A C 1
ATOM 2617 O O . ASN A 1 342 ? 25.136 2.355 23.031 1.00 55.06 342 ASN A O 1
ATOM 2621 N N . ASP A 1 343 ? 26.350 4.226 22.871 1.00 48.88 343 ASP A N 1
ATOM 2622 C CA . ASP A 1 343 ? 25.221 5.149 23.042 1.00 48.88 343 ASP A CA 1
ATOM 2623 C C . ASP A 1 343 ? 24.255 5.167 21.841 1.00 48.88 343 ASP A C 1
ATOM 2625 O O . ASP A 1 343 ? 23.102 5.579 21.969 1.00 48.88 343 ASP A O 1
ATOM 2629 N N . SER A 1 344 ? 24.714 4.722 20.667 1.00 45.22 344 SER A N 1
ATOM 2630 C CA . SER A 1 344 ? 23.907 4.555 19.450 1.00 45.22 344 SER A CA 1
ATOM 2631 C C . SER A 1 344 ? 23.218 3.192 19.420 1.00 45.22 344 SER A C 1
ATOM 2633 O O . SER A 1 344 ? 22.062 3.109 19.012 1.00 45.22 344 SER A O 1
ATOM 2635 N N . LEU A 1 345 ? 23.875 2.149 19.944 1.00 47.00 345 LEU A N 1
ATOM 2636 C CA . LEU A 1 345 ? 23.263 0.833 20.163 1.00 47.00 345 LEU A CA 1
ATOM 2637 C C . LEU A 1 345 ? 22.082 0.922 21.142 1.00 47.00 345 LEU A C 1
ATOM 2639 O O . LEU A 1 345 ? 21.036 0.332 20.898 1.00 47.00 345 LEU A O 1
ATOM 2643 N N . ALA A 1 346 ? 22.191 1.754 22.182 1.00 44.53 346 ALA A N 1
ATOM 2644 C CA . ALA A 1 346 ? 21.103 2.001 23.131 1.00 44.53 346 ALA A CA 1
ATOM 2645 C C . ALA A 1 346 ? 19.863 2.686 22.512 1.00 44.53 346 ALA A C 1
ATOM 2647 O O . ALA A 1 346 ? 18.770 2.585 23.067 1.00 44.53 346 ALA A O 1
ATOM 2648 N N . ARG A 1 347 ? 20.010 3.385 21.374 1.00 45.19 347 ARG A N 1
ATOM 2649 C CA . ARG A 1 347 ? 18.887 3.980 20.616 1.00 45.19 347 ARG A CA 1
ATOM 2650 C C . ARG A 1 347 ? 18.275 3.009 19.606 1.00 45.19 347 ARG A C 1
ATOM 2652 O O . ARG A 1 347 ? 17.153 3.232 19.166 1.00 45.19 347 ARG A O 1
ATOM 2659 N N . LEU A 1 348 ? 19.011 1.957 19.255 1.00 41.91 348 LEU A N 1
ATOM 2660 C CA . LEU A 1 348 ? 18.637 0.917 18.296 1.00 41.91 348 LEU A CA 1
ATOM 2661 C C . LEU A 1 348 ? 18.129 -0.358 18.975 1.00 41.91 348 LEU A C 1
ATOM 2663 O O . LEU A 1 348 ? 18.010 -1.377 18.305 1.00 41.91 348 LEU A O 1
ATOM 2667 N N . ASP A 1 349 ? 17.842 -0.313 20.278 1.00 40.69 349 ASP A N 1
ATOM 2668 C CA . ASP A 1 349 ? 17.276 -1.425 21.039 1.00 40.69 349 ASP A CA 1
ATOM 2669 C C . ASP A 1 349 ? 15.739 -1.290 21.150 1.00 40.69 349 ASP A C 1
ATOM 2671 O O . ASP A 1 349 ? 15.229 -0.755 22.142 1.00 40.69 349 ASP A O 1
ATOM 2675 N N . PRO A 1 350 ? 14.958 -1.766 20.157 1.00 39.47 350 PRO A N 1
ATOM 2676 C CA . PRO A 1 350 ? 13.509 -1.889 20.282 1.00 39.47 350 PRO A CA 1
ATOM 2677 C C . PRO A 1 350 ? 13.095 -2.962 21.310 1.00 39.47 350 PRO A C 1
ATOM 2679 O O . PRO A 1 350 ? 11.917 -3.048 21.655 1.00 39.47 350 PRO A O 1
ATOM 2682 N N . PHE A 1 351 ? 14.030 -3.757 21.850 1.00 34.50 351 PHE A N 1
ATOM 2683 C CA . PHE A 1 351 ? 13.750 -4.894 22.729 1.00 34.50 351 PHE A CA 1
ATOM 2684 C C . PHE A 1 351 ? 13.744 -4.559 24.220 1.00 34.50 351 PHE A C 1
ATOM 2686 O O . PHE A 1 351 ? 13.288 -5.380 25.017 1.00 34.50 351 PHE A O 1
ATOM 2693 N N . ARG A 1 352 ? 14.100 -3.340 24.643 1.00 34.09 352 ARG A N 1
ATOM 2694 C CA . ARG A 1 352 ? 14.008 -2.979 26.070 1.00 34.09 352 ARG A CA 1
ATOM 2695 C C . ARG A 1 352 ? 12.566 -2.872 26.609 1.00 34.09 352 ARG A C 1
ATOM 2697 O O . ARG A 1 352 ? 12.381 -2.658 27.807 1.00 34.09 352 ARG A O 1
ATOM 2704 N N . ARG A 1 353 ? 11.531 -3.037 25.770 1.00 37.34 353 ARG A N 1
ATOM 2705 C CA . ARG A 1 353 ? 10.120 -3.146 26.211 1.00 37.34 353 ARG A CA 1
ATOM 2706 C C . ARG A 1 353 ? 9.435 -4.483 25.907 1.00 37.34 353 ARG A C 1
ATOM 2708 O O . ARG A 1 353 ? 8.341 -4.697 26.417 1.00 37.34 353 ARG A O 1
ATOM 2715 N N . ALA A 1 354 ? 10.065 -5.400 25.175 1.00 32.03 354 ALA A N 1
ATOM 2716 C CA . ALA A 1 354 ? 9.449 -6.668 24.792 1.00 32.03 354 ALA A CA 1
ATOM 2717 C C . ALA A 1 354 ? 10.066 -7.835 25.579 1.00 32.03 354 ALA A C 1
ATOM 2719 O O . ALA A 1 354 ? 11.064 -8.427 25.177 1.00 32.03 354 ALA A O 1
ATOM 2720 N N . MET A 1 355 ? 9.463 -8.181 26.718 1.00 27.53 355 MET A N 1
ATOM 2721 C CA . MET A 1 355 ? 9.685 -9.494 27.333 1.00 27.53 355 MET A CA 1
ATOM 2722 C C . MET A 1 355 ? 9.164 -10.585 26.374 1.00 27.53 355 MET A C 1
ATOM 2724 O O . MET A 1 355 ? 8.027 -10.473 25.914 1.00 27.53 355 MET A O 1
ATOM 2728 N N . PRO A 1 356 ? 9.944 -11.636 26.060 1.00 34.84 356 PRO A N 1
ATOM 2729 C CA . PRO A 1 356 ? 9.558 -12.628 25.063 1.00 34.84 356 PRO A CA 1
ATOM 2730 C C . PRO A 1 356 ? 8.502 -13.602 25.604 1.00 34.84 356 PRO A C 1
ATOM 2732 O O . PRO A 1 356 ? 8.732 -14.322 26.576 1.00 34.84 356 PRO A O 1
ATOM 2735 N N . GLY A 1 357 ? 7.353 -13.661 24.928 1.00 29.14 357 GLY A N 1
ATOM 2736 C CA . GLY A 1 357 ? 6.496 -14.847 24.909 1.00 29.14 357 GLY A CA 1
ATOM 2737 C C . GLY A 1 357 ? 7.013 -15.871 23.884 1.00 29.14 357 GLY A C 1
ATOM 2738 O O . GLY A 1 357 ? 7.732 -15.494 22.957 1.00 29.14 357 GLY A O 1
ATOM 2739 N N . PRO A 1 358 ? 6.688 -17.168 24.029 1.00 32.16 358 PRO A N 1
ATOM 2740 C CA . PRO A 1 358 ? 7.168 -18.213 23.128 1.00 32.16 358 PRO A CA 1
ATOM 2741 C C . PRO A 1 358 ? 6.551 -18.047 21.731 1.00 32.16 358 PRO A C 1
ATOM 2743 O O . PRO A 1 358 ? 5.339 -18.167 21.562 1.00 32.16 358 PRO A O 1
ATOM 2746 N N . GLY A 1 359 ? 7.388 -17.756 20.734 1.00 31.97 359 GLY A N 1
ATOM 2747 C CA . GLY A 1 359 ? 6.971 -17.634 19.337 1.00 31.97 359 GLY A CA 1
ATOM 2748 C C . GLY A 1 359 ? 6.644 -18.991 18.690 1.00 31.97 359 GLY A C 1
ATOM 2749 O O . GLY A 1 359 ? 7.228 -20.010 19.073 1.00 31.97 359 GLY A O 1
ATOM 2750 N N . PRO A 1 360 ? 5.724 -19.032 17.710 1.00 33.00 360 PRO A N 1
ATOM 2751 C CA . PRO A 1 360 ? 5.419 -20.238 16.953 1.00 33.00 360 PRO A CA 1
ATOM 2752 C C . PRO A 1 360 ? 6.531 -20.597 15.955 1.00 33.00 360 PRO A C 1
ATOM 2754 O O . PRO A 1 360 ? 7.221 -19.743 15.399 1.00 33.00 360 PRO A O 1
ATOM 2757 N N . VAL A 1 361 ? 6.678 -21.903 15.736 1.00 32.00 361 VAL A N 1
ATOM 2758 C CA . VAL A 1 361 ? 7.609 -22.541 14.794 1.00 32.00 361 VAL A CA 1
ATOM 2759 C C . VAL A 1 361 ? 7.295 -22.097 13.353 1.00 32.00 361 VAL A C 1
ATOM 2761 O O . VAL A 1 361 ? 6.124 -22.132 12.971 1.00 32.00 361 VAL A O 1
ATOM 2764 N N . PRO A 1 362 ? 8.292 -21.717 12.527 1.00 35.31 362 PRO A N 1
ATOM 2765 C CA . PRO A 1 362 ? 8.045 -21.341 11.140 1.00 35.31 362 PRO A CA 1
ATOM 2766 C C . PRO A 1 362 ? 7.462 -22.507 10.332 1.00 35.31 362 PRO A C 1
ATOM 2768 O O . PRO A 1 362 ? 7.992 -23.620 10.332 1.00 35.31 362 PRO A O 1
ATOM 2771 N N . ALA A 1 363 ? 6.360 -22.224 9.635 1.00 31.27 363 ALA A N 1
ATOM 2772 C CA . ALA A 1 363 ? 5.743 -23.119 8.670 1.00 31.27 363 ALA A CA 1
ATOM 2773 C C . ALA A 1 363 ? 6.682 -23.363 7.475 1.00 31.27 363 ALA A C 1
ATOM 2775 O O . ALA A 1 363 ? 7.405 -22.469 7.034 1.00 31.27 363 ALA A O 1
ATOM 2776 N N . ALA A 1 364 ? 6.666 -24.594 6.967 1.00 30.27 364 ALA A N 1
ATOM 2777 C CA . ALA A 1 364 ? 7.459 -25.020 5.825 1.00 30.27 364 ALA A CA 1
ATOM 2778 C C . ALA A 1 364 ? 7.116 -24.230 4.548 1.00 30.27 364 ALA A C 1
ATOM 2780 O O . ALA A 1 364 ? 5.965 -23.866 4.314 1.00 30.27 364 ALA A O 1
ATOM 2781 N N . VAL A 1 365 ? 8.143 -24.025 3.720 1.00 32.97 365 VAL A N 1
ATOM 2782 C CA . VAL A 1 365 ? 8.093 -23.412 2.386 1.00 32.97 365 VAL A CA 1
ATOM 2783 C C . VAL A 1 365 ? 7.011 -24.089 1.526 1.00 32.97 365 VAL A C 1
ATOM 2785 O O . VAL A 1 365 ? 7.138 -25.287 1.252 1.00 32.97 365 VAL A O 1
ATOM 2788 N N . PRO A 1 366 ? 5.965 -23.374 1.074 1.00 35.00 366 PRO A N 1
ATOM 2789 C CA . PRO A 1 366 ? 5.114 -23.866 0.005 1.00 35.00 366 PRO A CA 1
ATOM 2790 C C . PRO A 1 366 ? 5.861 -23.675 -1.323 1.00 35.00 366 PRO A C 1
ATOM 2792 O O . PRO A 1 366 ? 6.498 -22.649 -1.530 1.00 35.00 366 PRO A O 1
ATOM 2795 N N . ASP A 1 367 ? 5.787 -24.683 -2.191 1.00 36.38 367 ASP A N 1
ATOM 2796 C CA . ASP A 1 367 ? 6.363 -24.749 -3.548 1.00 36.38 367 ASP A CA 1
ATOM 2797 C C . ASP A 1 367 ? 7.726 -25.443 -3.681 1.00 36.38 367 ASP A C 1
ATOM 2799 O O . ASP A 1 367 ? 8.704 -24.939 -4.226 1.00 36.38 367 ASP A O 1
ATOM 2803 N N . SER A 1 368 ? 7.736 -26.715 -3.281 1.00 33.72 368 SER A N 1
ATOM 2804 C CA . SER A 1 368 ? 8.565 -27.746 -3.916 1.00 33.72 368 SER A CA 1
ATOM 2805 C C . SER A 1 368 ? 7.665 -28.802 -4.562 1.00 33.72 368 SER A C 1
ATOM 2807 O O . SER A 1 368 ? 7.652 -29.967 -4.175 1.00 33.72 368 SER A O 1
ATOM 2809 N N . VAL A 1 369 ? 6.873 -28.403 -5.561 1.00 33.44 369 VAL A N 1
ATOM 2810 C CA . VAL A 1 369 ? 6.285 -29.380 -6.488 1.00 33.44 369 VAL A CA 1
ATOM 2811 C C . VAL A 1 369 ? 7.306 -29.603 -7.606 1.00 33.44 369 VAL A C 1
ATOM 2813 O O . VAL A 1 369 ? 7.529 -28.692 -8.403 1.00 33.44 369 VAL A O 1
ATOM 2816 N N . PRO A 1 370 ? 7.966 -30.772 -7.695 1.00 33.09 370 PRO A N 1
ATOM 2817 C CA . PRO A 1 370 ? 8.836 -31.058 -8.824 1.00 33.09 370 PRO A CA 1
ATOM 2818 C C . PRO A 1 370 ? 8.005 -31.087 -10.109 1.00 33.09 370 PRO A C 1
ATOM 2820 O O . PRO A 1 370 ? 6.980 -31.771 -10.192 1.00 33.09 370 PRO A O 1
ATOM 2823 N N . ALA A 1 371 ? 8.464 -30.345 -11.119 1.00 34.72 371 ALA A N 1
ATOM 2824 C CA . ALA A 1 371 ? 7.914 -30.382 -12.463 1.00 34.72 371 ALA A CA 1
ATOM 2825 C C . ALA A 1 371 ? 7.860 -31.837 -12.952 1.00 34.72 371 ALA A C 1
ATOM 2827 O O . ALA A 1 371 ? 8.881 -32.516 -13.087 1.00 34.72 371 ALA A O 1
ATOM 2828 N N . ARG A 1 372 ? 6.647 -32.332 -13.204 1.00 32.91 372 ARG A N 1
ATOM 2829 C CA . ARG A 1 372 ? 6.433 -33.620 -13.859 1.00 32.91 372 ARG A CA 1
ATOM 2830 C C . ARG A 1 372 ? 6.990 -33.489 -15.278 1.00 32.91 372 ARG A C 1
ATOM 2832 O O . ARG A 1 372 ? 6.508 -32.665 -16.049 1.00 32.91 372 ARG A O 1
ATOM 2839 N N . ALA A 1 373 ? 8.028 -34.263 -15.587 1.00 35.25 373 ALA A N 1
ATOM 2840 C CA . ALA A 1 373 ? 8.659 -34.292 -16.903 1.00 35.25 373 ALA A CA 1
ATOM 2841 C C . ALA A 1 373 ? 7.605 -34.449 -18.021 1.00 35.25 373 ALA A C 1
ATOM 2843 O O . ALA A 1 373 ? 6.650 -35.215 -17.843 1.00 35.25 373 ALA A O 1
ATOM 2844 N N . PRO A 1 374 ? 7.753 -33.767 -19.172 1.00 34.91 374 PRO A N 1
ATOM 2845 C CA . PRO A 1 374 ? 6.789 -33.887 -20.252 1.00 34.91 374 PRO A CA 1
ATOM 2846 C C . PRO A 1 374 ? 6.831 -35.304 -20.827 1.00 34.91 374 PRO A C 1
ATOM 2848 O O . PRO A 1 374 ? 7.856 -35.779 -21.322 1.00 34.91 374 PRO A O 1
ATOM 2851 N N . ALA A 1 375 ? 5.687 -35.983 -20.767 1.00 32.28 375 ALA A N 1
ATOM 2852 C CA . ALA A 1 375 ? 5.466 -37.221 -21.488 1.00 32.28 375 ALA A CA 1
ATOM 2853 C C . ALA A 1 375 ? 5.499 -36.925 -22.994 1.00 32.28 375 ALA A C 1
ATOM 2855 O O . ALA A 1 375 ? 4.596 -36.298 -23.547 1.00 32.28 375 ALA A O 1
ATOM 2856 N N . ARG A 1 376 ? 6.550 -37.411 -23.660 1.00 40.59 376 ARG A N 1
ATOM 2857 C CA . ARG A 1 376 ? 6.589 -37.632 -25.109 1.00 40.59 376 ARG A CA 1
ATOM 2858 C C . ARG A 1 376 ? 5.311 -38.363 -25.534 1.00 40.59 376 ARG A C 1
ATOM 2860 O O . ARG A 1 376 ? 5.173 -39.557 -25.294 1.00 40.59 376 ARG A O 1
ATOM 2867 N N . THR A 1 377 ? 4.404 -37.652 -26.186 1.00 32.97 377 THR A N 1
ATOM 2868 C CA . THR A 1 377 ? 3.307 -38.232 -26.964 1.00 32.97 377 THR A CA 1
ATOM 2869 C C . THR A 1 377 ? 3.159 -37.392 -28.223 1.00 32.97 377 THR A C 1
ATOM 2871 O O . THR A 1 377 ? 2.634 -36.287 -28.198 1.00 32.97 377 THR A O 1
ATOM 2874 N N . GLY A 1 378 ? 3.722 -37.890 -29.325 1.00 34.88 378 GLY A N 1
ATOM 2875 C CA . GLY A 1 378 ? 3.366 -37.402 -30.651 1.00 34.88 378 GLY A CA 1
ATOM 2876 C C . GLY A 1 378 ? 1.954 -37.864 -30.980 1.00 34.88 378 GLY A C 1
ATOM 2877 O O . GLY A 1 378 ? 1.608 -38.982 -30.617 1.00 34.88 378 GLY A O 1
ATOM 2878 N N . LEU A 1 379 ? 1.168 -37.011 -31.633 1.00 28.86 379 LEU A N 1
ATOM 2879 C CA . LEU A 1 379 ? -0.112 -37.309 -32.287 1.00 28.86 379 LEU A CA 1
ATOM 2880 C C . LEU A 1 379 ? -0.462 -36.112 -33.223 1.00 28.86 379 LEU A C 1
ATOM 2882 O O . LEU A 1 379 ? 0.217 -35.088 -33.156 1.00 28.86 379 LEU A O 1
ATOM 2886 N N . PRO A 1 380 ? -1.398 -36.258 -34.179 1.00 32.94 380 PRO A N 1
ATOM 2887 C CA . PRO A 1 380 ? -1.136 -36.131 -35.611 1.00 32.94 380 PRO A CA 1
ATOM 2888 C C . PRO A 1 380 ? -1.699 -34.847 -36.252 1.00 32.94 380 PRO A C 1
ATOM 2890 O O . PRO A 1 380 ? -2.385 -34.053 -35.616 1.00 32.94 380 PRO A O 1
ATOM 2893 N N . SER A 1 381 ? -1.395 -34.691 -37.545 1.00 33.78 381 SER A N 1
ATOM 2894 C CA . SER A 1 381 ? -1.782 -33.597 -38.448 1.00 33.78 381 SER A CA 1
ATOM 2895 C C . SER A 1 381 ? -3.243 -33.139 -38.311 1.00 33.78 381 SER A C 1
ATOM 2897 O O . SER A 1 381 ? -4.169 -33.947 -38.383 1.00 33.78 381 SER A O 1
ATOM 2899 N N . MET A 1 382 ? -3.436 -31.826 -38.174 1.00 33.31 382 MET A N 1
ATOM 2900 C CA . MET A 1 382 ? -4.727 -31.141 -38.027 1.00 33.31 382 MET A CA 1
ATOM 2901 C C . MET A 1 382 ? -5.306 -30.707 -39.392 1.00 33.31 382 MET A C 1
ATOM 2903 O O . MET A 1 382 ? -5.637 -29.546 -39.591 1.00 33.31 382 MET A O 1
ATOM 2907 N N . ASP A 1 383 ? -5.448 -31.643 -40.336 1.00 35.56 383 ASP A N 1
ATOM 2908 C CA . ASP A 1 383 ? -6.058 -31.383 -41.661 1.00 35.56 383 ASP A CA 1
ATOM 2909 C C . ASP A 1 383 ? -7.531 -31.822 -41.766 1.00 35.56 383 ASP A C 1
ATOM 2911 O O . ASP A 1 383 ? -8.115 -31.894 -42.846 1.00 35.56 383 ASP A O 1
ATOM 2915 N N . SER A 1 384 ? -8.186 -32.118 -40.645 1.00 40.81 384 SER A N 1
ATOM 2916 C CA . SER A 1 384 ? -9.567 -32.603 -40.683 1.00 40.81 384 SER A CA 1
ATOM 2917 C C . SER A 1 384 ? -10.341 -32.271 -39.415 1.00 40.81 384 SER A C 1
ATOM 2919 O O . SER A 1 384 ? -10.559 -33.132 -38.565 1.00 40.81 384 SER A O 1
ATOM 2921 N N . LEU A 1 385 ? -10.812 -31.025 -39.318 1.00 35.66 385 LEU A N 1
ATOM 2922 C CA . LEU A 1 385 ? -12.002 -30.678 -38.539 1.00 35.66 385 LEU A CA 1
ATOM 2923 C C . LEU A 1 385 ? -12.913 -29.756 -39.377 1.00 35.66 385 LEU A C 1
ATOM 2925 O O . LEU A 1 385 ? -12.422 -28.821 -40.011 1.00 35.66 385 LEU A O 1
ATOM 2929 N N . PRO A 1 386 ? -14.233 -30.014 -39.430 1.00 32.81 386 PRO A N 1
ATOM 2930 C CA . PRO A 1 386 ? -15.161 -29.259 -40.266 1.00 32.81 386 PRO A CA 1
ATOM 2931 C C . PRO A 1 386 ? -15.410 -27.856 -39.695 1.00 32.81 386 PRO A C 1
ATOM 2933 O O . PRO A 1 386 ? -15.750 -27.700 -38.523 1.00 32.81 386 PRO A O 1
ATOM 2936 N N . GLN A 1 387 ? -15.275 -26.829 -40.539 1.00 37.88 387 GLN A N 1
ATOM 2937 C CA . GLN A 1 387 ? -15.549 -25.443 -40.155 1.00 37.88 387 GLN A CA 1
ATOM 2938 C C . GLN A 1 387 ? -17.044 -25.210 -39.850 1.00 37.88 387 GLN A C 1
ATOM 2940 O O . GLN A 1 387 ? -17.904 -25.624 -40.637 1.00 37.88 387 GLN A O 1
ATOM 2945 N N . PRO A 1 388 ? -17.388 -24.481 -38.772 1.00 31.45 388 PRO A N 1
ATOM 2946 C CA . PRO A 1 388 ? -18.747 -24.015 -38.545 1.00 31.45 388 PRO A CA 1
ATOM 2947 C C . PRO A 1 388 ? -19.078 -22.842 -39.481 1.00 31.45 388 PRO A C 1
ATOM 2949 O O . PRO A 1 388 ? -18.406 -21.813 -39.491 1.00 31.45 388 PRO A O 1
ATOM 2952 N N . ARG A 1 389 ? -20.154 -22.984 -40.266 1.00 34.22 389 ARG A N 1
ATOM 2953 C CA . ARG A 1 389 ? -20.727 -21.906 -41.089 1.00 34.22 389 ARG A CA 1
ATOM 2954 C C . ARG A 1 389 ? -21.302 -20.806 -40.194 1.00 34.22 389 ARG A C 1
ATOM 2956 O O . ARG A 1 389 ? -22.387 -20.969 -39.638 1.00 34.22 389 ARG A O 1
ATOM 2963 N N . ILE A 1 390 ? -20.622 -19.667 -40.120 1.00 37.25 390 ILE A N 1
ATOM 2964 C CA . ILE A 1 390 ? -21.172 -18.430 -39.553 1.00 37.25 390 ILE A CA 1
ATOM 2965 C C . ILE A 1 390 ? -21.972 -17.713 -40.654 1.00 37.25 390 ILE A C 1
ATOM 2967 O O . ILE A 1 390 ? -21.452 -17.422 -41.730 1.00 37.25 390 ILE A O 1
ATOM 2971 N N . ARG A 1 391 ? -23.266 -17.468 -40.403 1.00 31.83 391 ARG A N 1
ATOM 2972 C CA . ARG A 1 391 ? -24.137 -16.643 -41.261 1.00 31.83 391 ARG A CA 1
ATOM 2973 C C . ARG A 1 391 ? -23.750 -15.159 -41.121 1.00 31.83 391 ARG A C 1
ATOM 2975 O O . ARG A 1 391 ? -23.565 -14.724 -39.987 1.00 31.83 391 ARG A O 1
ATOM 2982 N N . PRO A 1 392 ? -23.705 -14.362 -42.204 1.00 39.34 392 PRO A N 1
ATOM 2983 C CA . PRO A 1 392 ? -23.467 -12.925 -42.095 1.00 39.34 392 PRO A CA 1
ATOM 2984 C C . PRO A 1 392 ? -24.671 -12.209 -41.470 1.00 39.34 392 PRO A C 1
ATOM 2986 O O . PRO A 1 392 ? -25.795 -12.321 -41.962 1.00 39.34 392 PRO A O 1
ATOM 2989 N N . THR A 1 393 ? -24.426 -11.453 -40.403 1.00 39.03 393 THR A N 1
ATOM 2990 C CA . THR A 1 393 ? -25.361 -10.472 -39.840 1.00 39.03 393 THR A CA 1
ATOM 2991 C C . THR A 1 393 ? -25.350 -9.209 -40.711 1.00 39.03 393 THR A C 1
ATOM 2993 O O . THR A 1 393 ? -24.292 -8.773 -41.161 1.00 39.03 393 THR A O 1
ATOM 2996 N N . ALA A 1 394 ? -26.527 -8.639 -40.979 1.00 39.03 394 ALA A N 1
ATOM 2997 C CA . ALA A 1 394 ? -26.715 -7.463 -41.834 1.00 39.03 394 ALA A CA 1
ATOM 2998 C C . ALA A 1 394 ? -26.018 -6.190 -41.288 1.00 39.03 394 ALA A C 1
ATOM 3000 O O . ALA A 1 394 ? -25.864 -6.065 -40.071 1.00 39.03 394 ALA A O 1
ATOM 3001 N N . PRO A 1 395 ? -25.640 -5.215 -42.145 1.00 42.22 395 PRO A N 1
ATOM 3002 C CA . PRO A 1 395 ? -24.986 -3.986 -41.702 1.00 42.22 395 PRO A CA 1
ATOM 3003 C C . PRO A 1 395 ? -25.970 -3.046 -40.990 1.00 42.22 395 PRO A C 1
ATOM 3005 O O . PRO A 1 395 ? -27.045 -2.744 -41.511 1.00 42.22 395 PRO A O 1
ATOM 3008 N N . LEU A 1 396 ? -25.571 -2.549 -39.817 1.00 45.16 396 LEU A N 1
ATOM 3009 C CA . LEU A 1 396 ? -26.239 -1.461 -39.099 1.00 45.16 396 LEU A CA 1
ATOM 3010 C C . LEU A 1 396 ? -26.161 -0.147 -39.898 1.00 45.16 396 LEU A C 1
ATOM 3012 O O . LEU A 1 396 ? -25.155 0.160 -40.536 1.00 45.16 396 LEU A O 1
ATOM 3016 N N . GLY A 1 397 ? -27.273 0.590 -39.880 1.00 37.00 397 GLY A N 1
ATOM 3017 C CA . GLY A 1 397 ? -27.571 1.737 -40.736 1.00 37.00 397 GLY A CA 1
ATOM 3018 C C . GLY A 1 397 ? -26.658 2.960 -40.599 1.00 37.00 397 GLY A C 1
ATOM 3019 O O . GLY A 1 397 ? -25.981 3.179 -39.598 1.00 37.00 397 GLY A O 1
ATOM 3020 N N . ARG A 1 398 ? -26.699 3.782 -41.656 1.00 43.06 398 ARG A N 1
ATOM 3021 C CA . ARG A 1 398 ? -26.050 5.096 -41.772 1.00 43.06 398 ARG A CA 1
ATOM 3022 C C . ARG A 1 398 ? -26.471 6.057 -40.645 1.00 43.06 398 ARG A C 1
ATOM 3024 O O . ARG A 1 398 ? -27.655 6.098 -40.310 1.00 43.06 398 ARG A O 1
ATOM 3031 N N . PRO A 1 399 ? -25.557 6.907 -40.145 1.00 45.06 399 PRO A N 1
ATOM 3032 C CA . PRO A 1 399 ? -25.911 8.010 -39.259 1.00 45.06 399 PRO A CA 1
ATOM 3033 C C . PRO A 1 399 ? -26.659 9.125 -40.014 1.00 45.06 399 PRO A C 1
ATOM 3035 O O . PRO A 1 399 ? -26.326 9.466 -41.150 1.00 45.06 399 PRO A O 1
ATOM 3038 N N . VAL A 1 400 ? -27.676 9.687 -39.359 1.00 50.75 400 VAL A N 1
ATOM 3039 C CA . VAL A 1 400 ? -28.460 10.851 -39.806 1.00 50.75 400 VAL A CA 1
ATOM 3040 C C . VAL A 1 400 ? -27.619 12.134 -39.646 1.00 50.75 400 VAL A C 1
ATOM 3042 O O . VAL A 1 400 ? -26.960 12.278 -38.613 1.00 50.75 400 VAL A O 1
ATOM 3045 N N . PRO A 1 401 ? -27.623 13.082 -40.606 1.00 47.56 401 PRO A N 1
ATOM 3046 C CA . PRO A 1 401 ? -26.901 14.349 -40.471 1.00 47.56 401 PRO A CA 1
ATOM 3047 C C . PRO A 1 401 ? -27.493 15.229 -39.360 1.00 47.56 401 PRO A C 1
ATOM 3049 O O . PRO A 1 401 ? -28.707 15.416 -39.296 1.00 47.56 401 PRO A O 1
ATOM 3052 N N . ARG A 1 402 ? -26.637 15.790 -38.495 1.00 48.62 402 ARG A N 1
ATOM 3053 C CA . ARG A 1 402 ? -27.020 16.840 -37.538 1.00 48.62 402 ARG A CA 1
ATOM 3054 C C . ARG A 1 402 ? -27.141 18.180 -38.257 1.00 48.62 402 ARG A C 1
ATOM 3056 O O . ARG A 1 402 ? -26.225 18.587 -38.964 1.00 48.62 402 ARG A O 1
ATOM 3063 N N . ASP A 1 403 ? -28.261 18.843 -38.012 1.00 46.41 403 ASP A N 1
ATOM 3064 C CA . ASP A 1 403 ? -28.593 20.180 -38.487 1.00 46.41 403 ASP A CA 1
ATOM 3065 C C . ASP A 1 403 ? -27.672 21.227 -37.831 1.00 46.41 403 ASP A C 1
ATOM 3067 O O . ASP A 1 403 ? -27.587 21.322 -36.603 1.00 46.41 403 ASP A O 1
ATOM 3071 N N . THR A 1 404 ? -26.933 21.981 -38.644 1.00 44.16 404 THR A N 1
ATOM 3072 C CA . THR A 1 404 ? -26.027 23.054 -38.211 1.00 44.16 404 THR A CA 1
ATOM 3073 C C . THR A 1 404 ? -26.653 24.410 -38.513 1.00 44.16 404 THR A C 1
ATOM 3075 O O . THR A 1 404 ? -26.288 25.066 -39.486 1.00 44.16 404 THR A O 1
ATOM 3078 N N . THR A 1 405 ? -27.575 24.862 -37.668 1.00 50.84 405 THR A N 1
ATOM 3079 C CA . THR A 1 405 ? -27.951 26.283 -37.612 1.00 50.84 405 THR A CA 1
ATOM 3080 C C . THR A 1 405 ? -27.153 26.991 -36.513 1.00 50.84 405 THR A C 1
ATOM 3082 O O . THR A 1 405 ? -27.272 26.606 -35.345 1.00 50.84 405 THR A O 1
ATOM 3085 N N . PRO A 1 406 ? -26.346 28.020 -36.838 1.00 54.38 406 PRO A N 1
ATOM 3086 C CA . PRO A 1 406 ? -25.617 28.804 -35.846 1.00 54.38 406 PRO A CA 1
ATOM 3087 C C . PRO A 1 406 ? -26.576 29.656 -35.010 1.00 54.38 406 PRO A C 1
ATOM 3089 O O . PRO A 1 406 ? -27.441 30.351 -35.541 1.00 54.38 406 PRO A O 1
ATOM 3092 N N . ARG A 1 407 ? -26.397 29.626 -33.689 1.00 53.16 407 ARG A N 1
ATOM 3093 C CA . ARG A 1 407 ? -27.089 30.510 -32.745 1.00 53.16 407 ARG A CA 1
ATOM 3094 C C . ARG A 1 407 ? -26.417 31.895 -32.783 1.00 53.16 407 ARG A C 1
ATOM 3096 O O . ARG A 1 407 ? -25.190 31.936 -32.679 1.00 53.16 407 ARG A O 1
ATOM 3103 N N . PRO A 1 408 ? -27.157 33.008 -32.927 1.00 61.16 408 PRO A N 1
ATOM 3104 C CA . PRO A 1 408 ? -26.555 34.339 -32.923 1.00 61.16 408 PRO A CA 1
ATOM 3105 C C . PRO A 1 408 ? -26.013 34.705 -31.527 1.00 61.16 408 PRO A C 1
ATOM 3107 O O . PRO A 1 408 ? -26.534 34.206 -30.520 1.00 61.16 408 PRO A O 1
ATOM 3110 N N . PRO A 1 409 ? -24.961 35.543 -31.456 1.00 66.19 409 PRO A N 1
ATOM 3111 C CA . PRO A 1 409 ? -24.358 35.970 -30.199 1.00 66.19 409 PRO A CA 1
ATOM 3112 C C . PRO A 1 409 ? -25.289 36.907 -29.408 1.00 66.19 409 PRO A C 1
ATOM 3114 O O . PRO A 1 409 ? -26.149 37.561 -29.998 1.00 66.19 409 PRO A O 1
ATOM 3117 N N . PRO A 1 410 ? -25.137 36.969 -28.074 1.00 58.84 410 PRO A N 1
ATOM 3118 C CA . PRO A 1 410 ? -25.951 37.830 -27.227 1.00 58.84 410 PRO A CA 1
ATOM 3119 C C . PRO A 1 410 ? -25.564 39.305 -27.396 1.00 58.84 410 PRO A C 1
ATOM 3121 O O . PRO A 1 410 ? -24.386 39.654 -27.315 1.00 58.84 410 PRO A O 1
ATOM 3124 N N . ASP A 1 411 ? -26.574 40.156 -27.584 1.00 59.03 411 ASP A N 1
ATOM 3125 C CA . ASP A 1 411 ? -26.452 41.613 -27.569 1.00 59.03 411 ASP A CA 1
ATOM 3126 C C . ASP A 1 411 ? -25.871 42.100 -26.233 1.00 59.03 411 ASP A C 1
ATOM 3128 O O . ASP A 1 411 ? -26.483 41.973 -25.169 1.00 59.03 411 ASP A O 1
ATOM 3132 N N . THR A 1 412 ? -24.691 42.711 -26.297 1.00 53.06 412 THR A N 1
ATOM 3133 C CA . THR A 1 412 ? -24.196 43.637 -25.278 1.00 53.06 412 THR A CA 1
ATOM 3134 C C . THR A 1 412 ? -24.806 45.007 -25.549 1.00 53.06 412 THR A C 1
ATOM 3136 O O . THR A 1 412 ? -24.417 45.684 -26.498 1.00 53.06 412 THR A O 1
ATOM 3139 N N . GLY A 1 413 ? -25.791 45.406 -24.748 1.00 54.19 413 GLY A N 1
ATOM 3140 C CA . GLY A 1 413 ? -26.429 46.713 -24.876 1.00 54.19 413 GLY A CA 1
ATOM 3141 C C . GLY A 1 413 ? -25.568 47.877 -24.372 1.00 54.19 413 GLY A C 1
ATOM 3142 O O . GLY A 1 413 ? -24.777 47.715 -23.443 1.00 54.19 413 GLY A O 1
ATOM 3143 N N . GLY A 1 414 ? -25.836 49.065 -24.922 1.00 47.12 414 GLY A N 1
ATOM 3144 C CA . GLY A 1 414 ? -25.725 50.338 -24.203 1.00 47.12 414 GLY A CA 1
ATOM 3145 C C . GLY A 1 414 ? -24.978 51.454 -24.937 1.00 47.12 414 GLY A C 1
ATOM 3146 O O . GLY A 1 414 ? -23.754 51.411 -24.997 1.00 47.12 414 GLY A O 1
ATOM 3147 N N . GLY A 1 415 ? -25.713 52.498 -25.352 1.00 35.56 415 GLY A N 1
ATOM 3148 C CA . GLY A 1 415 ? -25.160 53.817 -25.705 1.00 35.56 415 GLY A CA 1
ATOM 3149 C C . GLY A 1 415 ? -25.144 54.136 -27.186 1.00 35.56 415 GLY A C 1
ATOM 3150 O O . GLY A 1 415 ? -24.275 53.575 -27.882 1.00 35.56 415 GLY A O 1
#